Protein AF-A0A3S1C658-F1 (afdb_monomer)

Structure (mmCIF, N/CA/C/O backbone):
data_AF-A0A3S1C658-F1
#
_entry.id   AF-A0A3S1C658-F1
#
loop_
_atom_site.group_PDB
_atom_site.id
_atom_site.type_symbol
_atom_site.label_atom_id
_atom_site.label_alt_id
_atom_site.label_comp_id
_atom_site.label_asym_id
_atom_site.label_entity_id
_atom_site.label_seq_id
_atom_site.pdbx_PDB_ins_code
_atom_site.Cartn_x
_atom_site.Cartn_y
_atom_site.Cartn_z
_atom_site.occupancy
_atom_site.B_iso_or_equiv
_atom_site.auth_seq_id
_atom_site.auth_comp_id
_atom_site.auth_asym_id
_atom_site.auth_atom_id
_atom_site.pdbx_PDB_model_num
ATOM 1 N N . MET A 1 1 ? -43.075 10.124 32.067 1.00 51.06 1 MET A N 1
ATOM 2 C CA . MET A 1 1 ? -41.900 9.421 31.513 1.00 51.06 1 MET A CA 1
ATOM 3 C C . MET A 1 1 ? -42.363 8.037 31.105 1.00 51.06 1 MET A C 1
ATOM 5 O O . MET A 1 1 ? -43.021 7.387 31.908 1.00 51.06 1 MET A O 1
ATOM 9 N N . SER A 1 2 ? -42.153 7.650 29.848 1.00 53.72 2 SER A N 1
ATOM 10 C CA . SER A 1 2 ? -42.499 6.315 29.346 1.00 53.72 2 SER A CA 1
ATOM 11 C C . SER A 1 2 ? -41.699 5.247 30.101 1.00 53.72 2 SER A C 1
ATOM 13 O O . SER A 1 2 ? -40.565 5.497 30.505 1.00 53.72 2 SER A O 1
ATOM 15 N N . THR A 1 3 ? -42.274 4.060 30.296 1.00 62.06 3 THR A N 1
ATOM 16 C CA . THR A 1 3 ? -41.617 2.890 30.917 1.00 62.06 3 THR A CA 1
ATOM 17 C C . THR A 1 3 ? -40.259 2.571 30.280 1.00 62.06 3 THR A C 1
ATOM 19 O O . THR A 1 3 ? -39.299 2.261 30.976 1.00 62.06 3 THR A O 1
ATOM 22 N N . GLU A 1 4 ? -40.145 2.794 28.972 1.00 59.59 4 GLU A N 1
ATOM 23 C CA . GLU A 1 4 ? -38.924 2.612 28.183 1.00 59.59 4 GLU A CA 1
ATOM 24 C C . GLU A 1 4 ? -37.754 3.509 28.633 1.00 59.59 4 GLU A C 1
ATOM 26 O O . GLU A 1 4 ? -36.593 3.127 28.516 1.00 59.59 4 GLU A O 1
ATOM 31 N N . SER A 1 5 ? -38.034 4.685 29.206 1.00 68.06 5 SER A N 1
ATOM 32 C CA . SER A 1 5 ? -37.002 5.587 29.735 1.00 68.06 5 SER A CA 1
ATOM 33 C C . SER A 1 5 ? -36.394 5.087 31.048 1.00 68.06 5 SER A C 1
ATOM 35 O O . SER A 1 5 ? -35.237 5.395 31.325 1.00 68.06 5 SER A O 1
ATOM 37 N N . ALA A 1 6 ? -37.154 4.349 31.864 1.00 76.94 6 ALA A N 1
ATOM 38 C CA . ALA A 1 6 ? -36.684 3.840 33.152 1.00 76.94 6 ALA A CA 1
ATOM 39 C C . ALA A 1 6 ? -35.818 2.583 32.977 1.00 76.94 6 ALA A C 1
ATOM 41 O O . ALA A 1 6 ? -34.765 2.465 33.606 1.00 76.94 6 ALA A O 1
ATOM 42 N N . ASP A 1 7 ? -36.214 1.692 32.064 1.00 80.75 7 ASP A N 1
ATOM 43 C CA . ASP A 1 7 ? -35.452 0.480 31.750 1.00 80.75 7 ASP A CA 1
ATOM 44 C C . ASP A 1 7 ? -34.081 0.821 31.153 1.00 80.75 7 ASP A C 1
ATOM 46 O O . ASP A 1 7 ? -33.067 0.248 31.555 1.00 80.75 7 ASP A O 1
ATOM 50 N N . ASN A 1 8 ? -34.010 1.817 30.263 1.00 80.06 8 ASN A N 1
ATOM 51 C CA . ASN A 1 8 ? -32.737 2.241 29.669 1.00 80.06 8 ASN A CA 1
ATOM 52 C C . ASN A 1 8 ? -31.770 2.833 30.707 1.00 80.06 8 ASN A C 1
ATOM 54 O O . ASN A 1 8 ? -30.557 2.653 30.599 1.00 80.06 8 ASN A O 1
ATOM 58 N N . LEU A 1 9 ? -32.297 3.504 31.733 1.00 82.25 9 LEU A N 1
ATOM 59 C CA . LEU A 1 9 ? -31.483 4.058 32.809 1.00 82.25 9 LEU A CA 1
ATOM 60 C C . LEU A 1 9 ? -30.892 2.958 33.699 1.00 82.25 9 LEU A C 1
ATOM 62 O O . LEU A 1 9 ? -29.720 3.017 34.075 1.00 82.25 9 LEU A O 1
ATOM 66 N N . LEU A 1 10 ? -31.687 1.927 33.997 1.00 86.56 10 LEU A N 1
ATOM 67 C CA . LEU A 1 10 ? -31.227 0.763 34.750 1.00 86.56 10 LEU A CA 1
ATOM 68 C C . LEU A 1 10 ? -30.117 0.014 33.997 1.00 86.56 10 LEU A C 1
ATOM 70 O O . LEU A 1 10 ? -29.144 -0.419 34.615 1.00 86.56 10 LEU A O 1
ATOM 74 N N . LEU A 1 11 ? -30.233 -0.103 32.670 1.00 86.69 11 LEU A N 1
ATOM 75 C CA . LEU A 1 11 ? -29.200 -0.704 31.819 1.00 86.69 11 LEU A CA 1
ATOM 76 C C . LEU A 1 11 ? -27.873 0.048 31.912 1.00 86.69 11 LEU A C 1
ATOM 78 O O . LEU A 1 11 ? -26.827 -0.569 32.109 1.00 86.69 11 LEU A O 1
ATOM 82 N N . LEU A 1 12 ? -27.918 1.375 31.816 1.00 87.62 12 LEU A N 1
ATOM 83 C CA . LEU A 1 12 ? -26.730 2.216 31.898 1.00 87.62 12 LEU A CA 1
ATOM 84 C C . LEU A 1 12 ? -26.036 2.086 33.267 1.00 87.62 12 LEU A C 1
ATOM 86 O O . LEU A 1 12 ? -24.819 1.931 33.329 1.00 87.62 12 LEU A O 1
ATOM 90 N N . GLN A 1 13 ? -26.810 2.050 34.358 1.00 88.25 13 GLN A N 1
ATOM 91 C CA . GLN A 1 13 ? -26.294 1.820 35.715 1.00 88.25 13 GLN A CA 1
ATOM 92 C C . GLN A 1 13 ? -25.657 0.436 35.889 1.00 88.25 13 GLN A C 1
ATOM 94 O O . GLN A 1 13 ? -24.667 0.290 36.608 1.00 88.25 13 GLN A O 1
ATOM 99 N N . GLN A 1 14 ? -26.234 -0.599 35.273 1.00 90.19 14 GLN A N 1
ATOM 100 C CA . GLN A 1 14 ? -25.662 -1.946 35.291 1.00 90.19 14 GLN A CA 1
ATOM 101 C C . GLN A 1 14 ? -24.322 -1.984 34.554 1.00 90.19 14 GLN A C 1
ATOM 103 O O . GLN A 1 14 ? -23.359 -2.524 35.092 1.00 90.19 14 GLN A O 1
ATOM 108 N N . LEU A 1 15 ? -24.245 -1.377 33.367 1.00 89.94 15 LEU A N 1
ATOM 109 C CA . LEU A 1 15 ? -23.007 -1.299 32.589 1.00 89.94 15 LEU A CA 1
ATOM 110 C C . LEU A 1 15 ? -21.916 -0.532 33.328 1.00 89.94 15 LEU A C 1
ATOM 112 O O . LEU A 1 15 ? -20.788 -1.005 33.389 1.00 89.94 15 LEU A O 1
ATOM 116 N N . GLU A 1 16 ? -22.250 0.600 33.949 1.00 90.25 16 GLU A N 1
ATOM 117 C CA . GLU A 1 16 ? -21.285 1.365 34.739 1.00 90.25 16 GLU A CA 1
ATOM 118 C C . GLU A 1 16 ? -20.679 0.507 35.863 1.00 90.25 16 GLU A C 1
ATOM 120 O O . GLU A 1 16 ? -19.463 0.480 36.045 1.00 90.25 16 GLU A O 1
ATOM 125 N N . LYS A 1 17 ? -21.512 -0.266 36.575 1.00 90.81 17 LYS A N 1
ATOM 126 C CA . LYS A 1 17 ? -21.044 -1.193 37.618 1.00 90.81 17 LYS A CA 1
ATOM 127 C C . LYS A 1 17 ? -20.147 -2.297 37.062 1.00 90.81 17 LYS A C 1
ATOM 129 O O . LYS A 1 17 ? -19.188 -2.673 37.730 1.00 90.81 17 LYS A O 1
ATOM 134 N N . LEU A 1 18 ? -20.448 -2.822 35.873 1.00 91.12 18 LEU A N 1
ATOM 135 C CA . LEU A 1 18 ? -19.608 -3.825 35.211 1.00 91.12 18 LEU A CA 1
ATOM 136 C C . LEU A 1 18 ? -18.250 -3.230 34.815 1.00 91.12 18 LEU A C 1
ATOM 138 O O . LEU A 1 18 ? -17.223 -3.830 35.125 1.00 91.12 18 LEU A O 1
ATOM 142 N N . CYS A 1 19 ? -18.228 -2.017 34.252 1.00 90.25 19 CYS A N 1
ATOM 143 C CA . CYS A 1 19 ? -16.990 -1.292 33.955 1.00 90.25 19 CYS A CA 1
ATOM 144 C C . CYS A 1 19 ? -16.143 -1.063 35.215 1.00 90.25 19 CYS A C 1
ATOM 146 O O . CYS A 1 19 ? -14.947 -1.350 35.218 1.00 90.25 19 CYS A O 1
ATOM 148 N N . GLN A 1 20 ? -16.766 -0.607 36.307 1.00 90.56 20 GLN A N 1
ATOM 149 C CA . GLN A 1 20 ? -16.088 -0.393 37.590 1.00 90.56 20 GLN A CA 1
ATOM 150 C C . GLN A 1 20 ? -15.538 -1.700 38.170 1.00 90.56 20 GLN A C 1
ATOM 152 O O . GLN A 1 20 ? -14.402 -1.739 38.638 1.00 90.56 20 GLN A O 1
ATOM 157 N N . ARG A 1 21 ? -16.314 -2.790 38.110 1.00 90.81 21 ARG A N 1
ATOM 158 C CA . ARG A 1 21 ? -15.888 -4.118 38.575 1.00 90.81 21 ARG A CA 1
ATOM 159 C C . ARG A 1 21 ? -14.691 -4.645 37.780 1.00 90.81 21 ARG A C 1
ATOM 161 O O . ARG A 1 21 ? -13.799 -5.243 38.374 1.00 90.81 21 ARG A O 1
ATOM 168 N N . ALA A 1 22 ? -14.663 -4.398 36.473 1.00 89.00 22 ALA A N 1
ATOM 169 C CA . ALA A 1 22 ? -13.552 -4.753 35.593 1.00 89.00 22 ALA A CA 1
ATOM 170 C C . ALA A 1 22 ? -12.347 -3.793 35.707 1.00 89.00 22 ALA A C 1
ATOM 172 O O . ALA A 1 22 ? -11.298 -4.058 35.116 1.00 89.00 22 ALA A O 1
ATOM 173 N N . ASN A 1 23 ? -12.459 -2.721 36.504 1.00 92.06 23 ASN A N 1
ATOM 174 C CA . ASN A 1 23 ? -11.447 -1.675 36.671 1.00 92.06 23 ASN A CA 1
ATOM 175 C C . ASN A 1 23 ? -11.112 -0.952 35.352 1.00 92.06 23 ASN A C 1
ATOM 177 O O . ASN A 1 23 ? -9.943 -0.716 35.043 1.00 92.06 23 ASN A O 1
ATOM 181 N N . LEU A 1 24 ? -12.145 -0.646 34.561 1.00 92.44 24 LEU A N 1
ATOM 182 C CA . LEU A 1 24 ? -12.037 0.169 33.352 1.00 92.44 24 LEU A CA 1
ATOM 183 C C . LEU A 1 24 ? -12.086 1.661 33.698 1.00 92.44 24 LEU A C 1
ATOM 185 O O . LEU A 1 24 ? -12.826 2.067 34.595 1.00 92.44 24 LEU A O 1
ATOM 189 N N . ASP A 1 25 ? -11.328 2.472 32.959 1.00 93.06 25 ASP A N 1
ATOM 190 C CA . ASP A 1 25 ? -11.346 3.927 33.109 1.00 93.06 25 ASP A CA 1
ATOM 191 C C . ASP A 1 25 ? -12.624 4.502 32.483 1.00 93.06 25 ASP A C 1
ATOM 193 O O . ASP A 1 25 ? -12.871 4.363 31.281 1.00 93.06 25 ASP A O 1
ATOM 197 N N . ILE A 1 26 ? -13.468 5.104 33.320 1.00 93.31 26 ILE A N 1
ATOM 198 C CA . ILE A 1 26 ? -14.739 5.697 32.911 1.00 93.31 26 ILE A CA 1
ATOM 199 C C . ILE A 1 26 ? -14.887 7.108 33.477 1.00 93.31 26 ILE A C 1
ATOM 201 O O . ILE A 1 26 ? -14.596 7.372 34.643 1.00 93.31 26 ILE A O 1
ATOM 205 N N . GLU A 1 27 ? -15.424 8.014 32.665 1.00 92.31 27 GLU A N 1
ATOM 206 C CA . GLU A 1 27 ? -15.741 9.383 33.063 1.00 92.31 27 GLU A CA 1
ATOM 207 C C . GLU A 1 27 ? -17.223 9.670 32.812 1.00 92.31 27 GLU A C 1
ATOM 209 O O . GLU A 1 27 ? -17.714 9.575 31.688 1.00 92.31 27 GLU A O 1
ATOM 214 N N . ARG A 1 28 ? -17.971 10.032 33.860 1.00 89.75 28 ARG A N 1
ATOM 215 C CA . ARG A 1 28 ? -19.369 10.458 33.698 1.00 89.75 28 ARG A CA 1
ATOM 216 C C . ARG A 1 28 ? -19.413 11.790 32.956 1.00 89.75 28 ARG A C 1
ATOM 218 O O . ARG A 1 28 ? -18.738 12.731 33.361 1.00 89.75 28 ARG A O 1
ATOM 225 N N . ARG A 1 29 ? -20.272 11.904 31.936 1.00 82.25 29 ARG A N 1
ATOM 226 C CA . ARG A 1 29 ? -20.453 13.162 31.183 1.00 82.25 29 ARG A CA 1
ATOM 227 C C . ARG A 1 29 ? -21.022 14.288 32.048 1.00 82.25 29 ARG A C 1
ATOM 229 O O . ARG A 1 29 ? -20.714 15.454 31.830 1.00 82.25 29 ARG A O 1
ATOM 236 N N . ASN A 1 30 ? -21.842 13.934 33.033 1.00 81.75 30 ASN A N 1
ATOM 237 C CA . ASN A 1 30 ? -22.290 14.833 34.084 1.00 81.75 30 ASN A CA 1
ATOM 238 C C . ASN A 1 30 ? -22.138 14.110 35.431 1.00 81.75 30 ASN A C 1
ATOM 240 O O . ASN A 1 30 ? -22.700 13.032 35.624 1.00 81.75 30 ASN A O 1
ATOM 244 N N . GLN A 1 31 ? -21.361 14.687 36.352 1.00 73.31 31 GLN A N 1
ATOM 245 C CA . GLN A 1 31 ? -21.108 14.087 37.668 1.00 73.31 31 GLN A CA 1
ATOM 246 C C . GLN A 1 31 ? -22.388 13.960 38.506 1.00 73.31 31 GLN A C 1
ATOM 248 O O . GLN A 1 31 ? -22.505 13.029 39.305 1.00 73.31 31 GLN A O 1
ATOM 253 N N . GLU A 1 32 ? -23.350 14.858 38.289 1.00 71.19 32 GLU A N 1
ATOM 254 C CA . GLU A 1 32 ? -24.592 14.948 39.057 1.00 71.19 32 GLU A CA 1
ATOM 255 C C . GLU A 1 32 ? -25.755 14.190 38.404 1.00 71.19 32 GLU A C 1
ATOM 257 O O . GLU A 1 32 ? -26.724 13.859 39.086 1.00 71.19 32 GLU A O 1
ATOM 262 N N . ASP A 1 33 ? -25.661 13.870 37.106 1.00 72.19 33 ASP A N 1
ATOM 263 C CA . ASP A 1 33 ? -26.754 13.240 36.365 1.00 72.19 33 ASP A CA 1
ATOM 264 C C . ASP A 1 33 ? -26.295 12.119 35.421 1.00 72.19 33 ASP A C 1
ATOM 266 O O . ASP A 1 33 ? -25.844 12.344 34.293 1.00 72.19 33 ASP A O 1
ATOM 270 N N . ILE A 1 34 ? -26.525 10.883 35.868 1.00 67.00 34 ILE A N 1
ATOM 271 C CA . ILE A 1 34 ? -26.230 9.656 35.123 1.00 67.00 34 ILE A CA 1
ATOM 272 C C . ILE A 1 34 ? -27.041 9.525 33.824 1.00 67.00 34 ILE A C 1
ATOM 274 O O . ILE A 1 34 ? -26.642 8.775 32.936 1.00 67.00 34 ILE A O 1
ATOM 278 N N . ASN A 1 35 ? -28.140 10.275 33.660 1.00 72.19 35 ASN A N 1
ATOM 279 C CA . ASN A 1 35 ? -28.967 10.240 32.448 1.00 72.19 35 ASN A CA 1
ATOM 280 C C . ASN A 1 35 ? -28.195 10.669 31.185 1.00 72.19 35 ASN A C 1
ATOM 282 O O . ASN A 1 35 ? -28.615 10.356 30.070 1.00 72.19 35 ASN A O 1
ATOM 286 N N . HIS A 1 36 ? -27.064 11.363 31.349 1.00 77.88 36 HIS A N 1
ATOM 287 C CA . HIS A 1 36 ? -26.249 11.878 30.248 1.00 77.88 36 HIS A CA 1
ATOM 288 C C . HIS A 1 36 ? -25.253 10.858 29.674 1.00 77.88 36 HIS A C 1
ATOM 290 O O . HIS A 1 36 ? -24.598 11.160 28.673 1.00 77.88 36 HIS A O 1
ATOM 296 N N . GLY A 1 37 ? -25.149 9.657 30.257 1.00 87.81 37 GLY A N 1
ATOM 297 C CA . GLY A 1 37 ? -24.174 8.655 29.829 1.00 87.81 37 GLY A CA 1
ATOM 298 C C . GLY A 1 37 ? -22.806 8.796 30.497 1.00 87.81 37 GLY A C 1
ATOM 299 O O . GLY A 1 37 ? -22.567 9.667 31.340 1.00 87.81 37 GLY A O 1
ATOM 300 N N . PHE A 1 38 ? -21.887 7.928 30.093 1.00 91.50 38 PHE A N 1
ATOM 301 C CA . PHE A 1 38 ? -20.485 7.972 30.498 1.00 91.50 38 PHE A CA 1
ATOM 302 C C . PHE A 1 38 ? -19.576 7.693 29.301 1.00 91.50 38 PHE A C 1
ATOM 304 O O . PHE A 1 38 ? -19.999 7.120 28.300 1.00 91.50 38 PHE A O 1
ATOM 311 N N . CYS A 1 39 ? -18.329 8.126 29.409 1.00 91.62 39 CYS A N 1
ATOM 312 C CA . CYS A 1 39 ? -17.276 7.887 28.442 1.00 91.62 39 CYS A CA 1
ATOM 313 C C . CYS A 1 39 ? -16.369 6.770 28.963 1.00 91.62 39 CYS A C 1
ATOM 315 O O . CYS A 1 39 ? -15.869 6.860 30.083 1.00 91.62 39 CYS A O 1
ATOM 317 N N . LEU A 1 40 ? -16.175 5.722 28.167 1.00 93.25 40 LEU A N 1
ATOM 318 C CA . LEU A 1 40 ? -15.163 4.696 28.393 1.00 93.25 40 LEU A CA 1
ATOM 319 C C . LEU A 1 40 ? -13.850 5.148 27.747 1.00 93.25 40 LEU A C 1
ATOM 321 O O . LEU A 1 40 ? -13.816 5.404 26.542 1.00 93.25 40 LEU A O 1
ATOM 325 N N . LYS A 1 41 ? -12.776 5.211 28.535 1.00 93.56 41 LYS A N 1
ATOM 326 C CA . LYS A 1 41 ? -11.442 5.597 28.070 1.00 93.56 41 LYS A CA 1
ATOM 327 C C . LYS A 1 41 ? -10.585 4.362 27.848 1.00 93.56 41 LYS A C 1
ATOM 329 O O . LYS A 1 41 ? -10.275 3.622 28.779 1.00 93.56 41 LYS A O 1
ATOM 334 N N . LEU A 1 42 ? -10.184 4.144 26.602 1.00 92.69 42 LEU A N 1
ATOM 335 C CA . LEU A 1 42 ? -9.202 3.125 26.246 1.00 92.69 42 LEU A CA 1
ATOM 336 C C . LEU A 1 42 ? -7.829 3.773 26.097 1.00 92.69 42 LEU A C 1
ATOM 338 O O . LEU A 1 42 ? -7.698 4.801 25.434 1.00 92.69 42 LEU A O 1
ATOM 342 N N . ASN A 1 43 ? -6.804 3.150 26.673 1.00 92.56 43 ASN A N 1
ATOM 343 C CA . ASN A 1 43 ? -5.420 3.582 26.495 1.00 92.56 43 ASN A CA 1
ATOM 344 C C . ASN A 1 43 ? -5.021 3.480 25.011 1.00 92.56 43 ASN A C 1
ATOM 346 O O . ASN A 1 43 ? -5.262 2.444 24.389 1.00 92.56 43 ASN A O 1
ATOM 350 N N . ALA A 1 44 ? -4.419 4.532 24.458 1.00 90.31 44 ALA A N 1
ATOM 351 C CA . ALA A 1 44 ? -3.861 4.571 23.112 1.00 90.31 44 ALA A CA 1
ATOM 352 C C . ALA A 1 44 ? -2.486 5.261 23.112 1.00 90.31 44 ALA A C 1
ATOM 354 O O . ALA A 1 44 ? -2.288 6.309 22.501 1.00 90.31 44 ALA A O 1
ATOM 355 N N . GLY A 1 45 ? -1.531 4.677 23.841 1.00 89.12 45 GLY A N 1
ATOM 356 C CA . GLY A 1 45 ? -0.175 5.213 23.948 1.00 89.12 45 GLY A CA 1
ATOM 357 C C . GLY A 1 45 ? -0.138 6.430 24.871 1.00 89.12 45 GLY A C 1
ATOM 358 O O . GLY A 1 45 ? -0.397 6.305 26.066 1.00 89.12 45 GLY A O 1
ATOM 359 N N . ASN A 1 46 ? 0.189 7.599 24.318 1.00 87.00 46 ASN A N 1
ATOM 360 C CA . ASN A 1 46 ? 0.116 8.873 25.048 1.00 87.00 46 ASN A CA 1
ATOM 361 C C . ASN A 1 46 ? -1.287 9.499 25.013 1.00 87.00 46 ASN A C 1
ATOM 363 O O . ASN A 1 46 ? -1.548 10.447 25.754 1.00 87.00 46 ASN A O 1
ATOM 367 N N . ASP A 1 47 ? -2.174 8.966 24.171 1.00 89.31 47 ASP A N 1
ATOM 368 C CA . ASP A 1 47 ? -3.543 9.430 24.001 1.00 89.31 47 ASP A CA 1
ATOM 369 C C . ASP A 1 47 ? -4.550 8.452 24.629 1.00 89.31 47 ASP A C 1
ATOM 371 O O . ASP A 1 47 ? -4.216 7.377 25.135 1.00 89.31 47 ASP A O 1
ATOM 375 N N . SER A 1 48 ? -5.827 8.829 24.583 1.00 90.38 48 SER A N 1
ATOM 376 C CA . SER A 1 48 ? -6.940 7.950 24.943 1.00 90.38 48 SER A CA 1
ATOM 377 C C . SER A 1 48 ? -7.996 7.951 23.845 1.00 90.38 48 SER A C 1
ATOM 379 O O . SER A 1 48 ? -8.308 8.988 23.255 1.00 90.38 48 SER A O 1
ATOM 381 N N . ILE A 1 49 ? -8.557 6.776 23.564 1.00 89.38 49 ILE A N 1
ATOM 382 C CA . ILE A 1 49 ? -9.746 6.653 22.726 1.00 89.38 49 ILE A CA 1
ATOM 383 C C . ILE A 1 49 ? -10.961 6.719 23.639 1.00 89.38 49 ILE A C 1
ATOM 385 O O . ILE A 1 49 ? -11.177 5.841 24.473 1.00 89.38 49 ILE A O 1
ATOM 389 N N . ASN A 1 50 ? -11.756 7.761 23.434 1.00 91.25 50 ASN A N 1
ATOM 390 C CA . ASN A 1 50 ? -12.994 8.006 24.153 1.00 91.25 50 ASN A CA 1
ATOM 391 C C . ASN A 1 50 ? -14.159 7.344 23.414 1.00 91.25 50 ASN A C 1
ATOM 393 O O . ASN A 1 50 ? -14.367 7.598 22.226 1.00 91.25 50 ASN A O 1
ATOM 397 N N . ILE A 1 51 ? -14.907 6.494 24.115 1.00 90.44 51 ILE A N 1
ATOM 398 C CA . ILE A 1 51 ? -16.111 5.840 23.604 1.00 90.44 51 ILE A CA 1
ATOM 399 C C . ILE A 1 51 ? -17.289 6.302 24.447 1.00 90.44 51 ILE A C 1
ATOM 401 O O . ILE A 1 51 ? -17.426 5.935 25.615 1.00 90.44 51 ILE A O 1
ATOM 405 N N . ASP A 1 52 ? -18.143 7.111 23.841 1.00 89.69 52 ASP A N 1
ATOM 406 C CA . ASP A 1 52 ? -19.317 7.650 24.503 1.00 89.69 52 ASP A CA 1
ATOM 407 C C . ASP A 1 52 ? -20.458 6.635 24.525 1.00 89.69 52 ASP A C 1
ATOM 409 O O . ASP A 1 52 ? -20.893 6.131 23.491 1.00 89.69 52 ASP A O 1
ATOM 413 N N . ILE A 1 53 ? -20.969 6.356 25.721 1.00 90.00 53 ILE A N 1
ATOM 414 C CA . ILE A 1 53 ? -22.067 5.420 25.941 1.00 90.00 53 ILE A CA 1
ATOM 415 C C . ILE A 1 53 ? -23.233 6.199 26.540 1.00 90.00 53 ILE A C 1
ATOM 417 O O . ILE A 1 53 ? -23.184 6.638 27.693 1.00 90.00 53 ILE A O 1
ATOM 421 N N . THR A 1 54 ? -24.306 6.359 25.766 1.00 88.62 54 THR A N 1
ATOM 422 C CA . THR A 1 54 ? -25.582 6.876 26.265 1.00 88.62 54 THR A CA 1
ATOM 423 C C . THR A 1 54 ? -26.569 5.729 26.494 1.00 88.62 54 THR A C 1
ATOM 425 O O . THR A 1 54 ? -26.269 4.544 26.328 1.00 88.62 54 THR A O 1
ATOM 428 N N . HIS A 1 55 ? -27.784 6.076 26.910 1.00 84.38 55 HIS A N 1
ATOM 429 C CA . HIS A 1 55 ? -28.859 5.122 27.158 1.00 84.38 55 HIS A CA 1
ATOM 430 C C . HIS A 1 55 ? -29.259 4.309 25.908 1.00 84.38 55 HIS A C 1
ATOM 432 O O . HIS A 1 55 ? -29.770 3.197 26.048 1.00 84.38 55 HIS A O 1
ATOM 438 N N . ASN A 1 56 ? -29.031 4.838 24.700 1.00 83.44 56 ASN A N 1
ATOM 439 C CA . ASN A 1 56 ? -29.325 4.130 23.452 1.00 83.44 56 ASN A CA 1
ATOM 440 C C . ASN A 1 56 ? -28.257 3.081 23.136 1.00 83.44 56 ASN A C 1
ATOM 442 O O . ASN A 1 56 ? -28.586 1.935 22.830 1.00 83.44 56 ASN A O 1
ATOM 446 N N . GLU A 1 57 ? -26.986 3.447 23.276 1.00 86.44 57 GLU A N 1
ATOM 447 C CA . GLU A 1 57 ? -25.854 2.567 22.998 1.00 86.44 57 GLU A CA 1
ATOM 448 C C . GLU A 1 57 ? -25.708 1.453 24.038 1.00 86.44 57 GLU A C 1
ATOM 450 O O . GLU A 1 57 ? -25.285 0.348 23.705 1.00 86.44 57 GLU A O 1
ATOM 455 N N . ALA A 1 58 ? -26.133 1.699 25.281 1.00 85.31 58 ALA A N 1
ATOM 456 C CA . ALA A 1 58 ? -26.136 0.710 26.359 1.00 85.31 58 ALA A CA 1
ATOM 457 C C . ALA A 1 58 ? -26.827 -0.616 25.977 1.00 85.31 58 ALA A C 1
ATOM 459 O O . ALA A 1 58 ? -26.455 -1.683 26.462 1.00 85.31 58 ALA A O 1
ATOM 460 N N . LYS A 1 59 ? -27.826 -0.579 25.087 1.00 87.06 59 LYS A N 1
ATOM 461 C CA . LYS A 1 59 ? -28.536 -1.781 24.617 1.00 87.06 59 LYS A CA 1
ATOM 462 C C . LYS A 1 59 ? -27.684 -2.678 23.718 1.00 87.06 59 LYS A C 1
ATOM 464 O O . LYS A 1 59 ? -27.999 -3.856 23.579 1.00 87.06 59 LYS A O 1
ATOM 469 N N . LEU A 1 60 ? -26.650 -2.117 23.094 1.00 84.56 60 LEU A N 1
ATOM 470 C CA . LEU A 1 60 ? -25.781 -2.806 22.140 1.00 84.56 60 LEU A CA 1
ATOM 471 C C . LEU A 1 60 ? -24.641 -3.551 22.831 1.00 84.56 60 LEU A C 1
ATOM 473 O O . LEU A 1 60 ? -24.032 -4.424 22.225 1.00 84.56 60 LEU A O 1
ATOM 477 N N . ILE A 1 61 ? -24.335 -3.212 24.082 1.00 86.62 61 ILE A N 1
ATOM 478 C CA . ILE A 1 61 ? -23.179 -3.759 24.786 1.00 86.62 61 ILE A CA 1
ATOM 479 C C . ILE A 1 61 ? -23.537 -5.127 25.390 1.00 86.62 61 ILE A C 1
ATOM 481 O O . ILE A 1 61 ? -24.503 -5.219 26.159 1.00 86.62 61 ILE A O 1
ATOM 485 N N . PRO A 1 62 ? -22.775 -6.197 25.079 1.00 87.44 62 PRO A N 1
ATOM 486 C CA . PRO A 1 62 ? -22.917 -7.482 25.751 1.00 87.44 62 PRO A CA 1
ATOM 487 C C . PRO A 1 62 ? -22.749 -7.328 27.265 1.00 87.44 62 PRO A C 1
ATOM 489 O O . PRO A 1 62 ? -21.897 -6.584 27.742 1.00 87.44 62 PRO A O 1
ATOM 492 N N . LYS A 1 63 ? -23.583 -8.028 28.035 1.00 84.25 63 LYS A N 1
ATOM 493 C CA . LYS A 1 63 ? -23.609 -7.920 29.506 1.00 84.25 63 LYS A CA 1
ATOM 494 C C . LYS A 1 63 ? -22.845 -9.037 30.209 1.00 84.25 63 LYS A C 1
ATOM 496 O O . LYS A 1 63 ? -23.029 -9.244 31.405 1.00 84.25 63 LYS A O 1
ATOM 501 N N . ASP A 1 64 ? -22.069 -9.810 29.465 1.00 87.06 64 ASP A N 1
ATOM 502 C CA . ASP A 1 64 ? -21.243 -10.868 30.025 1.00 87.06 64 ASP A CA 1
ATOM 503 C C . ASP A 1 64 ? -19.912 -10.312 30.547 1.00 87.06 64 ASP A C 1
ATOM 505 O O . ASP A 1 64 ? -19.333 -9.392 29.976 1.00 87.06 64 ASP A O 1
ATOM 509 N N . ASP A 1 65 ? -19.420 -10.890 31.647 1.00 80.69 65 ASP A N 1
ATOM 510 C CA . ASP A 1 65 ? -18.148 -10.488 32.265 1.00 80.69 65 ASP A CA 1
ATOM 511 C C . ASP A 1 65 ? -16.953 -10.698 31.297 1.00 80.69 65 ASP A C 1
ATOM 513 O O . ASP A 1 65 ? -15.956 -9.984 31.380 1.00 80.69 65 ASP A O 1
ATOM 517 N N . ILE A 1 66 ? -17.059 -11.634 30.339 1.00 81.69 66 ILE A N 1
ATOM 518 C CA . ILE A 1 66 ? -15.994 -11.966 29.372 1.00 81.69 66 ILE A CA 1
ATOM 519 C C . ILE A 1 66 ? -15.689 -10.775 28.456 1.00 81.69 66 ILE A C 1
ATOM 521 O O . ILE A 1 66 ? -14.520 -10.481 28.189 1.00 81.69 66 ILE A O 1
ATOM 525 N N . PHE A 1 67 ? -16.717 -10.064 27.992 1.00 87.56 67 PHE A N 1
ATOM 526 C CA . PHE A 1 67 ? -16.563 -8.855 27.192 1.00 87.56 67 PHE A CA 1
ATOM 527 C C . PHE A 1 67 ? -15.741 -7.781 27.924 1.00 87.56 67 PHE A C 1
ATOM 529 O O . PHE A 1 67 ? -14.782 -7.251 27.361 1.00 87.56 67 PHE A O 1
ATOM 536 N N . PHE A 1 68 ? -16.053 -7.505 29.195 1.00 87.19 68 PHE A N 1
ATOM 537 C CA . PHE A 1 68 ? -15.353 -6.479 29.981 1.00 87.19 68 PHE A CA 1
ATOM 538 C C . PHE A 1 68 ? -13.923 -6.884 30.348 1.00 87.19 68 PHE A C 1
ATOM 540 O O . PHE A 1 68 ? -13.018 -6.051 30.283 1.00 87.19 68 PHE A O 1
ATOM 547 N N . GLU A 1 69 ? -13.691 -8.163 30.655 1.00 87.00 69 GLU A N 1
ATOM 548 C CA . GLU A 1 69 ? -12.333 -8.689 30.845 1.00 87.00 69 GLU A CA 1
ATOM 549 C C . GLU A 1 69 ? -11.504 -8.588 29.558 1.00 87.00 69 GLU A C 1
ATOM 551 O O . GLU A 1 69 ? -10.320 -8.273 29.612 1.00 87.00 69 GLU A O 1
ATOM 556 N N . THR A 1 70 ? -12.119 -8.777 28.386 1.00 89.25 70 THR A N 1
ATOM 557 C CA . THR A 1 70 ? -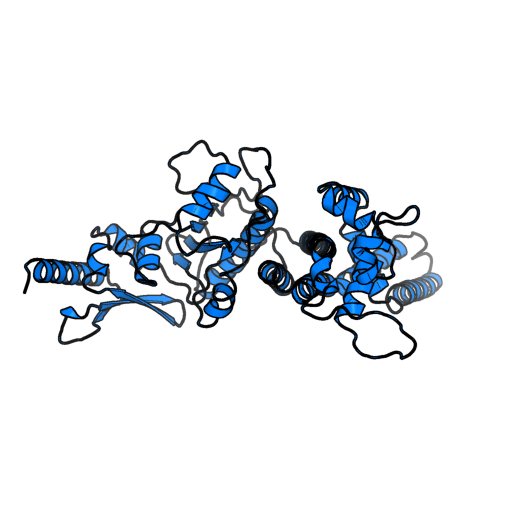11.433 -8.588 27.097 1.00 89.25 70 THR A CA 1
ATOM 558 C C . THR A 1 70 ? -11.081 -7.117 26.871 1.00 89.25 70 THR A C 1
ATOM 560 O O . THR A 1 70 ? -9.958 -6.813 26.475 1.00 89.25 70 THR A O 1
ATOM 563 N N . ILE A 1 71 ? -12.002 -6.187 27.162 1.00 89.69 71 ILE A N 1
ATOM 564 C CA . ILE A 1 71 ? -11.752 -4.740 27.026 1.00 89.69 71 ILE A CA 1
ATOM 565 C C . ILE A 1 71 ? -10.566 -4.292 27.884 1.00 89.69 71 ILE A C 1
ATOM 567 O O . ILE A 1 71 ? -9.752 -3.480 27.454 1.00 89.69 71 ILE A O 1
ATOM 571 N N . LYS A 1 72 ? -10.433 -4.845 29.088 1.00 91.25 72 LYS A N 1
ATOM 572 C CA . LYS A 1 72 ? -9.334 -4.516 29.998 1.00 91.25 72 LYS A CA 1
ATOM 573 C C . LYS A 1 72 ? -7.952 -4.843 29.421 1.00 91.25 72 LYS A C 1
ATOM 575 O O . LYS A 1 72 ? -6.971 -4.193 29.771 1.00 91.25 72 LYS A O 1
ATOM 580 N N . LYS A 1 73 ? -7.870 -5.860 28.560 1.00 92.31 73 LYS A N 1
ATOM 581 C CA . LYS A 1 73 ? -6.615 -6.359 27.979 1.00 92.31 73 LYS A CA 1
ATOM 582 C C . LYS A 1 73 ? -6.217 -5.676 26.680 1.00 92.31 73 LYS A C 1
ATOM 584 O O . LYS A 1 73 ? -5.127 -5.951 26.170 1.00 92.31 73 LYS A O 1
ATOM 589 N N . ILE A 1 74 ? -7.096 -4.854 26.111 1.00 94.06 74 ILE A N 1
ATOM 590 C CA . ILE A 1 74 ? -6.854 -4.198 24.830 1.00 94.06 74 ILE A CA 1
ATOM 591 C C . ILE A 1 74 ? -6.474 -2.735 25.014 1.00 94.06 74 ILE A C 1
ATOM 593 O O . ILE A 1 74 ? -6.834 -2.065 25.978 1.00 94.06 74 ILE A O 1
ATOM 597 N N . SER A 1 75 ? -5.739 -2.230 24.042 1.00 94.62 75 SER A N 1
ATOM 598 C CA . SER A 1 75 ? -5.396 -0.825 23.881 1.00 94.62 75 SER A CA 1
ATOM 599 C C . SER A 1 75 ? -5.723 -0.410 22.451 1.00 94.62 75 SER A C 1
ATOM 601 O O . SER A 1 75 ? -5.701 -1.229 21.531 1.00 94.62 75 SER A O 1
ATOM 603 N N . GLY A 1 76 ? -6.104 0.846 22.270 1.00 92.56 76 GLY A N 1
ATOM 604 C CA . GLY A 1 76 ? -6.434 1.416 20.972 1.00 92.56 76 GLY A CA 1
ATOM 605 C C . GLY A 1 76 ? -5.216 1.938 20.217 1.00 92.56 76 GLY A C 1
ATOM 606 O O . GLY A 1 76 ? -4.166 2.191 20.803 1.00 92.56 76 GLY A O 1
ATOM 607 N N . MET A 1 77 ? -5.385 2.137 18.912 1.00 92.06 77 MET A N 1
ATOM 608 C CA . MET A 1 77 ? -4.479 2.924 18.071 1.00 92.06 77 MET A CA 1
ATOM 609 C C . MET A 1 77 ? -5.206 4.193 17.632 1.00 92.06 77 MET A C 1
ATOM 611 O O . MET A 1 77 ? -6.323 4.105 17.126 1.00 92.06 77 MET A O 1
ATOM 615 N N . SER A 1 78 ? -4.652 5.375 17.894 1.00 84.56 78 SER A N 1
ATOM 616 C CA . SER A 1 78 ? -5.357 6.637 17.621 1.00 84.56 78 SER A CA 1
ATOM 617 C C . SER A 1 78 ? -5.366 6.980 16.130 1.00 84.56 78 SER A C 1
ATOM 619 O O . SER A 1 78 ? -6.263 7.687 15.681 1.00 84.56 78 SER A O 1
ATOM 621 N N . GLU A 1 79 ? -4.427 6.427 15.364 1.00 83.19 79 GLU A N 1
ATOM 622 C CA . GLU A 1 79 ? -4.244 6.616 13.925 1.00 83.19 79 GLU A CA 1
ATOM 623 C C . GLU A 1 79 ? -5.165 5.721 13.088 1.00 83.19 79 GLU A C 1
ATOM 625 O O . GLU A 1 79 ? -5.541 6.072 11.975 1.00 83.19 79 GLU A O 1
ATOM 630 N N . PHE A 1 80 ? -5.577 4.565 13.610 1.00 88.06 80 PHE A N 1
ATOM 631 C CA . PHE A 1 80 ? -6.354 3.577 12.858 1.00 88.06 80 PHE A CA 1
ATOM 632 C C . PHE A 1 80 ? -7.560 3.086 13.651 1.00 88.06 80 PHE A C 1
ATOM 634 O O . PHE A 1 80 ? -7.568 3.075 14.876 1.00 88.06 80 PHE A O 1
ATOM 641 N N . HIS A 1 81 ? -8.610 2.617 12.974 1.00 89.88 81 HIS A N 1
ATOM 642 C CA . HIS A 1 81 ? -9.646 1.811 13.627 1.00 89.88 81 HIS A CA 1
ATOM 643 C C . HIS A 1 81 ? -9.042 0.444 13.963 1.00 89.88 81 HIS A C 1
ATOM 645 O O . HIS A 1 81 ? -9.277 -0.536 13.260 1.00 89.88 81 HIS A O 1
ATOM 651 N N . ALA A 1 82 ? -8.210 0.404 14.999 1.00 93.88 82 ALA A N 1
ATOM 652 C CA . ALA A 1 82 ? -7.453 -0.763 15.398 1.00 93.88 82 ALA A CA 1
ATOM 653 C C . ALA A 1 82 ? -7.296 -0.842 16.917 1.00 93.88 82 ALA A C 1
ATOM 655 O O . ALA A 1 82 ? -7.246 0.170 17.622 1.00 93.88 82 ALA A O 1
ATOM 656 N N . TYR A 1 83 ? -7.195 -2.077 17.397 1.00 95.25 83 TYR A N 1
ATOM 657 C CA . TYR A 1 83 ? -6.909 -2.407 18.785 1.00 95.25 83 TYR A CA 1
ATOM 658 C C . TYR A 1 83 ? -5.826 -3.481 18.839 1.00 95.25 83 TYR A C 1
ATOM 660 O O . TYR A 1 83 ? -5.707 -4.308 17.933 1.00 95.25 83 TYR A O 1
ATOM 668 N N . TYR A 1 84 ? -5.062 -3.508 19.921 1.00 96.69 84 TYR A N 1
ATOM 669 C CA . TYR A 1 84 ? -4.072 -4.547 20.180 1.00 96.69 84 TYR A CA 1
ATOM 670 C C . TYR A 1 84 ? -4.138 -5.023 21.625 1.00 96.69 84 TYR A C 1
ATOM 672 O O . TYR A 1 84 ? -4.589 -4.294 22.504 1.00 96.69 84 TYR A O 1
ATOM 680 N N . SER A 1 85 ? -3.664 -6.241 21.874 1.00 96.31 85 SER A N 1
ATOM 681 C CA . SER A 1 85 ? -3.467 -6.776 23.218 1.00 96.31 85 SER A CA 1
ATOM 682 C C . SER A 1 85 ? -2.042 -7.286 23.377 1.00 96.31 85 SER A C 1
ATOM 684 O O . SER A 1 85 ? -1.590 -8.149 22.622 1.00 96.31 85 SER A O 1
ATOM 686 N N . ILE A 1 86 ? -1.347 -6.761 24.388 1.00 94.25 86 ILE A N 1
ATOM 687 C CA . ILE A 1 86 ? -0.014 -7.228 24.792 1.00 94.25 86 ILE A CA 1
ATOM 688 C C . ILE A 1 86 ? -0.107 -8.634 25.396 1.00 94.25 86 ILE A C 1
ATOM 690 O O . ILE A 1 86 ? 0.706 -9.502 25.080 1.00 94.25 86 ILE A O 1
ATOM 694 N N . GLU A 1 87 ? -1.112 -8.864 26.246 1.00 94.12 87 GLU A N 1
ATOM 695 C CA . GLU A 1 87 ? -1.315 -10.136 26.946 1.00 94.12 87 GLU A CA 1
ATOM 696 C C . GLU A 1 87 ? -1.688 -11.253 25.968 1.00 94.12 87 GLU A C 1
ATOM 698 O O . GLU A 1 87 ? -1.036 -12.298 25.937 1.00 94.12 87 GLU A O 1
ATOM 703 N N . ASP A 1 88 ? -2.682 -10.996 25.116 1.00 94.19 88 ASP A N 1
ATOM 704 C CA . ASP A 1 88 ? -3.208 -11.989 24.178 1.00 94.19 88 ASP A CA 1
ATOM 705 C C . ASP A 1 88 ? -2.431 -12.017 22.844 1.00 94.19 88 ASP A C 1
ATOM 707 O O . ASP A 1 88 ? -2.743 -12.812 21.956 1.00 94.19 88 ASP A O 1
ATOM 711 N N . ARG A 1 89 ? -1.394 -11.176 22.702 1.00 94.62 89 ARG A N 1
ATOM 712 C CA . ARG A 1 89 ? -0.447 -11.156 21.571 1.00 94.62 89 ARG A CA 1
ATOM 713 C C . ARG A 1 89 ? -1.117 -11.027 20.204 1.00 94.62 89 ARG A C 1
ATOM 715 O O . ARG A 1 89 ? -0.823 -11.800 19.284 1.00 94.62 89 ARG A O 1
ATOM 722 N N . TYR A 1 90 ? -2.018 -10.057 20.062 1.00 95.19 90 TYR A N 1
ATOM 723 C CA . TYR A 1 90 ? -2.680 -9.797 18.785 1.00 95.19 90 TYR A CA 1
ATOM 724 C C . TYR A 1 90 ? -2.888 -8.312 18.483 1.00 95.19 90 TYR A C 1
ATOM 726 O O . TYR A 1 90 ? -2.927 -7.474 19.382 1.00 95.19 90 TYR A O 1
ATOM 734 N N . ILE A 1 91 ? -3.081 -8.019 17.198 1.00 96.12 91 ILE A N 1
ATOM 735 C CA . ILE A 1 91 ? -3.550 -6.742 16.656 1.00 96.12 91 ILE A CA 1
ATOM 736 C C . ILE A 1 91 ? -4.753 -7.035 15.761 1.00 96.12 91 ILE A C 1
ATOM 738 O O . ILE A 1 91 ? -4.719 -7.974 14.969 1.00 96.12 91 ILE A O 1
ATOM 742 N N . GLU A 1 92 ? -5.813 -6.246 15.867 1.00 95.44 92 GLU A N 1
ATOM 743 C CA . GLU A 1 92 ? -6.973 -6.307 14.980 1.00 95.44 92 GLU A CA 1
ATOM 744 C C . GLU A 1 92 ? -7.280 -4.907 14.451 1.00 95.44 92 GLU A C 1
ATOM 746 O O . GLU A 1 92 ? -7.418 -3.968 15.233 1.00 95.44 92 GLU A O 1
ATOM 751 N N . ALA A 1 93 ? -7.372 -4.762 13.130 1.00 94.06 93 ALA A N 1
ATOM 752 C CA . ALA A 1 93 ? -7.547 -3.479 12.460 1.00 94.06 93 ALA A CA 1
ATOM 753 C C . ALA A 1 93 ? -8.605 -3.557 11.358 1.00 94.06 93 ALA A C 1
ATOM 755 O O . ALA A 1 93 ? -8.663 -4.522 10.597 1.00 94.06 93 ALA A O 1
ATOM 756 N N . MET A 1 94 ? -9.429 -2.520 11.252 1.00 90.81 94 MET A N 1
ATOM 757 C CA . MET A 1 94 ? -10.470 -2.401 10.237 1.00 90.81 94 MET A CA 1
ATOM 758 C C . MET A 1 94 ? -9.884 -2.102 8.862 1.00 90.81 94 MET A C 1
ATOM 760 O O . MET A 1 94 ? -9.021 -1.234 8.712 1.00 90.81 94 MET A O 1
ATOM 764 N N . ILE A 1 95 ? -10.431 -2.768 7.849 1.00 86.62 95 ILE A N 1
ATOM 765 C CA . ILE A 1 95 ? -10.150 -2.490 6.442 1.00 86.62 95 ILE A CA 1
ATOM 766 C C . ILE A 1 95 ? -11.405 -2.024 5.711 1.00 86.62 95 ILE A C 1
ATOM 768 O O . ILE A 1 95 ? -12.514 -2.491 5.976 1.00 86.62 95 ILE A O 1
ATOM 772 N N . ASN A 1 96 ? -11.203 -1.127 4.752 1.00 80.31 96 ASN A N 1
ATOM 773 C CA . ASN A 1 96 ? -12.238 -0.560 3.896 1.00 80.31 96 ASN A CA 1
ATOM 774 C C . ASN A 1 96 ? -11.912 -0.789 2.416 1.00 80.31 96 ASN A C 1
ATOM 776 O O . ASN A 1 96 ? -10.812 -1.213 2.063 1.00 80.31 96 ASN A O 1
ATOM 780 N N . CYS A 1 97 ? -12.891 -0.510 1.554 1.00 73.44 97 CYS A N 1
ATOM 781 C CA . CYS A 1 97 ? -12.785 -0.596 0.102 1.00 73.44 97 CYS A CA 1
ATOM 782 C C . CYS A 1 97 ? -13.535 0.574 -0.549 1.00 73.44 97 CYS A C 1
ATOM 784 O O . CYS A 1 97 ? -14.580 0.977 -0.041 1.00 73.44 97 CYS A O 1
ATOM 786 N N . GLU A 1 98 ? -13.011 1.094 -1.663 1.00 62.47 98 GLU A N 1
ATOM 787 C CA . GLU A 1 98 ? -13.511 2.297 -2.356 1.00 62.47 98 GLU A CA 1
ATOM 788 C C . GLU A 1 98 ? -14.962 2.226 -2.862 1.00 62.47 98 GLU A C 1
ATOM 790 O O . GLU A 1 98 ? -15.601 3.262 -2.984 1.00 62.47 98 GLU A O 1
ATOM 795 N N . ASP A 1 99 ? -15.540 1.040 -3.058 1.00 53.97 99 ASP A N 1
ATOM 796 C CA . ASP A 1 99 ? -16.827 0.918 -3.763 1.00 53.97 99 ASP A CA 1
ATOM 797 C C . ASP A 1 99 ? -18.061 0.759 -2.867 1.00 53.97 99 ASP A C 1
ATOM 799 O O . ASP A 1 99 ? -19.164 0.524 -3.379 1.00 53.97 99 ASP A O 1
ATOM 803 N N . ARG A 1 100 ? -17.925 0.792 -1.532 1.00 53.62 100 ARG A N 1
ATOM 804 C CA . ARG A 1 100 ? -19.069 0.530 -0.641 1.00 53.62 100 ARG A CA 1
ATOM 805 C C . ARG A 1 100 ? -19.074 1.402 0.613 1.00 53.62 100 ARG A C 1
ATOM 807 O O . ARG A 1 100 ? -18.100 1.369 1.363 1.00 53.62 100 ARG A O 1
ATOM 814 N N . PRO A 1 101 ? -20.184 2.122 0.889 1.00 46.50 101 PRO A N 1
ATOM 815 C CA . PRO A 1 101 ? -20.320 2.893 2.118 1.00 46.50 101 PRO A CA 1
ATOM 816 C C . PRO A 1 101 ? -20.183 1.980 3.342 1.00 46.50 101 PRO A C 1
ATOM 818 O O . PRO A 1 101 ? -20.489 0.785 3.278 1.00 46.50 101 PRO A O 1
ATOM 821 N N . GLN A 1 102 ? -19.713 2.561 4.448 1.00 48.84 102 GLN A N 1
ATOM 822 C CA . GLN A 1 102 ? -19.421 1.895 5.719 1.00 48.84 102 GLN A CA 1
ATOM 823 C C . GLN A 1 102 ? -20.548 0.928 6.144 1.00 48.84 102 GLN A C 1
ATOM 825 O O . GLN A 1 102 ? -21.626 1.319 6.599 1.00 48.84 102 GLN A O 1
ATOM 830 N N . GLY A 1 103 ? -20.292 -0.367 5.927 1.00 50.41 103 GLY A N 1
ATOM 831 C CA . GLY A 1 103 ? -21.304 -1.433 5.935 1.00 50.41 103 GLY A CA 1
ATOM 832 C C . GLY A 1 103 ? -20.753 -2.829 5.592 1.00 50.41 103 GLY A C 1
ATOM 833 O O . GLY A 1 103 ? -21.388 -3.616 4.898 1.00 50.41 103 GLY A O 1
ATOM 834 N N . HIS A 1 104 ? -19.506 -3.090 5.977 1.00 55.91 104 HIS A N 1
ATOM 835 C CA . HIS A 1 104 ? -19.041 -4.156 6.877 1.00 55.91 104 HIS A CA 1
ATOM 836 C C . HIS A 1 104 ? -19.238 -5.659 6.582 1.00 55.91 104 HIS A C 1
ATOM 838 O O . HIS A 1 104 ? -18.270 -6.405 6.723 1.00 55.91 104 HIS A O 1
ATOM 844 N N . ASP A 1 105 ? -20.320 -6.105 5.956 1.00 55.12 105 ASP A N 1
ATOM 845 C CA . ASP A 1 105 ? -20.461 -7.531 5.606 1.00 55.12 105 ASP A CA 1
ATOM 846 C C . ASP A 1 105 ? -19.896 -7.863 4.206 1.00 55.12 105 ASP A C 1
ATOM 848 O O . ASP A 1 105 ? -19.653 -9.005 3.817 1.00 55.12 105 ASP A O 1
ATOM 852 N N . SER A 1 106 ? -19.707 -6.828 3.392 1.00 58.16 106 SER A N 1
ATOM 853 C CA . SER A 1 106 ? -19.808 -6.957 1.944 1.00 58.16 106 SER A CA 1
ATOM 854 C C . SER A 1 106 ? -18.454 -7.114 1.228 1.00 58.16 106 SER A C 1
ATOM 856 O O . SER A 1 106 ? -18.402 -7.765 0.181 1.00 58.16 106 SER A O 1
ATOM 858 N N . ILE A 1 107 ? -17.358 -6.562 1.765 1.00 61.59 107 ILE A N 1
ATOM 859 C CA . ILE A 1 107 ? -16.002 -6.766 1.216 1.00 61.59 107 ILE A CA 1
ATOM 860 C C . ILE A 1 107 ? -15.645 -8.241 1.376 1.00 61.59 107 ILE A C 1
ATOM 862 O O . ILE A 1 107 ? -15.375 -8.936 0.395 1.00 61.59 107 ILE A O 1
ATOM 866 N N . TYR A 1 108 ? -15.763 -8.739 2.607 1.00 61.88 108 TYR A N 1
ATOM 867 C CA . TYR A 1 108 ? -15.594 -10.149 2.898 1.00 61.88 108 TYR A CA 1
ATOM 868 C C . TYR A 1 108 ? -16.579 -11.019 2.099 1.00 61.88 108 TYR A C 1
ATOM 870 O O . TYR A 1 108 ? -16.129 -11.790 1.256 1.00 61.88 108 TYR A O 1
ATOM 878 N N . LYS A 1 109 ? -17.904 -10.878 2.268 1.00 62.91 109 LYS A N 1
ATOM 879 C CA . LYS A 1 109 ? -18.871 -11.805 1.642 1.00 62.91 109 LYS A CA 1
ATOM 880 C C . LYS A 1 109 ? -18.913 -11.754 0.115 1.00 62.91 109 LYS A C 1
ATOM 882 O O . LYS A 1 109 ? -19.190 -12.785 -0.487 1.00 62.91 109 LYS A O 1
ATOM 887 N N . ASN A 1 110 ? -18.641 -10.608 -0.516 1.00 58.44 110 ASN A N 1
ATOM 888 C CA . ASN A 1 110 ? -18.860 -10.452 -1.962 1.00 58.44 110 ASN A CA 1
ATOM 889 C C . ASN A 1 110 ? -17.575 -10.334 -2.789 1.00 58.44 110 ASN A C 1
ATOM 891 O O . ASN A 1 110 ? -17.640 -10.530 -4.001 1.00 58.44 110 ASN A O 1
ATOM 895 N N . LEU A 1 111 ? -16.434 -9.983 -2.185 1.00 60.75 111 LEU A N 1
ATOM 896 C CA . LEU A 1 111 ? -15.181 -9.768 -2.924 1.00 60.75 111 LEU A CA 1
ATOM 897 C C . LEU A 1 111 ? -14.095 -10.763 -2.523 1.00 60.75 111 LEU A C 1
ATOM 899 O O . LEU A 1 111 ? -13.389 -11.254 -3.398 1.00 60.75 111 LEU A O 1
ATOM 903 N N . ILE A 1 112 ? -13.985 -11.088 -1.233 1.00 60.91 112 ILE A N 1
ATOM 904 C CA . ILE A 1 112 ? -12.936 -11.975 -0.716 1.00 60.91 112 ILE A CA 1
ATOM 905 C C . ILE A 1 112 ? -13.438 -13.427 -0.639 1.00 60.91 112 ILE A C 1
ATOM 907 O O . ILE A 1 112 ? -12.911 -14.293 -1.333 1.00 60.91 112 ILE A O 1
ATOM 911 N N . LYS A 1 113 ? -14.511 -13.703 0.117 1.00 63.81 113 LYS A N 1
ATOM 912 C CA . LYS A 1 113 ? -15.079 -15.049 0.337 1.00 63.81 113 LYS A CA 1
ATOM 913 C C . LYS A 1 113 ? -15.370 -15.812 -0.970 1.00 63.81 113 LYS A C 1
ATOM 915 O O . LYS A 1 113 ? -14.904 -16.944 -1.085 1.00 63.81 113 LYS A O 1
ATOM 920 N N . PRO A 1 114 ? -16.033 -15.228 -1.993 1.00 57.88 114 PRO A N 1
ATOM 921 C CA . PRO A 1 114 ? -16.340 -15.950 -3.232 1.00 57.88 114 PRO A CA 1
ATOM 922 C C . PRO A 1 114 ? -15.102 -16.265 -4.079 1.00 57.88 114 PRO A C 1
ATOM 924 O O . PRO A 1 114 ? -15.162 -17.119 -4.956 1.00 57.88 114 PRO A O 1
ATOM 927 N N . ARG A 1 115 ? -13.993 -15.547 -3.858 1.00 58.31 115 ARG A N 1
ATOM 928 C CA . ARG A 1 115 ? -12.745 -15.713 -4.613 1.00 58.31 115 ARG A CA 1
ATOM 929 C C . ARG A 1 115 ? -11.763 -16.671 -3.941 1.00 58.31 115 ARG A C 1
ATOM 931 O O . ARG A 1 115 ? -10.834 -17.112 -4.605 1.00 58.31 115 ARG A O 1
ATOM 938 N N . ILE A 1 116 ? -11.976 -16.988 -2.662 1.00 54.84 116 ILE A N 1
ATOM 939 C CA . ILE A 1 116 ? -11.050 -17.788 -1.844 1.00 54.84 116 ILE A CA 1
ATOM 940 C C . ILE A 1 116 ? -11.610 -19.177 -1.506 1.00 54.84 116 ILE A C 1
ATOM 942 O O . ILE A 1 116 ? -10.844 -20.064 -1.176 1.00 54.84 116 ILE A O 1
ATOM 946 N N . ASN A 1 117 ? -12.911 -19.413 -1.704 1.00 53.88 117 ASN A N 1
ATOM 947 C CA . ASN A 1 117 ? -13.526 -20.746 -1.740 1.00 53.88 117 ASN A CA 1
ATOM 948 C C . ASN A 1 117 ? -13.102 -21.690 -0.590 1.00 53.88 117 ASN A C 1
ATOM 950 O O . ASN A 1 117 ? -12.731 -22.838 -0.826 1.00 53.88 117 ASN A O 1
ATOM 954 N N . ASN A 1 118 ? -13.183 -21.205 0.653 1.00 52.03 118 ASN A N 1
ATOM 955 C CA . ASN A 1 118 ? -13.060 -22.059 1.833 1.00 52.03 118 ASN A CA 1
ATOM 956 C C . ASN A 1 118 ? -14.396 -22.748 2.134 1.00 52.03 118 ASN A C 1
ATOM 958 O O . ASN A 1 118 ? -15.429 -22.086 2.237 1.00 52.03 118 ASN A O 1
ATOM 962 N N . GLU A 1 119 ? -14.350 -24.067 2.332 1.00 47.66 119 GLU A N 1
ATOM 963 C CA . GLU A 1 119 ? -15.492 -24.920 2.705 1.00 47.66 119 GLU A CA 1
ATOM 964 C C . GLU A 1 119 ? -15.996 -24.680 4.144 1.00 47.66 119 GLU A C 1
ATOM 966 O O . GLU A 1 119 ? -17.055 -25.174 4.528 1.00 47.66 119 GLU A O 1
ATOM 971 N N . GLU A 1 120 ? -15.291 -23.884 4.952 1.00 50.50 120 GLU A N 1
ATOM 972 C CA . GLU A 1 120 ? -15.744 -23.512 6.292 1.00 50.50 120 GLU A CA 1
ATOM 973 C C . GLU A 1 120 ? -16.743 -22.349 6.234 1.00 50.50 120 GLU A C 1
ATOM 975 O O . GLU A 1 120 ? -16.402 -21.179 6.404 1.00 50.50 120 GLU A O 1
ATOM 980 N N . GLU A 1 121 ? -18.022 -22.670 6.031 1.00 45.94 121 GLU A N 1
ATOM 981 C CA . GLU A 1 121 ? -19.119 -21.689 6.024 1.00 45.94 121 GLU A CA 1
ATOM 982 C C . GLU A 1 121 ? -19.218 -20.842 7.309 1.00 45.94 121 GLU A C 1
ATOM 984 O O . GLU A 1 121 ? -19.777 -19.742 7.260 1.00 45.94 121 GLU A O 1
ATOM 989 N N . ASN A 1 122 ? -18.621 -21.309 8.415 1.00 48.44 122 ASN A N 1
ATOM 990 C CA . ASN A 1 122 ? -18.756 -20.743 9.760 1.00 48.44 122 ASN A CA 1
ATOM 991 C C . ASN A 1 122 ? -17.480 -20.118 10.351 1.00 48.44 122 ASN A C 1
ATOM 993 O O . ASN A 1 122 ? -17.535 -19.617 11.477 1.00 48.44 122 ASN A O 1
ATOM 997 N N . SER A 1 123 ? -16.335 -20.123 9.659 1.00 55.59 123 SER A N 1
ATOM 998 C CA . SER A 1 123 ? -15.135 -19.481 10.207 1.00 55.59 123 SER A CA 1
ATOM 999 C C . SER A 1 123 ? -15.167 -17.967 9.950 1.00 55.59 123 SER A C 1
ATOM 1001 O O . SER A 1 123 ? -15.350 -17.489 8.829 1.00 55.59 123 SER A O 1
ATOM 1003 N N . ARG A 1 124 ? -14.986 -17.169 11.016 1.00 61.72 124 ARG A N 1
ATOM 1004 C CA . ARG A 1 124 ? -14.798 -15.703 10.928 1.00 61.72 124 ARG A CA 1
ATOM 1005 C C . ARG A 1 124 ? -13.467 -15.320 10.259 1.00 61.72 124 ARG A C 1
ATOM 1007 O O . ARG A 1 124 ? -13.208 -14.141 10.063 1.00 61.72 124 ARG A O 1
ATOM 1014 N N . THR A 1 125 ? -12.643 -16.304 9.902 1.00 58.66 125 THR A N 1
ATOM 1015 C CA . THR A 1 125 ? -11.236 -16.195 9.507 1.00 58.66 125 THR A CA 1
ATOM 1016 C C . THR A 1 125 ? -11.038 -16.999 8.224 1.00 58.66 125 THR A C 1
ATOM 1018 O O . THR A 1 125 ? -11.193 -18.213 8.259 1.00 58.66 125 THR A O 1
ATOM 1021 N N . VAL A 1 126 ? -10.703 -16.360 7.095 1.00 58.69 126 VAL A N 1
ATOM 1022 C CA . VAL A 1 126 ? -10.683 -17.061 5.790 1.00 58.69 126 VAL A CA 1
ATOM 1023 C C . VAL A 1 126 ? -9.315 -17.160 5.139 1.00 58.69 126 VAL A C 1
ATOM 1025 O O . VAL A 1 126 ? -9.019 -18.168 4.509 1.00 58.69 126 VAL A O 1
ATOM 1028 N N . ILE A 1 127 ? -8.443 -16.174 5.301 1.00 61.84 127 ILE A N 1
ATOM 1029 C CA . ILE A 1 127 ? -7.104 -16.261 4.708 1.00 61.84 127 ILE A CA 1
ATOM 1030 C C . ILE A 1 127 ? -6.109 -16.528 5.821 1.00 61.84 127 ILE A C 1
ATOM 1032 O O . ILE A 1 127 ? -5.699 -15.584 6.475 1.00 61.84 127 ILE A O 1
ATOM 1036 N N . ASN A 1 128 ? -5.723 -17.783 6.041 1.00 62.12 128 ASN A N 1
ATOM 1037 C CA . ASN A 1 128 ? -4.510 -18.058 6.807 1.00 62.12 128 ASN A CA 1
ATOM 1038 C C . ASN A 1 128 ? -3.334 -17.900 5.853 1.00 62.12 128 ASN A C 1
ATOM 1040 O O . ASN A 1 128 ? -3.186 -18.674 4.908 1.00 62.12 128 ASN A O 1
ATOM 1044 N N . ILE A 1 129 ? -2.527 -16.872 6.076 1.00 63.00 129 ILE A N 1
ATOM 1045 C CA . ILE A 1 129 ? -1.351 -16.639 5.247 1.00 63.00 129 ILE A CA 1
ATOM 1046 C C . ILE A 1 129 ? -0.214 -17.434 5.860 1.00 63.00 129 ILE A C 1
ATOM 1048 O O . ILE A 1 129 ? 0.375 -17.017 6.857 1.00 63.00 129 ILE A O 1
ATOM 1052 N N . ASN A 1 130 ? 0.068 -18.595 5.273 1.00 55.50 130 ASN A N 1
ATOM 1053 C CA . ASN A 1 130 ? 1.262 -19.350 5.614 1.00 55.50 130 ASN A CA 1
ATOM 1054 C C . ASN A 1 130 ? 2.468 -18.558 5.123 1.00 55.50 130 ASN A C 1
ATOM 1056 O O . ASN A 1 130 ? 2.719 -18.446 3.925 1.00 55.50 130 ASN A O 1
ATOM 1060 N N . ASN A 1 131 ? 3.195 -17.969 6.063 1.00 58.84 131 ASN A N 1
ATOM 1061 C CA . ASN A 1 131 ? 4.467 -17.345 5.774 1.00 58.84 131 ASN A CA 1
ATOM 1062 C C . ASN A 1 131 ? 5.559 -18.342 6.157 1.00 58.84 131 ASN A C 1
ATOM 1064 O O . ASN A 1 131 ? 5.796 -18.565 7.343 1.00 58.84 131 ASN A O 1
ATOM 1068 N N . ASP A 1 132 ? 6.219 -18.942 5.164 1.00 56.88 132 ASP A N 1
ATOM 1069 C CA . ASP A 1 132 ? 7.280 -19.942 5.374 1.00 56.88 132 ASP A CA 1
ATOM 1070 C C . ASP A 1 132 ? 8.417 -19.422 6.275 1.00 56.88 132 ASP A C 1
ATOM 1072 O O . ASP A 1 132 ? 9.108 -20.202 6.929 1.00 56.88 132 ASP A O 1
ATOM 1076 N N . ASN A 1 133 ? 8.579 -18.097 6.362 1.00 54.97 133 ASN A N 1
ATOM 1077 C CA . ASN A 1 133 ? 9.577 -17.448 7.211 1.00 54.97 133 ASN A CA 1
ATOM 1078 C C . ASN A 1 133 ? 9.082 -17.171 8.650 1.00 54.97 133 ASN A C 1
ATOM 1080 O O . ASN A 1 133 ? 9.901 -16.872 9.515 1.00 54.97 133 ASN A O 1
ATOM 1084 N N . TYR A 1 134 ? 7.773 -17.284 8.926 1.00 61.19 134 TYR A N 1
ATOM 1085 C CA . TYR A 1 134 ? 7.137 -17.000 10.226 1.00 61.19 134 TYR A CA 1
ATOM 1086 C C . TYR A 1 134 ? 6.092 -18.044 10.595 1.00 61.19 134 TYR A C 1
ATOM 1088 O O . TYR A 1 134 ? 4.909 -17.737 10.738 1.00 61.19 134 TYR A O 1
ATOM 1096 N N . SER A 1 135 ? 6.534 -19.272 10.845 1.00 59.34 135 SER A N 1
ATOM 1097 C CA . SER A 1 135 ? 5.660 -20.357 11.313 1.00 59.34 135 SER A CA 1
ATOM 1098 C C . SER A 1 135 ? 4.878 -20.039 12.601 1.00 59.34 135 SER A C 1
ATOM 1100 O O . SER A 1 135 ? 3.951 -20.771 12.937 1.00 59.34 135 SER A O 1
ATOM 1102 N N . MET A 1 136 ? 5.231 -18.958 13.311 1.00 70.94 136 MET A N 1
ATOM 1103 C CA . MET A 1 136 ? 4.583 -18.509 14.543 1.00 70.94 136 MET A CA 1
ATOM 1104 C C . MET A 1 136 ? 3.731 -17.243 14.416 1.00 70.94 136 MET A C 1
ATOM 1106 O O . MET A 1 136 ? 3.232 -16.812 15.437 1.00 70.94 136 MET A O 1
ATOM 1110 N N . ILE A 1 137 ? 3.569 -16.605 13.252 1.00 77.88 137 ILE A N 1
ATOM 1111 C CA . ILE A 1 137 ? 2.652 -15.452 13.134 1.00 77.88 137 ILE A CA 1
ATOM 1112 C C . ILE A 1 137 ? 1.458 -15.881 12.312 1.00 77.88 137 ILE A C 1
ATOM 1114 O O . ILE A 1 137 ? 1.600 -16.278 11.156 1.00 77.88 137 ILE A O 1
ATOM 1118 N N . LYS A 1 138 ? 0.268 -15.754 12.892 1.00 83.38 138 LYS A N 1
ATOM 1119 C CA . LYS A 1 138 ? -0.970 -16.072 12.192 1.00 83.38 138 LYS A CA 1
ATOM 1120 C C . LYS A 1 138 ? -1.625 -14.784 11.724 1.00 83.38 138 LYS A C 1
ATOM 1122 O O . LYS A 1 138 ? -2.095 -13.977 12.521 1.00 83.38 138 LYS A O 1
ATOM 1127 N N . LEU A 1 139 ? -1.652 -14.603 10.412 1.00 83.88 139 LEU A N 1
ATOM 1128 C CA . LEU A 1 139 ? -2.339 -13.493 9.768 1.00 83.88 139 LEU A CA 1
ATOM 1129 C C . LEU A 1 139 ? -3.663 -13.975 9.224 1.00 83.88 139 LEU A C 1
ATOM 1131 O O . LEU A 1 139 ? -3.726 -15.028 8.588 1.00 83.88 139 LEU A O 1
ATOM 1135 N N . SER A 1 140 ? -4.698 -13.181 9.464 1.00 83.56 140 SER A N 1
ATOM 1136 C CA . SER A 1 140 ? -6.027 -13.485 8.979 1.00 83.56 140 SER A CA 1
ATOM 1137 C C . SER A 1 140 ? -6.823 -12.275 8.551 1.00 83.56 140 SER A C 1
ATOM 1139 O O . SER A 1 140 ? -6.623 -11.164 9.033 1.00 83.56 140 SER A O 1
ATOM 1141 N N . ILE A 1 141 ? -7.742 -12.527 7.625 1.00 83.31 141 ILE A N 1
ATOM 1142 C CA . ILE A 1 141 ? -8.727 -11.561 7.154 1.00 83.31 141 ILE A CA 1
ATOM 1143 C C . ILE A 1 141 ? -10.094 -12.202 7.260 1.00 83.31 141 ILE A C 1
ATOM 1145 O O . ILE A 1 141 ? -10.277 -13.363 6.870 1.00 83.31 141 ILE A O 1
ATOM 1149 N N . GLY A 1 142 ? -11.049 -11.436 7.763 1.00 83.62 142 GLY A N 1
ATOM 1150 C CA . GLY A 1 142 ? -12.428 -11.873 7.837 1.00 83.62 142 GLY A CA 1
ATOM 1151 C C . GLY A 1 142 ? -13.296 -10.897 8.607 1.00 83.62 142 GLY A C 1
ATOM 1152 O O . GLY A 1 142 ? -13.113 -9.685 8.495 1.00 83.62 142 GLY A O 1
ATOM 1153 N N . LEU A 1 143 ? -14.271 -11.440 9.329 1.00 84.69 143 LEU A N 1
ATOM 1154 C CA . LEU A 1 143 ? -15.200 -10.652 10.129 1.00 84.69 143 LEU A CA 1
ATOM 1155 C C . LEU A 1 143 ? -14.575 -10.309 11.478 1.00 84.69 143 LEU A C 1
ATOM 1157 O O . LEU A 1 143 ? -13.897 -11.138 12.090 1.00 84.69 143 LEU A O 1
ATOM 1161 N N . SER A 1 144 ? -14.862 -9.102 11.946 1.00 89.25 144 SER A N 1
ATOM 1162 C CA . SER A 1 144 ? -14.369 -8.588 13.209 1.00 89.25 144 SER A CA 1
ATOM 1163 C C . SER A 1 144 ? -14.814 -9.437 14.387 1.00 89.25 144 SER A C 1
ATOM 1165 O O . SER A 1 144 ? -15.892 -10.046 14.398 1.00 89.25 144 SER A O 1
ATOM 1167 N N . THR A 1 145 ? -13.987 -9.452 15.426 1.00 90.56 145 THR A N 1
ATOM 1168 C CA . THR A 1 145 ? -14.388 -10.042 16.700 1.00 90.56 145 THR A CA 1
ATOM 1169 C C . THR A 1 145 ? -15.590 -9.296 17.290 1.00 90.56 145 THR A C 1
ATOM 1171 O O . THR A 1 145 ? -15.748 -8.097 17.049 1.00 90.56 145 THR A O 1
ATOM 1174 N N . PRO A 1 146 ? -16.443 -9.959 18.098 1.00 90.25 146 PRO A N 1
ATOM 1175 C CA . PRO A 1 146 ? -17.572 -9.291 18.749 1.00 90.25 146 PRO A CA 1
ATOM 1176 C C . PRO A 1 146 ? -17.154 -8.041 19.532 1.00 90.25 146 PRO A C 1
ATOM 1178 O O . PRO A 1 146 ? -17.822 -7.013 19.447 1.00 90.25 146 PRO A O 1
ATOM 1181 N N . THR A 1 147 ? -16.014 -8.103 20.228 1.00 91.75 147 THR A N 1
ATOM 1182 C CA . THR A 1 147 ? -15.451 -6.963 20.959 1.00 91.75 147 THR A CA 1
ATOM 1183 C C . THR A 1 147 ? -15.108 -5.809 20.026 1.00 91.75 147 THR A C 1
ATOM 1185 O O . THR A 1 147 ? -15.549 -4.687 20.261 1.00 91.75 147 THR A O 1
ATOM 1188 N N . PHE A 1 148 ? -14.394 -6.085 18.930 1.00 92.31 148 PHE A N 1
ATOM 1189 C CA . PHE A 1 148 ? -14.077 -5.076 17.923 1.00 92.31 148 PHE A CA 1
ATOM 1190 C C . PHE A 1 148 ? -15.349 -4.449 17.336 1.00 92.31 148 PHE A C 1
ATOM 1192 O O . PHE A 1 148 ? -15.456 -3.226 17.279 1.00 92.31 148 PHE A O 1
ATOM 1199 N N . SER A 1 149 ? -16.333 -5.271 16.952 1.00 90.00 149 SER A N 1
ATOM 1200 C CA . SER A 1 149 ? -17.606 -4.822 16.374 1.00 90.00 149 SER A CA 1
ATOM 1201 C C . SER A 1 149 ? -18.346 -3.841 17.276 1.00 90.00 149 SER A C 1
ATOM 1203 O O . SER A 1 149 ? -18.829 -2.810 16.806 1.00 90.00 149 SER A O 1
ATOM 1205 N N . VAL A 1 150 ? -18.427 -4.143 18.575 1.00 90.50 150 VAL A N 1
ATOM 1206 C CA . VAL A 1 150 ? -19.081 -3.267 19.552 1.00 90.50 150 VAL A CA 1
ATOM 1207 C C . VAL A 1 150 ? -18.317 -1.953 19.665 1.00 90.50 150 VAL A C 1
ATOM 1209 O O . VAL A 1 150 ? -18.907 -0.899 19.456 1.00 90.50 150 VAL A O 1
ATOM 1212 N N . LEU A 1 151 ? -17.007 -1.993 19.922 1.00 90.50 151 LEU A N 1
ATOM 1213 C CA . LEU A 1 151 ? -16.215 -0.776 20.131 1.00 90.50 151 LEU A CA 1
ATOM 1214 C C . LEU A 1 151 ? -16.190 0.128 18.891 1.00 90.50 151 LEU A C 1
ATOM 1216 O O . LEU A 1 151 ? -16.340 1.342 19.017 1.00 90.50 151 LEU A O 1
ATOM 1220 N N . ALA A 1 152 ? -16.067 -0.455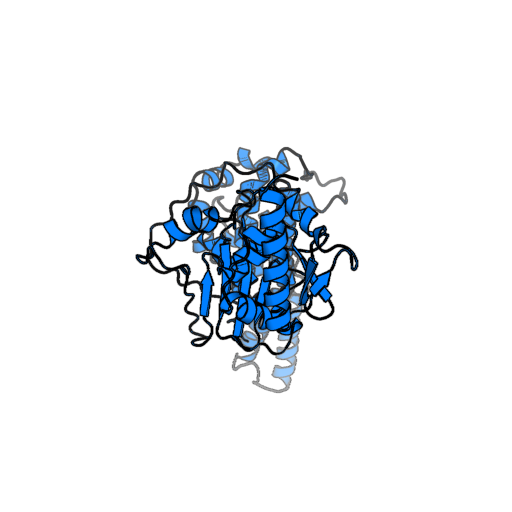 17.696 1.00 88.38 152 ALA A N 1
ATOM 1221 C CA . ALA A 1 152 ? -16.107 0.286 16.441 1.00 88.38 152 ALA A CA 1
ATOM 1222 C C . ALA A 1 152 ? -17.492 0.906 16.176 1.00 88.38 152 ALA A C 1
ATOM 1224 O O . ALA A 1 152 ? -17.559 2.063 15.766 1.00 88.38 152 ALA A O 1
ATOM 1225 N N . THR A 1 153 ? -18.584 0.179 16.462 1.00 86.50 153 THR A N 1
ATOM 1226 C CA . THR A 1 153 ? -19.960 0.703 16.325 1.00 86.50 153 THR A CA 1
ATOM 1227 C C . THR A 1 153 ? -20.213 1.859 17.293 1.00 86.50 153 THR A C 1
ATOM 1229 O O . THR A 1 153 ? -20.821 2.855 16.920 1.00 86.50 153 THR A O 1
ATOM 1232 N N . LEU A 1 154 ? -19.742 1.740 18.537 1.00 86.38 154 LEU A N 1
ATOM 1233 C CA . LEU A 1 154 ? -19.926 2.772 19.560 1.00 86.38 154 LEU A CA 1
ATOM 1234 C C . LEU A 1 154 ? -19.124 4.043 19.268 1.00 86.38 154 LEU A C 1
ATOM 1236 O O . LEU A 1 154 ? -19.562 5.138 19.607 1.00 86.38 154 LEU A O 1
ATOM 1240 N N . LYS A 1 155 ? -17.949 3.903 18.647 1.00 83.06 155 LYS A N 1
ATOM 1241 C CA . LYS A 1 155 ? -17.089 5.039 18.301 1.00 83.06 155 LYS A CA 1
ATOM 1242 C C . LYS A 1 155 ? -17.646 5.872 17.142 1.00 83.06 155 LYS A C 1
ATOM 1244 O O . LYS A 1 155 ? -17.419 7.078 17.112 1.00 83.06 155 LYS A O 1
ATOM 1249 N N . ASP A 1 156 ? -18.372 5.250 16.215 1.00 75.50 156 ASP A N 1
ATOM 1250 C CA . ASP A 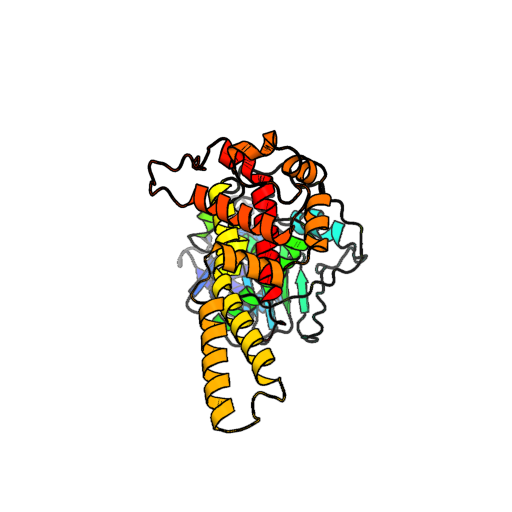1 156 ? -19.006 5.924 15.077 1.00 75.50 156 ASP A CA 1
ATOM 1251 C C . ASP A 1 156 ? -20.529 5.666 15.064 1.00 75.50 156 ASP A C 1
ATOM 1253 O O . ASP A 1 156 ? -21.029 4.837 14.295 1.00 75.50 156 ASP A O 1
ATOM 1257 N N . PRO A 1 157 ? -21.297 6.352 15.936 1.00 60.22 157 PRO A N 1
ATOM 1258 C CA . PRO A 1 157 ? -22.718 6.080 16.158 1.00 60.22 157 PRO A CA 1
ATOM 1259 C C . PRO A 1 157 ? -23.621 6.563 15.011 1.00 60.22 157 PRO A C 1
ATOM 1261 O O . PRO A 1 157 ? -24.837 6.674 15.185 1.00 60.22 157 PRO A O 1
ATOM 1264 N N . ILE A 1 158 ? -23.065 6.875 13.834 1.00 55.91 158 ILE A N 1
ATOM 1265 C CA . ILE A 1 158 ? -23.805 7.440 12.709 1.00 55.91 158 ILE A CA 1
ATOM 1266 C C . ILE A 1 158 ? -24.777 6.375 12.155 1.00 55.91 158 ILE A C 1
ATOM 1268 O O . ILE A 1 158 ? -24.505 5.623 11.219 1.00 55.91 158 ILE A O 1
ATOM 1272 N N . SER A 1 159 ? -25.990 6.397 12.716 1.00 52.62 159 SER A N 1
ATOM 1273 C CA . SER A 1 159 ? -27.287 6.127 12.075 1.00 52.62 159 SER A CA 1
ATOM 1274 C C . SER A 1 159 ? -27.984 4.774 12.286 1.00 52.62 159 SER A C 1
ATOM 1276 O O . SER A 1 159 ? -29.092 4.634 11.766 1.00 52.62 159 SER A O 1
ATOM 1278 N N . GLN A 1 160 ? -27.450 3.784 13.021 1.00 57.75 160 GLN A N 1
ATOM 1279 C CA . GLN A 1 160 ? -28.180 2.512 13.224 1.00 57.75 160 GLN A CA 1
ATOM 1280 C C . GLN A 1 160 ? -28.047 1.905 14.635 1.00 57.75 160 GLN A C 1
ATOM 1282 O O . GLN A 1 160 ? -26.936 1.789 15.140 1.00 57.75 160 GLN A O 1
ATOM 1287 N N . PRO A 1 161 ? -29.152 1.426 15.247 1.00 65.12 161 PRO A N 1
ATOM 1288 C CA . PRO A 1 161 ? -29.166 0.805 16.575 1.00 65.12 161 PRO A CA 1
ATOM 1289 C C . PRO A 1 161 ? -28.756 -0.680 16.537 1.00 65.12 161 PRO A C 1
ATOM 1291 O O . PRO A 1 161 ? -29.319 -1.498 17.260 1.00 65.12 161 PRO A O 1
ATOM 1294 N N . GLN A 1 162 ? -27.847 -1.074 15.643 1.00 81.88 162 GLN A N 1
ATOM 1295 C CA . GLN A 1 162 ? -27.417 -2.466 15.491 1.00 81.88 162 GLN A CA 1
ATOM 1296 C C . GLN A 1 162 ? -25.895 -2.539 15.412 1.00 81.88 162 GLN A C 1
ATOM 1298 O O . GLN A 1 162 ? -25.270 -1.742 14.715 1.00 81.88 162 GLN A O 1
ATOM 1303 N N . ILE A 1 163 ? -25.315 -3.515 16.118 1.00 83.25 163 ILE A N 1
ATOM 1304 C CA . ILE A 1 163 ? -23.887 -3.833 16.020 1.00 83.25 163 ILE A CA 1
ATOM 1305 C C . ILE A 1 163 ? -23.595 -4.273 14.586 1.00 83.25 163 ILE A C 1
ATOM 1307 O O . ILE A 1 163 ? -24.224 -5.206 14.083 1.00 83.25 163 ILE A O 1
ATOM 1311 N N . LYS A 1 164 ? -22.631 -3.618 13.938 1.00 82.44 164 LYS A N 1
ATOM 1312 C CA . LYS A 1 164 ? -22.170 -3.993 12.596 1.00 82.44 164 LYS A CA 1
ATOM 1313 C C . LYS A 1 164 ? -20.997 -4.972 12.709 1.00 82.44 164 LYS A C 1
ATOM 1315 O O . LYS A 1 164 ? -20.169 -4.839 13.603 1.00 82.44 164 LYS A O 1
ATOM 1320 N N . GLU A 1 165 ? -20.912 -5.955 11.813 1.00 83.69 165 GLU A N 1
ATOM 1321 C CA . GLU A 1 165 ? -19.752 -6.859 11.714 1.00 83.69 165 GLU A CA 1
ATOM 1322 C C . GLU A 1 165 ? -18.780 -6.356 10.658 1.00 83.69 165 GLU A C 1
ATOM 1324 O O . GLU A 1 165 ? -19.097 -6.419 9.477 1.00 83.69 165 GLU A O 1
ATOM 1329 N N . TYR A 1 166 ? -17.612 -5.878 11.074 1.00 85.19 166 TYR A N 1
ATOM 1330 C CA . TYR A 1 166 ? -16.621 -5.201 10.247 1.00 85.19 166 TYR A CA 1
ATOM 1331 C C . TYR A 1 166 ? -15.710 -6.186 9.509 1.00 85.19 166 TYR A C 1
ATOM 1333 O O . TYR A 1 166 ? -15.495 -7.301 9.963 1.00 85.19 166 TYR A O 1
ATOM 1341 N N . SER A 1 167 ? -15.134 -5.777 8.374 1.00 86.88 167 SER A N 1
ATOM 1342 C CA . SER A 1 167 ? -14.034 -6.528 7.761 1.00 86.88 167 SER A CA 1
ATOM 1343 C C . SER A 1 167 ? -12.726 -6.088 8.421 1.00 86.88 167 SER A C 1
ATOM 1345 O O . SER A 1 167 ? -12.428 -4.891 8.438 1.00 86.88 167 SER A O 1
ATOM 1347 N N . THR A 1 168 ? -11.962 -7.028 8.978 1.00 89.81 168 THR A N 1
ATOM 1348 C CA . THR A 1 168 ? -10.712 -6.739 9.698 1.00 89.81 168 THR A CA 1
ATOM 1349 C C . THR A 1 168 ? -9.548 -7.588 9.201 1.00 89.81 168 THR A C 1
ATOM 1351 O O . THR A 1 168 ? -9.724 -8.686 8.666 1.00 89.81 168 THR A O 1
ATOM 1354 N N . ILE A 1 169 ? -8.341 -7.053 9.384 1.00 90.88 169 ILE A N 1
ATOM 1355 C CA . ILE A 1 169 ? -7.092 -7.811 9.412 1.00 90.88 169 ILE A CA 1
ATOM 1356 C C . ILE A 1 169 ? -6.780 -8.101 10.877 1.00 90.88 169 ILE A C 1
ATOM 1358 O O . ILE A 1 169 ? -6.815 -7.196 11.712 1.00 90.88 169 ILE A O 1
ATOM 1362 N N . ARG A 1 170 ? -6.438 -9.351 11.181 1.00 91.94 170 ARG A N 1
ATOM 1363 C CA . ARG A 1 170 ? -6.015 -9.785 12.509 1.00 91.94 170 ARG A CA 1
ATOM 1364 C C . ARG A 1 170 ? -4.645 -10.452 12.435 1.00 91.94 170 ARG A C 1
ATOM 1366 O O . ARG A 1 170 ? -4.452 -11.407 11.682 1.00 91.94 170 ARG A O 1
ATOM 1373 N N . ILE A 1 171 ? -3.710 -9.920 13.214 1.00 92.25 171 ILE A N 1
ATOM 1374 C CA . ILE A 1 171 ? -2.324 -10.367 13.361 1.00 92.25 171 ILE A CA 1
ATOM 1375 C C . ILE A 1 171 ? -2.223 -11.017 14.735 1.00 92.25 171 ILE A C 1
ATOM 1377 O O . ILE A 1 171 ? -2.354 -10.328 15.739 1.00 92.25 171 ILE A O 1
ATOM 1381 N N . GLU A 1 172 ? -2.031 -12.328 14.801 1.00 91.50 172 GLU A N 1
ATOM 1382 C CA . GLU A 1 172 ? -1.957 -13.087 16.052 1.00 91.50 172 GLU A CA 1
ATOM 1383 C C . GLU A 1 172 ? -0.555 -13.657 16.268 1.00 91.50 172 GLU A C 1
ATOM 1385 O O . GLU A 1 172 ? 0.219 -13.818 15.322 1.00 91.50 172 GLU A O 1
ATOM 1390 N N . GLN A 1 173 ? -0.271 -14.022 17.522 1.00 89.44 173 GLN A N 1
ATOM 1391 C CA . GLN A 1 173 ? 0.994 -14.625 17.957 1.00 89.44 173 GLN A CA 1
ATOM 1392 C C . GLN A 1 173 ? 2.200 -13.690 17.761 1.00 89.44 173 GLN A C 1
ATOM 1394 O O . GLN A 1 173 ? 3.327 -14.110 17.509 1.00 89.44 173 GLN A O 1
ATOM 1399 N N . VAL A 1 174 ? 1.958 -12.394 17.938 1.00 89.62 174 VAL A N 1
ATOM 1400 C CA . VAL A 1 174 ? 2.949 -11.335 17.773 1.00 89.62 174 VAL A CA 1
ATOM 1401 C C . VAL A 1 174 ? 3.441 -10.816 19.127 1.00 89.62 174 VAL A C 1
ATOM 1403 O O . VAL A 1 174 ? 2.657 -10.573 20.043 1.00 89.62 174 VAL A O 1
ATOM 1406 N N . ALA A 1 175 ? 4.757 -10.645 19.265 1.00 90.31 175 ALA A N 1
ATOM 1407 C CA . ALA A 1 175 ? 5.358 -10.056 20.457 1.00 90.31 175 ALA A CA 1
ATOM 1408 C C . ALA A 1 175 ? 5.196 -8.529 20.433 1.00 90.31 175 ALA A C 1
ATOM 1410 O O . ALA A 1 175 ? 5.815 -7.849 19.618 1.00 90.31 175 ALA A O 1
ATOM 1411 N N . ILE A 1 176 ? 4.371 -8.009 21.340 1.00 93.44 176 ILE A N 1
ATOM 1412 C CA . ILE A 1 176 ? 4.110 -6.578 21.504 1.00 93.44 176 ILE A CA 1
ATOM 1413 C C . ILE A 1 176 ? 4.585 -6.168 22.895 1.00 93.44 176 ILE A C 1
ATOM 1415 O O . ILE A 1 176 ? 4.250 -6.822 23.878 1.00 93.44 176 ILE A O 1
ATOM 1419 N N . SER A 1 177 ? 5.361 -5.094 22.977 1.00 94.06 177 SER A N 1
ATOM 1420 C CA . SER A 1 177 ? 5.864 -4.528 24.233 1.00 94.06 177 SER A CA 1
ATOM 1421 C C . SER A 1 177 ? 5.426 -3.082 24.458 1.00 94.06 177 SER A C 1
ATOM 1423 O O . SER A 1 177 ? 5.321 -2.657 25.606 1.00 94.06 177 SER A O 1
ATOM 1425 N N . SER A 1 178 ? 5.121 -2.345 23.386 1.00 94.75 178 SER A N 1
ATOM 1426 C CA . SER A 1 178 ? 4.648 -0.962 23.450 1.00 94.75 178 SER A CA 1
ATOM 1427 C C . SER A 1 178 ? 3.615 -0.657 22.363 1.00 94.75 178 SER A C 1
ATOM 1429 O O . SER A 1 178 ? 3.389 -1.457 21.451 1.00 94.75 178 SER A O 1
ATOM 1431 N N . HIS A 1 179 ? 2.997 0.518 22.473 1.00 93.81 179 HIS A N 1
ATOM 1432 C CA . HIS A 1 179 ? 2.075 1.055 21.477 1.00 93.81 179 HIS A CA 1
ATOM 1433 C C . HIS A 1 179 ? 2.761 1.288 20.125 1.00 93.81 179 HIS A C 1
ATOM 1435 O O . HIS A 1 179 ? 2.267 0.843 19.094 1.00 93.81 179 HIS A O 1
ATOM 1441 N N . GLU A 1 180 ? 3.938 1.915 20.134 1.00 92.62 180 GLU A N 1
ATOM 1442 C CA . GLU A 1 180 ? 4.723 2.225 18.935 1.00 92.62 180 GLU A CA 1
ATOM 1443 C C . GLU A 1 180 ? 5.113 0.946 18.197 1.00 92.62 180 GLU A C 1
ATOM 1445 O O . GLU A 1 180 ? 5.016 0.878 16.974 1.00 92.62 180 GLU A O 1
ATOM 1450 N N . GLN A 1 181 ? 5.485 -0.097 18.946 1.00 93.25 181 GLN A N 1
ATOM 1451 C CA . GLN A 1 181 ? 5.784 -1.395 18.357 1.00 93.25 181 GLN A CA 1
ATOM 1452 C C . GLN A 1 181 ? 4.536 -2.022 17.722 1.00 93.25 181 GLN A C 1
ATOM 1454 O O . GLN A 1 181 ? 4.619 -2.589 16.635 1.00 93.25 181 GLN A O 1
ATOM 1459 N N . ALA A 1 182 ? 3.373 -1.925 18.371 1.00 93.94 182 ALA A N 1
ATOM 1460 C CA . ALA A 1 182 ? 2.126 -2.424 17.800 1.00 93.94 182 ALA A CA 1
ATOM 1461 C C . ALA A 1 182 ? 1.773 -1.683 16.498 1.00 93.94 182 ALA A C 1
ATOM 1463 O O . ALA A 1 182 ? 1.393 -2.320 15.515 1.00 93.94 182 ALA A O 1
ATOM 1464 N N . LEU A 1 183 ? 1.950 -0.360 16.471 1.00 91.44 183 LEU A N 1
ATOM 1465 C CA . LEU A 1 183 ? 1.717 0.471 15.292 1.00 91.44 183 LEU A CA 1
ATOM 1466 C C . LEU A 1 183 ? 2.666 0.103 14.144 1.00 91.44 183 LEU A C 1
ATOM 1468 O O . LEU A 1 183 ? 2.210 -0.124 13.026 1.00 91.44 183 LEU A O 1
ATOM 1472 N N . GLU A 1 184 ? 3.965 -0.032 14.422 1.00 89.19 184 GLU A N 1
ATOM 1473 C CA . GLU A 1 184 ? 4.966 -0.435 13.428 1.00 89.19 184 GLU A CA 1
ATOM 1474 C C . GLU A 1 184 ? 4.635 -1.805 12.823 1.00 89.19 184 GLU A C 1
ATOM 1476 O O . GLU A 1 184 ? 4.655 -1.983 11.603 1.00 89.19 184 GLU A O 1
ATOM 1481 N N . ILE A 1 185 ? 4.277 -2.775 13.669 1.00 90.25 185 ILE A N 1
ATOM 1482 C CA . ILE A 1 185 ? 3.870 -4.111 13.230 1.00 90.25 185 ILE A CA 1
ATOM 1483 C C . ILE A 1 185 ? 2.623 -4.020 12.353 1.00 90.25 185 ILE A C 1
ATOM 1485 O O . ILE A 1 185 ? 2.603 -4.615 11.272 1.00 90.25 185 ILE A O 1
ATOM 1489 N N . LEU A 1 186 ? 1.596 -3.282 12.786 1.00 91.50 186 LEU A N 1
ATOM 1490 C CA . LEU A 1 186 ? 0.374 -3.117 12.009 1.00 91.50 186 LEU A CA 1
ATOM 1491 C C . LEU A 1 186 ? 0.679 -2.517 10.638 1.00 91.50 186 LEU A C 1
ATOM 1493 O O . LEU A 1 186 ? 0.306 -3.112 9.631 1.00 91.50 186 LEU A O 1
ATOM 1497 N N . GLU A 1 187 ? 1.380 -1.383 10.585 1.00 86.88 187 GLU A N 1
ATOM 1498 C CA . GLU A 1 187 ? 1.735 -0.719 9.331 1.00 86.88 187 GLU A CA 1
ATOM 1499 C C . GLU A 1 187 ? 2.491 -1.673 8.403 1.00 86.88 187 GLU A C 1
ATOM 1501 O O . GLU A 1 187 ? 2.145 -1.815 7.230 1.00 86.88 187 GLU A O 1
ATOM 1506 N N . LYS A 1 188 ? 3.496 -2.379 8.920 1.00 84.00 188 LYS A N 1
ATOM 1507 C CA . LYS A 1 188 ? 4.354 -3.252 8.119 1.00 84.00 188 LYS A CA 1
ATOM 1508 C C . LYS A 1 188 ? 3.589 -4.451 7.552 1.00 84.00 188 LYS A C 1
ATOM 1510 O O . LYS A 1 188 ? 3.673 -4.722 6.352 1.00 84.00 188 LYS A O 1
ATOM 1515 N N . PHE A 1 189 ? 2.827 -5.158 8.389 1.00 86.00 189 PHE A N 1
ATOM 1516 C CA . PHE A 1 189 ? 2.078 -6.347 7.970 1.00 86.00 189 PHE A CA 1
ATOM 1517 C C . PHE A 1 189 ? 0.851 -5.994 7.140 1.00 86.00 189 PHE A C 1
ATOM 1519 O O . PHE A 1 189 ? 0.656 -6.569 6.068 1.00 86.00 189 PHE A O 1
ATOM 1526 N N . ALA A 1 190 ? 0.028 -5.057 7.610 1.00 86.31 190 ALA A N 1
ATOM 1527 C CA . ALA A 1 190 ? -1.207 -4.714 6.927 1.00 86.31 190 ALA A CA 1
ATOM 1528 C C . ALA A 1 190 ? -0.927 -4.060 5.578 1.00 86.31 190 ALA A C 1
ATOM 1530 O O . ALA A 1 190 ? -1.579 -4.428 4.611 1.00 86.31 190 ALA A O 1
ATOM 1531 N N . THR A 1 191 ? 0.061 -3.165 5.465 1.00 81.62 191 THR A N 1
ATOM 1532 C CA . THR A 1 191 ? 0.341 -2.508 4.177 1.00 81.62 191 THR A CA 1
ATOM 1533 C C . THR A 1 191 ? 0.848 -3.503 3.135 1.00 81.62 191 THR A C 1
ATOM 1535 O O . THR A 1 191 ? 0.401 -3.469 1.990 1.00 81.62 191 THR A O 1
ATOM 1538 N N . SER A 1 192 ? 1.728 -4.431 3.527 1.00 82.56 192 SER A N 1
ATOM 1539 C CA . SER A 1 192 ? 2.201 -5.494 2.631 1.00 82.56 192 SER A CA 1
ATOM 1540 C C . SER A 1 192 ? 1.061 -6.419 2.201 1.00 82.56 192 SER A C 1
ATOM 1542 O O . SER A 1 192 ? 0.855 -6.656 1.013 1.00 82.56 192 SER A O 1
ATOM 1544 N N . LEU A 1 193 ? 0.254 -6.874 3.160 1.00 83.38 193 LEU A N 1
ATOM 1545 C CA . LEU A 1 193 ? -0.887 -7.737 2.890 1.00 83.38 193 LEU A CA 1
ATOM 1546 C C . LEU A 1 193 ? -1.927 -7.059 1.989 1.00 83.38 193 LEU A C 1
ATOM 1548 O O . LEU A 1 193 ? -2.371 -7.638 1.002 1.00 83.38 193 LEU A O 1
ATOM 1552 N N . ILE A 1 194 ? -2.301 -5.822 2.302 1.00 81.44 194 ILE A N 1
ATOM 1553 C CA . ILE A 1 194 ? -3.246 -5.035 1.511 1.00 81.44 194 ILE A CA 1
ATOM 1554 C C . ILE A 1 194 ? -2.742 -4.875 0.079 1.00 81.44 194 ILE A C 1
ATOM 1556 O O . ILE A 1 194 ? -3.524 -5.046 -0.851 1.00 81.44 194 ILE A O 1
ATOM 1560 N N . LEU A 1 195 ? -1.449 -4.609 -0.115 1.00 79.81 195 LEU A N 1
ATOM 1561 C CA . LEU A 1 195 ? -0.870 -4.501 -1.449 1.00 79.81 195 LEU A CA 1
ATOM 1562 C C . LEU A 1 195 ? -1.058 -5.796 -2.252 1.00 79.81 195 LEU A C 1
ATOM 1564 O O . LEU A 1 195 ? -1.586 -5.762 -3.365 1.00 79.81 195 LEU A O 1
ATOM 1568 N N . GLU A 1 196 ? -0.697 -6.938 -1.667 1.00 79.00 196 GLU A N 1
ATOM 1569 C CA . GLU A 1 196 ? -0.841 -8.239 -2.323 1.00 79.00 196 GLU A CA 1
ATOM 1570 C C . GLU A 1 196 ? -2.304 -8.607 -2.589 1.00 79.00 196 GLU A C 1
ATOM 1572 O O . GLU A 1 196 ? -2.637 -9.158 -3.640 1.00 79.00 196 GLU A O 1
ATOM 1577 N N . LEU A 1 197 ? -3.217 -8.263 -1.681 1.00 76.25 197 LEU A N 1
ATOM 1578 C CA . LEU A 1 197 ? -4.647 -8.458 -1.907 1.00 76.25 197 LEU A CA 1
ATOM 1579 C C . LEU A 1 197 ? -5.166 -7.561 -3.013 1.00 76.25 197 LEU A C 1
ATOM 1581 O O . LEU A 1 197 ? -5.956 -8.024 -3.832 1.00 76.25 197 LEU A O 1
ATOM 1585 N N . ASN A 1 198 ? -4.737 -6.303 -3.066 1.00 75.31 198 ASN A N 1
ATOM 1586 C CA . ASN A 1 198 ? -5.126 -5.385 -4.128 1.00 75.31 198 ASN A CA 1
ATOM 1587 C C . ASN A 1 198 ? -4.657 -5.931 -5.481 1.00 75.31 198 ASN A C 1
ATOM 1589 O O . ASN A 1 198 ? -5.402 -5.888 -6.460 1.00 75.31 198 ASN A O 1
ATOM 1593 N N . TYR A 1 199 ? -3.470 -6.543 -5.528 1.00 72.81 199 TYR A N 1
ATOM 1594 C CA . TYR A 1 199 ? -2.975 -7.245 -6.711 1.00 72.81 199 TYR A CA 1
ATOM 1595 C C . TYR A 1 199 ? -3.789 -8.483 -7.061 1.00 72.81 199 TYR A C 1
ATOM 1597 O O . TYR A 1 199 ? -4.137 -8.676 -8.225 1.00 72.81 199 TYR A O 1
ATOM 1605 N N . TYR A 1 200 ? -4.081 -9.322 -6.073 1.00 72.38 200 TYR A N 1
ATOM 1606 C CA . TYR A 1 200 ? -4.761 -10.591 -6.291 1.00 72.38 200 TYR A CA 1
ATOM 1607 C C . TYR A 1 200 ? -6.235 -10.400 -6.657 1.00 72.38 200 TYR A C 1
ATOM 1609 O O . TYR A 1 200 ? -6.784 -11.099 -7.506 1.00 72.38 200 TYR A O 1
ATOM 1617 N N . THR A 1 201 ? -6.895 -9.442 -6.014 1.00 68.00 201 THR A N 1
ATOM 1618 C CA . THR A 1 201 ? -8.339 -9.226 -6.126 1.00 68.00 201 THR A CA 1
ATOM 1619 C C . THR A 1 201 ? -8.702 -8.141 -7.139 1.00 68.00 201 THR A C 1
ATOM 1621 O O . THR A 1 201 ? -9.846 -8.110 -7.602 1.00 68.00 201 THR A O 1
ATOM 1624 N N . GLY A 1 202 ? -7.771 -7.242 -7.473 1.00 66.50 202 GLY A N 1
ATOM 1625 C CA . GLY A 1 202 ? -8.047 -6.040 -8.262 1.00 66.50 202 GLY A CA 1
ATOM 1626 C C . GLY A 1 202 ? -8.960 -5.033 -7.555 1.00 66.50 202 GLY A C 1
ATOM 1627 O O . GLY A 1 202 ? -9.510 -4.160 -8.216 1.00 66.50 202 GLY A O 1
ATOM 1628 N N . VAL A 1 203 ? -9.171 -5.183 -6.245 1.00 70.12 203 VAL A N 1
ATOM 1629 C CA . VAL A 1 203 ? -10.007 -4.305 -5.419 1.00 70.12 203 VAL A CA 1
ATOM 1630 C C . VAL A 1 203 ? -9.095 -3.362 -4.650 1.00 70.12 203 VAL A C 1
ATOM 1632 O O . VAL A 1 203 ? -8.092 -3.809 -4.111 1.00 70.12 203 VAL A O 1
ATOM 1635 N N . SER A 1 204 ? -9.441 -2.079 -4.574 1.00 71.62 204 SER A N 1
ATOM 1636 C CA . SER A 1 204 ? -8.731 -1.106 -3.739 1.00 71.62 204 SER A CA 1
ATOM 1637 C C . SER A 1 204 ? -9.140 -1.292 -2.273 1.00 71.62 204 SER A C 1
ATOM 1639 O O . SER A 1 204 ? -10.232 -0.884 -1.872 1.00 71.62 204 SER A O 1
ATOM 1641 N N . ILE A 1 205 ? -8.306 -1.992 -1.498 1.00 77.81 205 ILE A N 1
ATOM 1642 C CA . ILE A 1 205 ? -8.430 -2.193 -0.046 1.00 77.81 205 ILE A CA 1
ATOM 1643 C C . ILE A 1 205 ? -7.438 -1.261 0.658 1.00 77.81 205 ILE A C 1
ATOM 1645 O O . ILE A 1 205 ? -6.338 -1.026 0.154 1.00 77.81 205 ILE A O 1
ATOM 1649 N N . TYR A 1 206 ? -7.814 -0.728 1.821 1.00 80.44 206 TYR A N 1
ATOM 1650 C CA . TYR A 1 206 ? -6.962 0.127 2.655 1.00 80.44 206 TYR A CA 1
ATOM 1651 C C . TYR A 1 206 ? -7.325 0.009 4.146 1.00 80.44 206 TYR A C 1
ATOM 1653 O O . TYR A 1 206 ? -8.436 -0.403 4.488 1.00 80.44 206 TYR A O 1
ATOM 1661 N N . LEU A 1 207 ? -6.392 0.364 5.040 1.00 84.94 207 LEU A N 1
ATOM 1662 C CA . LEU A 1 207 ? -6.653 0.474 6.482 1.00 84.94 207 LEU A CA 1
ATOM 1663 C C . LEU A 1 207 ? -7.578 1.658 6.768 1.00 84.94 207 LEU A C 1
ATOM 1665 O O . LEU A 1 207 ? -7.421 2.725 6.178 1.00 84.94 207 LEU A O 1
ATOM 1669 N N . SER A 1 208 ? -8.524 1.495 7.690 1.00 83.19 208 SER A N 1
ATOM 1670 C CA . SER A 1 208 ? -9.385 2.609 8.081 1.00 83.19 208 SER A CA 1
ATOM 1671 C C . SER A 1 208 ? -8.678 3.550 9.056 1.00 83.19 208 SER A C 1
ATOM 1673 O O . SER A 1 208 ? -8.385 3.161 10.186 1.00 83.19 208 SER A O 1
ATOM 1675 N N . ASP A 1 209 ? -8.463 4.790 8.626 1.00 75.69 209 ASP A N 1
ATOM 1676 C CA . ASP A 1 209 ? -7.840 5.878 9.392 1.00 75.69 209 ASP A CA 1
ATOM 1677 C C . ASP A 1 209 ? -8.856 6.579 10.323 1.00 75.69 209 ASP A C 1
ATOM 1679 O O . ASP A 1 209 ? -10.033 6.720 9.977 1.00 75.69 209 ASP A O 1
ATOM 1683 N N . GLN A 1 210 ? -8.392 7.005 11.499 1.00 56.69 210 GLN A N 1
ATOM 1684 C CA . GLN A 1 210 ? -9.132 7.716 12.556 1.00 56.69 210 GLN A CA 1
ATOM 1685 C C . GLN A 1 210 ? -8.794 9.210 12.671 1.00 56.69 210 GLN A C 1
ATOM 1687 O O . GLN A 1 210 ? -9.458 9.937 13.412 1.00 56.69 210 GLN A O 1
ATOM 1692 N N . GLY A 1 211 ? -7.745 9.682 11.999 1.00 48.31 211 GLY A N 1
ATOM 1693 C CA . GLY A 1 211 ? -7.230 11.035 12.164 1.00 48.31 211 GLY A CA 1
ATOM 1694 C C . GLY A 1 211 ? -8.160 12.123 11.604 1.00 48.31 211 GLY A C 1
ATOM 1695 O O . GLY A 1 211 ? -8.973 11.869 10.719 1.00 48.31 211 GLY A O 1
ATOM 1696 N N . PRO A 1 212 ? -8.015 13.393 12.024 1.00 34.97 212 PRO A N 1
ATOM 1697 C CA . PRO A 1 212 ? -8.774 14.524 11.467 1.00 34.97 212 PRO A CA 1
ATOM 1698 C C . PRO A 1 212 ? -8.520 14.762 9.963 1.00 34.97 212 PRO A C 1
ATOM 1700 O O . PRO A 1 212 ? -9.306 15.446 9.311 1.00 34.97 212 PRO A O 1
ATOM 1703 N N . TYR A 1 213 ? -7.460 14.165 9.401 1.00 36.41 213 TYR A N 1
ATOM 1704 C CA . TYR A 1 213 ? -7.165 14.136 7.964 1.00 36.41 213 TYR A CA 1
ATOM 1705 C C . TYR A 1 213 ? -7.835 12.959 7.214 1.00 36.41 213 TYR A C 1
ATOM 1707 O O . TYR A 1 213 ? -7.838 12.955 5.983 1.00 36.41 213 TYR A O 1
ATOM 1715 N N . SER A 1 214 ? -8.485 12.024 7.927 1.00 40.81 214 SER A N 1
ATOM 1716 C CA . SER A 1 214 ? -9.231 10.858 7.397 1.00 40.81 214 SER A CA 1
ATOM 1717 C C . SER A 1 214 ? -10.365 11.254 6.439 1.00 40.81 214 SER A C 1
ATOM 1719 O O . SER A 1 214 ? -10.689 10.533 5.488 1.00 40.81 214 SER A O 1
ATOM 1721 N N . LYS A 1 215 ? -10.912 12.464 6.613 1.00 35.59 215 LYS A N 1
ATOM 1722 C CA . LYS A 1 215 ? -11.904 13.053 5.704 1.00 35.59 215 LYS A CA 1
ATOM 1723 C C . LYS A 1 215 ? -11.369 13.277 4.288 1.00 35.59 215 LYS A C 1
ATOM 1725 O O . LYS A 1 215 ? -12.102 13.080 3.332 1.00 35.59 215 LYS A O 1
ATOM 1730 N N . SER A 1 216 ? -10.079 13.573 4.110 1.00 37.62 216 SER A N 1
ATOM 1731 C CA . SER A 1 216 ? -9.537 13.872 2.775 1.00 37.62 216 SER A CA 1
ATOM 1732 C C . SER A 1 216 ? -9.516 12.662 1.840 1.00 37.62 216 SER A C 1
ATOM 1734 O O . SER A 1 216 ? -9.613 12.841 0.632 1.00 37.62 216 SER A O 1
ATOM 1736 N N . LEU A 1 217 ? -9.390 11.442 2.373 1.00 38.09 217 LEU A N 1
ATOM 1737 C CA . LEU A 1 217 ? -9.433 10.218 1.569 1.00 38.09 217 LEU A CA 1
ATOM 1738 C C . LEU A 1 217 ? -10.848 9.659 1.443 1.00 38.09 217 LEU A C 1
ATOM 1740 O O . LEU A 1 217 ? -11.095 8.933 0.497 1.00 38.09 217 LEU A O 1
ATOM 1744 N N . SER A 1 218 ? -11.767 9.945 2.365 1.00 36.75 218 SER A N 1
ATOM 1745 C CA . SER A 1 218 ? -13.143 9.426 2.333 1.00 36.75 218 SER A CA 1
ATOM 1746 C C . SER A 1 218 ? -14.133 10.361 1.623 1.00 36.75 218 SER A C 1
ATOM 1748 O O . SER A 1 218 ? -15.040 9.868 0.957 1.00 36.75 218 SER A O 1
ATOM 1750 N N . ASP A 1 219 ? -13.911 11.679 1.656 1.00 36.12 219 ASP A N 1
ATOM 1751 C CA . ASP A 1 219 ? -14.758 12.681 0.988 1.00 36.12 219 ASP A CA 1
ATOM 1752 C C . ASP A 1 219 ? -14.496 12.778 -0.531 1.00 36.12 219 ASP A C 1
ATOM 1754 O O . ASP A 1 219 ? -15.336 13.287 -1.269 1.00 36.12 219 ASP A O 1
ATOM 1758 N N . LEU A 1 220 ? -13.377 12.232 -1.031 1.00 37.06 220 LEU A N 1
ATOM 1759 C CA . LEU A 1 220 ? -13.088 12.114 -2.472 1.00 37.06 220 LEU A CA 1
ATOM 1760 C C . LEU A 1 220 ? -13.726 10.867 -3.129 1.00 37.06 220 LEU A C 1
ATOM 1762 O O . LEU A 1 220 ? -13.560 10.658 -4.325 1.00 37.06 220 LEU A O 1
ATOM 1766 N N . LYS A 1 221 ? -14.448 10.020 -2.374 1.00 45.75 221 LYS A N 1
ATOM 1767 C CA . LYS A 1 221 ? -14.814 8.643 -2.786 1.00 45.75 221 LYS A CA 1
ATOM 1768 C C . LYS A 1 221 ? -16.286 8.413 -3.145 1.00 45.75 221 LYS A C 1
ATOM 1770 O O . LYS A 1 221 ? -16.716 7.269 -3.262 1.00 45.75 221 LYS A O 1
ATOM 1775 N N . ALA A 1 222 ? -17.086 9.463 -3.317 1.00 35.16 222 ALA A N 1
ATOM 1776 C CA . ALA A 1 222 ? -18.525 9.297 -3.535 1.00 35.16 222 ALA A CA 1
ATOM 1777 C C . ALA A 1 222 ? -18.949 9.057 -4.997 1.00 35.16 222 ALA A C 1
ATOM 1779 O O . ALA A 1 222 ? -20.123 8.756 -5.215 1.00 35.16 222 ALA A O 1
ATOM 1780 N N . GLU A 1 223 ? -18.069 9.164 -6.003 1.00 35.34 223 GLU A N 1
ATOM 1781 C CA . GLU A 1 223 ? -18.578 9.259 -7.380 1.00 35.34 223 GLU A CA 1
ATOM 1782 C C . GLU A 1 223 ? -17.729 8.680 -8.520 1.00 35.34 223 GLU A C 1
ATOM 1784 O O . GLU A 1 223 ? -17.878 9.118 -9.648 1.00 35.34 223 GLU A O 1
ATOM 1789 N N . SER A 1 224 ? -16.958 7.608 -8.318 1.00 37.28 224 SER A N 1
ATOM 1790 C CA . SER A 1 224 ? -16.446 6.826 -9.459 1.00 37.28 224 SER A CA 1
ATOM 1791 C C . SER A 1 224 ? -16.114 5.396 -9.066 1.00 37.28 224 SER A C 1
ATOM 1793 O O . SER A 1 224 ? -15.074 5.172 -8.469 1.00 37.28 224 SER A O 1
ATOM 1795 N N . ASN A 1 225 ? -16.965 4.429 -9.447 1.00 36.62 225 ASN A N 1
ATOM 1796 C CA . ASN A 1 225 ? -16.506 3.199 -10.112 1.00 36.62 225 ASN A CA 1
ATOM 1797 C C . ASN A 1 225 ? -17.632 2.217 -10.477 1.00 36.62 225 ASN A C 1
ATOM 1799 O O . ASN A 1 225 ? -18.178 1.477 -9.664 1.00 36.62 225 ASN A O 1
ATOM 1803 N N . ARG A 1 226 ? -17.960 2.158 -11.775 1.00 36.88 226 ARG A N 1
ATOM 1804 C CA . ARG A 1 226 ? -18.798 1.098 -12.375 1.00 36.88 226 ARG A CA 1
ATOM 1805 C C . ARG A 1 226 ? -18.036 0.193 -13.350 1.00 36.88 226 ARG A C 1
ATOM 1807 O O . ARG A 1 226 ? -18.663 -0.661 -13.972 1.00 36.88 226 ARG A O 1
ATOM 1814 N N . TYR A 1 227 ? -16.715 0.337 -13.501 1.00 32.75 227 TYR A N 1
ATOM 1815 C CA . TYR A 1 227 ? -16.024 -0.218 -14.675 1.00 32.75 227 TYR A CA 1
ATOM 1816 C C . TYR A 1 227 ? -14.961 -1.302 -14.444 1.00 32.75 227 TYR A C 1
ATOM 1818 O O . TYR A 1 227 ? -14.480 -1.847 -15.436 1.00 32.75 227 TYR A O 1
ATOM 1826 N N . LEU A 1 228 ? -14.656 -1.734 -13.211 1.00 35.47 228 LEU A N 1
ATOM 1827 C CA . LEU A 1 228 ? -13.569 -2.711 -12.991 1.00 35.47 228 LEU A CA 1
ATOM 1828 C C . LEU A 1 228 ? -13.953 -4.106 -12.469 1.00 35.47 228 LEU A C 1
ATOM 1830 O O . LEU A 1 228 ? -13.079 -4.955 -12.293 1.00 35.47 228 LEU A O 1
ATOM 1834 N N . ILE A 1 229 ? -15.237 -4.456 -12.359 1.00 38.25 229 ILE A N 1
ATOM 1835 C CA . ILE A 1 229 ? -15.632 -5.825 -11.966 1.00 38.25 229 ILE A CA 1
ATOM 1836 C C . ILE A 1 229 ? -15.935 -6.686 -13.200 1.00 38.25 229 ILE A C 1
ATOM 1838 O O . ILE A 1 229 ? -17.084 -7.037 -13.459 1.00 38.25 229 ILE A O 1
ATOM 1842 N N . LYS A 1 230 ? -14.907 -7.050 -13.979 1.00 35.12 230 LYS A N 1
ATOM 1843 C CA . LYS A 1 230 ? -15.026 -8.113 -15.005 1.00 35.12 230 LYS A CA 1
ATOM 1844 C C . LYS A 1 230 ? -13.812 -9.033 -15.165 1.00 35.12 230 LYS A C 1
ATOM 1846 O O . LYS A 1 230 ? -13.740 -9.754 -16.154 1.00 35.12 230 LYS A O 1
ATOM 1851 N N . ASN A 1 231 ? -12.934 -9.129 -14.169 1.00 37.25 231 ASN A N 1
ATOM 1852 C CA . ASN A 1 231 ? -11.930 -10.195 -14.150 1.00 37.25 231 ASN A CA 1
ATOM 1853 C C . ASN A 1 231 ? -12.404 -11.354 -13.263 1.00 37.25 231 ASN A C 1
ATOM 1855 O O . ASN A 1 231 ? -12.358 -11.300 -12.034 1.00 37.25 231 ASN A O 1
ATOM 1859 N N . ARG A 1 232 ? -12.915 -12.403 -13.922 1.00 40.66 232 ARG A N 1
ATOM 1860 C CA . ARG A 1 232 ? -13.094 -13.741 -13.345 1.00 40.66 232 ARG A CA 1
ATOM 1861 C C . ARG A 1 232 ? -11.708 -14.370 -13.197 1.00 40.66 232 ARG A C 1
ATOM 1863 O O . ARG A 1 232 ? -11.103 -14.723 -14.203 1.00 40.66 232 ARG A O 1
ATOM 1870 N N . ILE A 1 233 ? -11.223 -14.522 -11.969 1.00 43.47 233 ILE A N 1
ATOM 1871 C CA . ILE A 1 233 ? -10.060 -15.367 -11.678 1.00 43.47 233 ILE A CA 1
ATOM 1872 C C . ILE A 1 233 ? -10.585 -16.749 -11.288 1.00 43.47 233 ILE A C 1
ATOM 1874 O O . ILE A 1 233 ? -11.460 -16.873 -10.430 1.00 43.47 233 ILE A O 1
ATOM 1878 N N . HIS A 1 234 ? -10.087 -17.776 -11.977 1.00 38.66 234 HIS A N 1
ATOM 1879 C CA . HIS A 1 234 ? -10.381 -19.171 -11.689 1.00 38.66 234 HIS A CA 1
ATOM 1880 C C . HIS A 1 234 ? -9.815 -19.582 -10.324 1.00 38.66 234 HIS A C 1
ATOM 1882 O O . HIS A 1 234 ? -8.636 -19.395 -10.035 1.00 38.66 234 HIS A O 1
ATOM 1888 N N . SER A 1 235 ? -10.702 -20.162 -9.521 1.00 34.00 235 SER A N 1
ATOM 1889 C CA . SER A 1 235 ? -10.516 -20.745 -8.195 1.00 34.00 235 SER A CA 1
ATOM 1890 C C . SER A 1 235 ? -9.266 -21.627 -8.056 1.00 34.00 235 SER A C 1
ATOM 1892 O O . SER A 1 235 ? -9.201 -22.719 -8.628 1.00 34.00 235 SER A O 1
ATOM 1894 N N . LYS A 1 236 ? -8.337 -21.202 -7.194 1.00 37.19 236 LYS A N 1
ATOM 1895 C CA . LYS A 1 236 ? -7.544 -22.110 -6.353 1.00 37.19 236 LYS A CA 1
ATOM 1896 C C . LYS A 1 236 ? -8.004 -21.952 -4.891 1.00 37.19 236 LYS A C 1
ATOM 1898 O O . LYS A 1 236 ? -8.332 -20.829 -4.521 1.00 37.19 236 LYS A O 1
ATOM 1903 N N . PRO A 1 237 ? -8.052 -23.032 -4.085 1.00 40.75 237 PRO A N 1
ATOM 1904 C CA . PRO A 1 237 ? -8.733 -23.052 -2.778 1.00 40.75 237 PRO A CA 1
ATOM 1905 C C . PRO A 1 237 ? -7.941 -22.392 -1.640 1.00 40.75 237 PRO A C 1
ATOM 1907 O O . PRO A 1 237 ? -8.458 -22.204 -0.551 1.00 40.75 237 PRO A O 1
ATOM 1910 N N . THR A 1 238 ? -6.675 -22.057 -1.874 1.00 47.28 238 THR A N 1
ATOM 1911 C CA . THR A 1 238 ? -5.806 -21.372 -0.917 1.00 47.28 238 THR A CA 1
ATOM 1912 C C . THR A 1 238 ? -5.009 -20.316 -1.671 1.00 47.28 238 THR A C 1
ATOM 1914 O O . THR A 1 238 ? -4.448 -20.590 -2.738 1.00 47.28 238 THR A O 1
ATOM 1917 N N . VAL A 1 239 ? -5.001 -19.087 -1.152 1.00 53.75 239 VAL A N 1
ATOM 1918 C CA . VAL A 1 239 ? -4.161 -18.016 -1.694 1.00 53.75 239 VAL A CA 1
ATOM 1919 C C . VAL A 1 239 ? -2.849 -18.035 -0.925 1.00 53.75 239 VAL A C 1
ATOM 1921 O O . VAL A 1 239 ? -2.788 -17.566 0.210 1.00 53.75 239 VAL A O 1
ATOM 1924 N N . ASP A 1 240 ? -1.801 -18.565 -1.551 1.00 59.41 240 ASP A N 1
ATOM 1925 C CA . ASP A 1 240 ? -0.435 -18.433 -1.044 1.00 59.41 240 ASP A CA 1
ATOM 1926 C C . ASP A 1 240 ? 0.034 -16.994 -1.299 1.00 59.41 240 ASP A C 1
ATOM 1928 O O . ASP A 1 240 ? 0.670 -16.684 -2.309 1.00 59.41 240 ASP A O 1
ATOM 1932 N N . ILE A 1 241 ? -0.364 -16.079 -0.410 1.00 67.44 241 ILE A N 1
ATOM 1933 C CA . ILE A 1 241 ? 0.098 -14.691 -0.437 1.00 67.44 241 ILE A CA 1
ATOM 1934 C C . ILE A 1 241 ? 1.488 -14.642 0.184 1.00 67.44 241 ILE A C 1
ATOM 1936 O O . ILE A 1 241 ? 1.651 -14.814 1.392 1.00 67.44 241 ILE A O 1
ATOM 1940 N N . LYS A 1 242 ? 2.501 -14.355 -0.632 1.00 72.19 242 LYS A N 1
ATOM 1941 C CA . LYS A 1 242 ? 3.844 -14.095 -0.123 1.00 72.19 242 LYS A CA 1
ATOM 1942 C C . LYS A 1 242 ? 3.926 -12.656 0.379 1.00 72.19 242 LYS A C 1
ATOM 1944 O O . LYS A 1 242 ? 3.918 -11.721 -0.410 1.00 72.19 242 LYS A O 1
ATOM 1949 N N . ILE A 1 243 ? 4.042 -12.489 1.692 1.00 76.75 243 ILE A N 1
ATOM 1950 C CA . ILE A 1 243 ? 4.219 -11.172 2.308 1.00 76.75 243 ILE A CA 1
ATOM 1951 C C . ILE A 1 243 ? 5.688 -10.770 2.219 1.00 76.75 243 ILE A C 1
ATOM 1953 O O . ILE A 1 243 ? 6.572 -11.470 2.723 1.00 76.75 243 ILE A O 1
ATOM 1957 N N . CYS A 1 244 ? 5.935 -9.614 1.613 1.00 81.50 244 CYS A N 1
ATOM 1958 C CA . CYS A 1 244 ? 7.263 -9.025 1.495 1.00 81.50 244 CYS A CA 1
ATOM 1959 C C . CYS A 1 244 ? 7.354 -7.707 2.273 1.00 81.50 244 CYS A C 1
ATOM 1961 O O . CYS A 1 244 ? 6.365 -6.997 2.448 1.00 81.50 244 CYS A O 1
ATOM 1963 N N . ALA A 1 245 ? 8.545 -7.359 2.750 1.00 83.56 245 ALA A N 1
ATOM 1964 C CA . ALA A 1 245 ? 8.804 -6.042 3.311 1.00 83.56 245 ALA A CA 1
ATOM 1965 C C . ALA A 1 245 ? 9.147 -5.067 2.178 1.00 83.56 245 ALA A C 1
ATOM 1967 O O . ALA A 1 245 ? 10.093 -5.283 1.418 1.00 83.56 245 ALA A O 1
ATOM 1968 N N . TYR A 1 246 ? 8.372 -3.992 2.086 1.00 86.06 246 TYR A N 1
ATOM 1969 C CA . TYR A 1 246 ? 8.523 -2.930 1.096 1.00 86.06 246 TYR A CA 1
ATOM 1970 C C . TYR A 1 246 ? 9.002 -1.641 1.777 1.00 86.06 246 TYR A C 1
ATOM 1972 O O . TYR A 1 246 ? 8.739 -1.412 2.957 1.00 86.06 246 TYR A O 1
ATOM 1980 N N . GLU A 1 247 ? 9.698 -0.783 1.035 1.00 87.44 247 GLU A N 1
ATOM 1981 C CA . GLU A 1 247 ? 10.105 0.540 1.526 1.00 87.44 247 GLU A CA 1
ATOM 1982 C C . GLU A 1 247 ? 8.868 1.439 1.695 1.00 87.44 247 GLU A C 1
ATOM 1984 O O . GLU A 1 247 ? 8.074 1.573 0.760 1.00 87.44 247 GLU A O 1
ATOM 1989 N N . LYS A 1 248 ? 8.715 2.082 2.863 1.00 83.00 248 LYS A N 1
ATOM 1990 C CA . LYS A 1 248 ? 7.503 2.844 3.228 1.00 83.00 248 LYS A CA 1
ATOM 1991 C C . LYS A 1 248 ? 7.170 3.935 2.207 1.00 83.00 248 LYS A C 1
ATOM 1993 O O . LYS A 1 248 ? 6.063 3.956 1.686 1.00 83.00 248 LYS A O 1
ATOM 1998 N N . SER A 1 249 ? 8.129 4.799 1.871 1.00 86.81 249 SER A N 1
ATOM 1999 C CA . SER A 1 249 ? 7.889 5.964 1.004 1.00 86.81 249 SER A CA 1
ATOM 2000 C C . SER A 1 249 ? 7.342 5.618 -0.394 1.00 86.81 249 SER A C 1
ATOM 2002 O O . SER A 1 249 ? 6.276 6.127 -0.745 1.00 86.81 249 SER A O 1
ATOM 2004 N N . PRO A 1 250 ? 7.997 4.762 -1.207 1.00 90.62 250 PRO A N 1
ATOM 2005 C CA . PRO A 1 250 ? 7.466 4.406 -2.524 1.00 90.62 250 PRO A CA 1
ATOM 2006 C C . PRO A 1 250 ? 6.188 3.559 -2.435 1.00 90.62 250 PRO A C 1
ATOM 2008 O O . PRO A 1 250 ? 5.315 3.680 -3.289 1.00 90.62 250 PRO A O 1
ATOM 2011 N N . LEU A 1 251 ? 6.019 2.743 -1.391 1.00 84.56 251 LEU A N 1
ATOM 2012 C CA . LEU A 1 251 ? 4.783 1.989 -1.187 1.00 84.56 251 LEU A CA 1
ATOM 2013 C C . LEU A 1 251 ? 3.589 2.906 -0.894 1.00 84.56 251 LEU A C 1
ATOM 2015 O O . LEU A 1 251 ? 2.527 2.737 -1.489 1.00 84.56 251 LEU A O 1
ATOM 2019 N N . SER A 1 252 ? 3.765 3.900 -0.020 1.00 81.88 252 SER A N 1
ATOM 2020 C CA . SER A 1 252 ? 2.731 4.892 0.277 1.00 81.88 252 SER A CA 1
ATOM 2021 C C . SER A 1 252 ? 2.311 5.657 -0.978 1.00 81.88 252 SER A C 1
ATOM 2023 O O . SER A 1 252 ? 1.115 5.814 -1.204 1.00 81.88 252 SER A O 1
ATOM 2025 N N . LEU A 1 253 ? 3.262 6.057 -1.834 1.00 87.38 253 LEU A N 1
ATOM 2026 C CA . LEU A 1 253 ? 2.955 6.688 -3.126 1.00 87.38 253 LEU A CA 1
ATOM 2027 C C . LEU A 1 253 ? 2.171 5.752 -4.054 1.00 87.38 253 LEU A C 1
ATOM 2029 O O . LEU A 1 253 ? 1.193 6.171 -4.673 1.00 87.38 253 LEU A O 1
ATOM 2033 N N . TYR A 1 254 ? 2.561 4.476 -4.127 1.00 86.62 254 TYR A N 1
ATOM 2034 C CA . TYR A 1 254 ? 1.855 3.481 -4.936 1.00 86.62 254 TYR A CA 1
ATOM 2035 C C . TYR A 1 254 ? 0.399 3.308 -4.491 1.00 86.62 254 TYR A C 1
ATOM 2037 O O . TYR A 1 254 ? -0.505 3.300 -5.327 1.00 86.62 254 TYR A O 1
ATOM 2045 N N . ILE A 1 255 ? 0.171 3.182 -3.180 1.00 77.56 255 ILE A N 1
ATOM 2046 C CA . ILE A 1 255 ? -1.166 3.020 -2.597 1.00 77.56 255 ILE A CA 1
ATOM 2047 C C . ILE A 1 255 ? -1.992 4.284 -2.805 1.00 77.56 255 ILE A C 1
ATOM 2049 O O . ILE A 1 255 ? -3.130 4.195 -3.251 1.00 77.56 255 ILE A O 1
ATOM 2053 N N . TYR A 1 256 ? -1.410 5.454 -2.555 1.00 81.94 256 TYR A N 1
ATOM 2054 C CA . TYR A 1 256 ? -2.074 6.734 -2.773 1.00 81.94 256 TYR A CA 1
ATOM 2055 C C . TYR A 1 256 ? -2.521 6.910 -4.234 1.00 81.94 256 TYR A C 1
ATOM 2057 O O . TYR A 1 256 ? -3.642 7.338 -4.499 1.00 81.94 256 TYR A O 1
ATOM 2065 N N . SER A 1 257 ? -1.710 6.453 -5.192 1.00 83.62 257 SER A N 1
ATOM 2066 C CA . SER A 1 257 ? -2.063 6.463 -6.620 1.00 83.62 257 SER A CA 1
ATOM 2067 C C . SER A 1 257 ? -3.300 5.617 -6.950 1.00 83.62 257 SER A C 1
ATOM 2069 O O . SER A 1 257 ? -3.982 5.896 -7.935 1.00 83.62 257 SER A O 1
ATOM 2071 N N . LEU A 1 258 ? -3.595 4.565 -6.170 1.00 76.38 258 LEU A N 1
ATOM 2072 C CA . LEU A 1 258 ? -4.798 3.747 -6.376 1.00 76.38 258 LEU A CA 1
ATOM 2073 C C . LEU A 1 258 ? -6.071 4.558 -6.125 1.00 76.38 258 LEU A C 1
ATOM 2075 O O . LEU A 1 258 ? -7.049 4.336 -6.823 1.00 76.38 258 LEU A O 1
ATOM 2079 N N . SER A 1 259 ? -6.021 5.523 -5.203 1.00 70.19 259 SER A N 1
ATOM 2080 C CA . SER A 1 259 ? -7.159 6.383 -4.866 1.00 70.19 259 SER A CA 1
ATOM 2081 C C . SER A 1 259 ? -7.329 7.620 -5.754 1.00 70.19 259 SER A C 1
ATOM 2083 O O . SER A 1 259 ? -8.242 8.410 -5.540 1.00 70.19 259 SER A O 1
ATOM 2085 N N . GLU A 1 260 ? -6.467 7.815 -6.757 1.00 76.69 260 GLU A N 1
ATOM 2086 C CA . GLU A 1 260 ? -6.476 8.999 -7.632 1.00 76.69 260 GLU A CA 1
ATOM 2087 C C . GLU A 1 260 ? -7.010 8.720 -9.050 1.00 76.69 260 GLU A C 1
ATOM 2089 O O . GLU A 1 260 ? -6.583 9.356 -10.015 1.00 76.69 260 GLU A O 1
ATOM 2094 N N . GLU A 1 261 ? -7.940 7.778 -9.224 1.00 69.75 261 GLU A N 1
ATOM 2095 C CA . GLU A 1 261 ? -8.433 7.403 -10.564 1.00 69.75 261 GLU A CA 1
ATOM 2096 C C . GLU A 1 261 ? -9.049 8.576 -11.350 1.00 69.75 261 GLU A C 1
ATOM 2098 O O . GLU A 1 261 ? -8.944 8.633 -12.578 1.00 69.75 261 GLU A O 1
ATOM 2103 N N . GLU A 1 262 ? -9.629 9.557 -10.656 1.00 77.75 262 GLU A N 1
ATOM 2104 C CA . GLU A 1 262 ? -10.219 10.754 -11.272 1.00 77.75 262 GLU A CA 1
ATOM 2105 C C . GLU A 1 262 ? -9.183 11.800 -11.706 1.00 77.75 262 GLU A C 1
ATOM 2107 O O . GLU A 1 262 ? -9.503 12.747 -12.429 1.00 77.75 262 GLU A O 1
ATOM 2112 N N . MET A 1 263 ? -7.917 11.612 -11.326 1.00 88.06 263 MET A N 1
ATOM 2113 C CA . MET A 1 263 ? -6.818 12.526 -11.621 1.00 88.06 263 MET A CA 1
ATOM 2114 C C . MET A 1 263 ? -5.708 11.816 -12.415 1.00 88.06 263 MET A C 1
ATOM 2116 O O . MET A 1 263 ? -4.600 11.648 -11.901 1.00 88.06 263 MET A O 1
ATOM 2120 N N . PRO A 1 264 ? -5.934 11.473 -13.707 1.00 91.12 264 PRO A N 1
ATOM 2121 C CA . PRO A 1 264 ? -5.009 10.666 -14.513 1.00 91.12 264 PRO A CA 1
ATOM 2122 C C . PRO A 1 264 ? -3.564 11.175 -14.529 1.00 91.12 264 P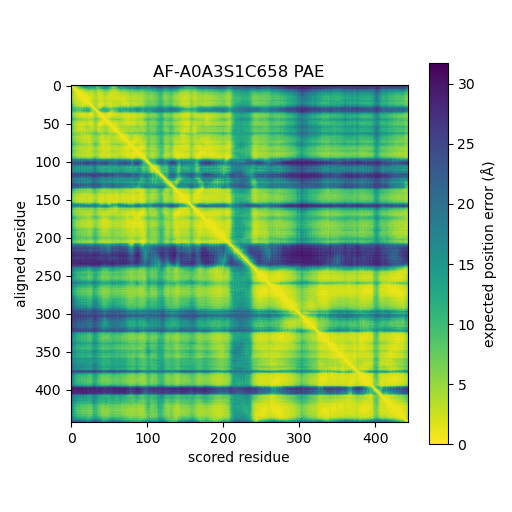RO A C 1
ATOM 2124 O O . PRO A 1 264 ? -2.610 10.402 -14.496 1.00 91.12 264 PRO A O 1
ATOM 2127 N N . VAL A 1 265 ? -3.394 12.498 -14.573 1.00 93.81 265 VAL A N 1
ATOM 2128 C CA . VAL A 1 265 ? -2.072 13.135 -14.579 1.00 93.81 265 VAL A CA 1
ATOM 2129 C C . VAL A 1 265 ? -1.342 12.892 -13.257 1.00 93.81 265 VAL A C 1
ATOM 2131 O O . VAL A 1 265 ? -0.175 12.514 -13.267 1.00 93.81 265 VAL A O 1
ATOM 2134 N N . SER A 1 266 ? -2.037 13.080 -12.134 1.00 92.94 266 SER A N 1
ATOM 2135 C CA . SER A 1 266 ? -1.495 12.868 -10.788 1.00 92.94 266 SER A CA 1
ATOM 2136 C C . SER A 1 266 ? -1.152 11.397 -10.571 1.00 92.94 266 SER A C 1
ATOM 2138 O O . SER A 1 266 ? -0.015 11.060 -10.248 1.00 92.94 266 SER A O 1
ATOM 2140 N N . GLN A 1 267 ? -2.091 10.512 -10.913 1.00 92.62 267 GLN A N 1
ATOM 2141 C CA . GLN A 1 267 ? -1.923 9.068 -10.823 1.00 92.62 267 GLN A CA 1
ATOM 2142 C C . GLN A 1 267 ? -0.715 8.572 -11.633 1.00 92.62 267 GLN A C 1
ATOM 2144 O O . GLN A 1 267 ? 0.088 7.781 -11.136 1.00 92.62 267 GLN A O 1
ATOM 2149 N N . TYR A 1 268 ? -0.539 9.065 -12.866 1.00 96.38 268 TYR A N 1
ATOM 2150 C CA . TYR A 1 268 ? 0.633 8.741 -13.680 1.00 96.38 268 TYR A CA 1
ATOM 2151 C C . TYR A 1 268 ? 1.939 9.178 -13.000 1.00 96.38 268 TYR A C 1
ATOM 2153 O O . TYR A 1 268 ? 2.900 8.408 -12.949 1.00 96.38 268 TYR A O 1
ATOM 2161 N N . LEU A 1 269 ? 1.983 10.409 -12.476 1.00 96.31 269 LEU A N 1
ATOM 2162 C CA . LEU A 1 269 ? 3.176 10.953 -11.829 1.00 96.31 269 LEU A CA 1
ATOM 2163 C C . LEU A 1 269 ? 3.537 10.213 -10.550 1.00 96.31 269 LEU A C 1
ATOM 2165 O O . LEU A 1 269 ? 4.713 9.921 -10.358 1.00 96.31 269 LEU A O 1
ATOM 2169 N N . HIS A 1 270 ? 2.568 9.872 -9.708 1.00 95.31 270 HIS A N 1
ATOM 2170 C CA . HIS A 1 270 ? 2.847 9.143 -8.478 1.00 95.31 270 HIS A CA 1
ATOM 2171 C C . HIS A 1 270 ? 3.397 7.740 -8.771 1.00 95.31 270 HIS A C 1
ATOM 2173 O O . HIS A 1 270 ? 4.417 7.361 -8.194 1.00 95.31 270 HIS A O 1
ATOM 2179 N N . TYR A 1 271 ? 2.848 7.006 -9.748 1.00 96.38 271 TYR A N 1
ATOM 2180 C CA . TYR A 1 271 ? 3.459 5.745 -10.192 1.00 96.38 271 TYR A CA 1
ATOM 2181 C C . TYR A 1 271 ? 4.855 5.938 -10.793 1.00 96.38 271 TYR A C 1
ATOM 2183 O O . TYR A 1 271 ? 5.744 5.122 -10.551 1.00 96.38 271 TYR A O 1
ATOM 2191 N N . TYR A 1 272 ? 5.086 7.016 -11.545 1.00 97.94 272 TYR A N 1
ATOM 2192 C CA . TYR A 1 272 ? 6.425 7.330 -12.039 1.00 97.94 272 TYR A CA 1
ATOM 2193 C C . TYR A 1 272 ? 7.403 7.619 -10.894 1.00 97.94 272 TYR A C 1
ATOM 2195 O O . TYR A 1 272 ? 8.520 7.117 -10.909 1.00 97.94 272 TYR A O 1
ATOM 2203 N N . GLN A 1 273 ? 6.986 8.372 -9.875 1.00 97.25 273 GLN A N 1
ATOM 2204 C CA . GLN A 1 273 ? 7.809 8.702 -8.709 1.00 97.25 273 GLN A CA 1
ATOM 2205 C C . GLN A 1 273 ? 8.202 7.460 -7.903 1.00 97.25 273 GLN A C 1
ATOM 2207 O O . GLN A 1 273 ? 9.313 7.398 -7.376 1.00 97.25 273 GLN A O 1
ATOM 2212 N N . VAL A 1 274 ? 7.336 6.439 -7.857 1.00 97.06 274 VAL A N 1
ATOM 2213 C CA . VAL A 1 274 ? 7.696 5.122 -7.307 1.00 97.06 274 VAL A CA 1
ATOM 2214 C C . VAL A 1 274 ? 8.892 4.534 -8.054 1.00 97.06 274 VAL A C 1
ATOM 2216 O O . VAL A 1 274 ? 9.815 4.044 -7.414 1.00 97.06 274 VAL A O 1
ATOM 2219 N N . ILE A 1 275 ? 8.915 4.610 -9.387 1.00 98.00 275 ILE A N 1
ATOM 2220 C CA . ILE A 1 275 ? 10.046 4.139 -10.204 1.00 98.00 275 ILE A CA 1
ATOM 2221 C C . ILE A 1 275 ? 11.274 5.039 -9.987 1.00 98.00 275 ILE A C 1
ATOM 2223 O O . ILE A 1 275 ? 12.378 4.535 -9.775 1.00 98.00 275 ILE A O 1
ATOM 2227 N N . GLU A 1 276 ? 11.074 6.361 -9.987 1.00 96.44 276 GLU A N 1
ATOM 2228 C CA . GLU A 1 276 ? 12.112 7.388 -9.820 1.00 96.44 276 GLU A CA 1
ATOM 2229 C C . GLU A 1 276 ? 12.917 7.189 -8.530 1.00 96.44 276 GLU A C 1
ATOM 2231 O O . GLU A 1 276 ? 14.148 7.261 -8.545 1.00 96.44 276 GLU A O 1
ATOM 2236 N N . PHE A 1 277 ? 12.233 6.833 -7.437 1.00 96.31 277 PHE A N 1
ATOM 2237 C CA . PHE A 1 277 ? 12.842 6.530 -6.140 1.00 96.31 277 PHE A CA 1
ATOM 2238 C C . PHE A 1 277 ? 13.964 5.478 -6.223 1.00 96.31 277 PHE A C 1
ATOM 2240 O O . PHE A 1 277 ? 14.918 5.523 -5.442 1.00 96.31 277 PHE A O 1
ATOM 2247 N N . TYR A 1 278 ? 13.878 4.536 -7.168 1.00 95.75 278 TYR A N 1
ATOM 2248 C CA . TYR A 1 278 ? 14.832 3.436 -7.315 1.00 95.75 278 TYR A CA 1
ATOM 2249 C C . TYR A 1 278 ? 15.850 3.617 -8.452 1.00 95.75 278 TYR A C 1
ATOM 2251 O O . TYR A 1 278 ? 16.786 2.820 -8.531 1.00 95.75 278 TYR A O 1
ATOM 2259 N N . LEU A 1 279 ? 15.747 4.654 -9.295 1.00 93.81 279 LEU A N 1
ATOM 2260 C CA . LEU A 1 279 ? 16.645 4.833 -10.452 1.00 93.81 279 LEU A CA 1
ATOM 2261 C C . LEU A 1 279 ? 18.127 4.864 -10.048 1.00 93.81 279 LEU A C 1
ATOM 2263 O O . LEU A 1 279 ? 18.958 4.180 -10.647 1.00 93.81 279 LEU A O 1
ATOM 2267 N N . LEU A 1 280 ? 18.462 5.610 -8.990 1.00 90.12 280 LEU A N 1
ATOM 2268 C CA . LEU A 1 280 ? 19.841 5.689 -8.494 1.00 90.12 280 LEU A CA 1
ATOM 2269 C C . LEU A 1 280 ? 20.317 4.366 -7.877 1.00 90.12 280 LEU A C 1
ATOM 2271 O O . LEU A 1 280 ? 21.474 3.995 -8.053 1.00 90.12 280 LEU A O 1
ATOM 2275 N N . LYS A 1 281 ? 19.422 3.606 -7.229 1.00 91.62 281 LYS A N 1
ATOM 2276 C CA . LYS A 1 281 ? 19.754 2.278 -6.687 1.00 91.62 281 LYS A CA 1
ATOM 2277 C C . LYS A 1 281 ? 20.129 1.300 -7.810 1.00 91.62 281 LYS A C 1
ATOM 2279 O O . LYS A 1 281 ? 21.065 0.522 -7.640 1.00 91.62 281 LYS A O 1
ATOM 2284 N N . PHE A 1 282 ? 19.461 1.366 -8.965 1.00 90.38 282 PHE A N 1
ATOM 2285 C CA . PHE A 1 282 ? 19.844 0.580 -10.146 1.00 90.38 282 PHE A CA 1
ATOM 2286 C C . PHE A 1 282 ? 21.179 1.015 -10.744 1.00 90.38 282 PHE A C 1
ATOM 2288 O O . PHE A 1 282 ? 21.988 0.164 -11.115 1.00 90.38 282 PHE A O 1
ATOM 2295 N N . ALA A 1 283 ? 21.442 2.322 -10.795 1.00 88.44 283 ALA A N 1
ATOM 2296 C CA . ALA A 1 283 ? 22.735 2.834 -11.237 1.00 88.44 283 ALA A CA 1
ATOM 2297 C C . ALA A 1 283 ? 23.880 2.251 -10.389 1.00 88.44 283 ALA A C 1
ATOM 2299 O O . ALA A 1 283 ? 24.870 1.753 -10.930 1.00 88.44 283 ALA A O 1
ATOM 2300 N N . ASP A 1 284 ? 23.707 2.232 -9.064 1.00 88.44 284 ASP A N 1
ATOM 2301 C CA . ASP A 1 284 ? 24.672 1.655 -8.127 1.00 88.44 284 ASP A CA 1
ATOM 2302 C C . ASP A 1 284 ? 24.824 0.134 -8.303 1.00 88.44 284 ASP A C 1
ATOM 2304 O O . ASP A 1 284 ? 25.944 -0.386 -8.307 1.00 88.44 284 ASP A O 1
ATOM 2308 N N . GLN A 1 285 ? 23.724 -0.603 -8.494 1.00 89.69 285 GLN A N 1
ATOM 2309 C CA . GLN A 1 285 ? 23.765 -2.049 -8.750 1.00 89.69 285 GLN A CA 1
ATOM 2310 C C . GLN A 1 285 ? 24.517 -2.389 -10.043 1.00 89.69 285 GLN A C 1
ATOM 2312 O O . GLN A 1 285 ? 25.347 -3.304 -10.049 1.00 89.69 285 GLN A O 1
ATOM 2317 N N . GLU A 1 286 ? 24.299 -1.627 -11.115 1.00 88.38 286 GLU A N 1
ATOM 2318 C CA . GLU A 1 286 ? 25.028 -1.782 -12.375 1.00 88.38 286 GLU A CA 1
ATOM 2319 C C . GLU A 1 286 ? 26.517 -1.432 -12.206 1.00 88.38 286 GLU A C 1
ATOM 2321 O O . GLU A 1 286 ? 27.381 -2.147 -12.725 1.00 88.38 286 GLU A O 1
ATOM 2326 N N . ALA A 1 287 ? 26.846 -0.407 -11.408 1.00 87.25 287 ALA A N 1
ATOM 2327 C CA . ALA A 1 287 ? 28.226 -0.092 -11.017 1.00 87.25 287 ALA A CA 1
ATOM 2328 C C . ALA A 1 287 ? 28.915 -1.299 -10.379 1.00 87.25 287 ALA A C 1
ATOM 2330 O O . ALA A 1 287 ? 30.017 -1.697 -10.771 1.00 87.25 287 ALA A O 1
ATOM 2331 N N . LEU A 1 288 ? 28.241 -1.894 -9.392 1.00 88.62 288 LEU A N 1
ATOM 2332 C CA . LEU A 1 288 ? 28.728 -3.047 -8.650 1.00 88.62 288 LEU A CA 1
ATOM 2333 C C . LEU A 1 288 ? 28.852 -4.276 -9.548 1.00 88.62 288 LEU A C 1
ATOM 2335 O O . LEU A 1 288 ? 29.797 -5.049 -9.384 1.00 88.62 288 LEU A O 1
ATOM 2339 N N . ARG A 1 289 ? 27.944 -4.465 -10.511 1.00 88.75 289 ARG A N 1
ATOM 2340 C CA . ARG A 1 289 ? 28.028 -5.554 -11.491 1.00 88.75 289 ARG A CA 1
ATOM 2341 C C . ARG A 1 289 ? 29.267 -5.405 -12.372 1.00 88.75 289 ARG A C 1
ATOM 2343 O O . ARG A 1 289 ? 30.065 -6.337 -12.438 1.00 88.75 289 ARG A O 1
ATOM 2350 N N . ILE A 1 290 ? 29.484 -4.223 -12.955 1.00 87.06 290 ILE A N 1
ATOM 2351 C CA . ILE A 1 290 ? 30.669 -3.914 -13.776 1.00 87.06 290 ILE A CA 1
ATOM 2352 C C . ILE A 1 290 ? 31.957 -4.105 -12.967 1.00 87.06 290 ILE A C 1
ATOM 2354 O O . ILE A 1 290 ? 32.932 -4.671 -13.468 1.00 87.06 290 ILE A O 1
ATOM 2358 N N . MET A 1 291 ? 31.956 -3.666 -11.706 1.00 86.00 291 MET A N 1
ATOM 2359 C CA . MET A 1 291 ? 33.070 -3.850 -10.779 1.00 86.00 291 MET A CA 1
ATOM 2360 C C . MET A 1 291 ? 33.365 -5.329 -10.534 1.00 86.00 291 MET A C 1
ATOM 2362 O O . MET A 1 291 ? 34.497 -5.767 -10.735 1.00 86.00 291 MET A O 1
ATOM 2366 N N . LYS A 1 292 ? 32.351 -6.117 -10.166 1.00 87.94 292 LYS A N 1
ATOM 2367 C CA . LYS A 1 292 ? 32.489 -7.558 -9.920 1.00 87.94 292 LYS A CA 1
ATOM 2368 C C . LYS A 1 292 ? 32.964 -8.309 -11.161 1.00 87.94 292 LYS A C 1
ATOM 2370 O O . LYS A 1 292 ? 33.836 -9.162 -11.039 1.00 87.94 292 LYS A O 1
ATOM 2375 N N . GLU A 1 293 ? 32.414 -8.009 -12.335 1.00 87.88 293 GLU A N 1
ATOM 2376 C CA . GLU A 1 293 ? 32.825 -8.629 -13.602 1.00 87.88 293 GLU A CA 1
ATOM 2377 C C . GLU A 1 293 ? 34.284 -8.306 -13.926 1.00 87.88 293 GLU A C 1
ATOM 2379 O O . GLU A 1 293 ? 35.062 -9.211 -14.212 1.00 87.88 293 GLU A O 1
ATOM 2384 N N . THR A 1 294 ? 34.683 -7.040 -13.782 1.00 85.50 294 THR A N 1
ATOM 2385 C CA . THR A 1 294 ? 36.052 -6.601 -14.079 1.00 85.50 294 THR A CA 1
ATOM 2386 C C . THR A 1 294 ? 37.076 -7.221 -13.123 1.00 85.50 294 THR A C 1
ATOM 2388 O O . THR A 1 294 ? 38.114 -7.696 -13.578 1.00 85.50 294 THR A O 1
ATOM 2391 N N . ILE A 1 295 ? 36.778 -7.260 -11.818 1.00 86.56 295 ILE A N 1
ATOM 2392 C CA . ILE A 1 295 ? 37.677 -7.802 -10.784 1.00 86.56 295 ILE A CA 1
ATOM 2393 C C . ILE A 1 295 ? 37.811 -9.329 -10.882 1.00 86.56 295 ILE A C 1
ATOM 2395 O O . ILE A 1 295 ? 38.881 -9.872 -10.618 1.00 86.56 295 ILE A O 1
ATOM 2399 N N . LYS A 1 296 ? 36.746 -10.043 -11.273 1.00 86.94 296 LYS A N 1
ATOM 2400 C CA . LYS A 1 296 ? 36.766 -11.511 -11.403 1.00 86.94 296 LYS A CA 1
ATOM 2401 C C . LYS A 1 296 ? 37.671 -12.018 -12.528 1.00 86.94 296 LYS A C 1
ATOM 2403 O O . LYS A 1 296 ? 37.991 -13.206 -12.545 1.00 86.94 296 LYS A O 1
ATOM 2408 N N . HIS A 1 297 ? 38.068 -11.171 -13.475 1.00 82.75 297 HIS A N 1
ATOM 2409 C CA . HIS A 1 297 ? 38.971 -11.591 -14.538 1.00 82.75 297 HIS A CA 1
ATOM 2410 C C . HIS A 1 297 ? 40.366 -11.899 -13.979 1.00 82.75 297 HIS A C 1
ATOM 2412 O O . HIS A 1 297 ? 40.980 -11.072 -13.314 1.00 82.75 297 HIS A O 1
ATOM 2418 N N . SER A 1 298 ? 40.902 -13.080 -14.302 1.00 71.19 298 SER A N 1
ATOM 2419 C CA . SER A 1 298 ? 42.226 -13.539 -13.844 1.00 71.19 298 SER A CA 1
ATOM 2420 C C . SER A 1 298 ? 43.374 -12.609 -14.253 1.00 71.19 298 SER A C 1
ATOM 2422 O O . SER A 1 298 ? 44.418 -12.593 -13.606 1.00 71.19 298 SER A O 1
ATOM 2424 N N . SER A 1 299 ? 43.178 -11.796 -15.294 1.00 80.25 299 SER A N 1
ATOM 2425 C CA . SER A 1 299 ? 44.129 -10.777 -15.734 1.00 80.25 299 SER A CA 1
ATOM 2426 C C . SER A 1 299 ? 44.180 -9.537 -14.836 1.00 80.25 299 SER A C 1
ATOM 2428 O O . SER A 1 299 ? 45.082 -8.717 -14.987 1.00 80.25 299 SER A O 1
ATOM 2430 N N . PHE A 1 300 ? 43.227 -9.373 -13.911 1.00 78.06 300 PHE A N 1
ATOM 2431 C CA . PHE A 1 300 ? 43.109 -8.162 -13.101 1.00 78.06 300 PHE A CA 1
ATOM 2432 C C . PHE A 1 300 ? 44.312 -7.966 -12.160 1.00 78.06 300 PHE A C 1
ATOM 2434 O O . PHE A 1 300 ? 44.768 -6.838 -11.989 1.00 78.06 300 PHE A O 1
ATOM 2441 N N . TYR A 1 301 ? 44.872 -9.062 -11.629 1.00 79.31 301 TYR A N 1
ATOM 2442 C CA . TYR A 1 301 ? 45.950 -9.072 -10.626 1.00 79.31 301 TYR A CA 1
ATOM 2443 C C . TYR A 1 301 ? 47.331 -9.483 -11.175 1.00 79.31 301 TYR A C 1
ATOM 2445 O O . TYR A 1 301 ? 48.195 -9.904 -10.412 1.00 79.31 301 TYR A O 1
ATOM 2453 N N . GLN A 1 302 ? 47.555 -9.414 -12.492 1.00 75.38 302 GLN A N 1
ATOM 2454 C CA . GLN A 1 302 ? 48.770 -9.968 -13.118 1.00 75.38 302 GLN A CA 1
ATOM 2455 C C . GLN A 1 302 ? 50.088 -9.316 -12.661 1.00 75.38 302 GLN A C 1
ATOM 2457 O O . GLN A 1 302 ? 51.107 -10.001 -12.607 1.00 75.38 302 GLN A O 1
ATOM 2462 N N . SER A 1 303 ? 50.091 -8.019 -12.344 1.00 78.94 303 SER A N 1
ATOM 2463 C CA . SER A 1 303 ? 51.233 -7.312 -11.745 1.00 78.94 303 SER A CA 1
ATOM 2464 C C . SER A 1 303 ? 50.782 -5.993 -11.108 1.00 78.94 303 SER A C 1
ATOM 2466 O O . SER A 1 303 ? 49.696 -5.505 -11.412 1.00 78.94 303 SER A O 1
ATOM 2468 N N . GLU A 1 304 ? 51.617 -5.389 -10.260 1.00 71.06 304 GLU A N 1
ATOM 2469 C CA . GLU A 1 304 ? 51.325 -4.115 -9.578 1.00 71.06 304 GLU A CA 1
ATOM 2470 C C . GLU A 1 304 ? 51.115 -2.947 -10.569 1.00 71.06 304 GLU A C 1
ATOM 2472 O O . GLU A 1 304 ? 50.155 -2.193 -10.457 1.00 71.06 304 GLU A O 1
ATOM 2477 N N . GLN A 1 305 ? 51.920 -2.872 -11.637 1.00 72.12 305 GLN A N 1
ATOM 2478 C CA . GLN A 1 305 ? 51.759 -1.868 -12.705 1.00 72.12 305 GLN A CA 1
ATOM 2479 C C . GLN A 1 305 ? 50.493 -2.088 -13.555 1.00 72.12 305 GLN A C 1
ATOM 2481 O O . GLN A 1 305 ? 49.870 -1.134 -14.024 1.00 72.12 305 GLN A O 1
ATOM 2486 N N . ILE A 1 306 ? 50.099 -3.348 -13.766 1.00 76.44 306 ILE A N 1
ATOM 2487 C CA . ILE A 1 306 ? 48.870 -3.705 -14.488 1.00 76.44 306 ILE A CA 1
ATOM 2488 C C . ILE A 1 306 ? 47.639 -3.449 -13.605 1.00 76.44 306 ILE A C 1
ATOM 2490 O O . ILE A 1 306 ? 46.598 -3.037 -14.118 1.00 76.44 306 ILE A O 1
ATOM 2494 N N . LEU A 1 307 ? 47.762 -3.620 -12.286 1.00 78.81 307 LEU A N 1
ATOM 2495 C CA . LEU A 1 307 ? 46.701 -3.372 -11.313 1.00 78.81 307 LEU A CA 1
ATOM 2496 C C . LEU A 1 307 ? 46.260 -1.903 -11.322 1.00 78.81 307 LEU A C 1
ATOM 2498 O O . LEU A 1 307 ? 45.068 -1.640 -11.472 1.00 78.81 307 LEU A O 1
ATOM 2502 N N . ASP A 1 308 ? 47.192 -0.951 -11.263 1.00 80.12 308 ASP A N 1
ATOM 2503 C CA . ASP A 1 308 ? 46.862 0.482 -11.309 1.00 80.12 308 ASP A CA 1
ATOM 2504 C C . ASP A 1 308 ? 46.182 0.881 -12.628 1.00 80.12 308 ASP A C 1
ATOM 2506 O O . ASP A 1 308 ? 45.216 1.652 -12.649 1.00 80.12 308 ASP A O 1
ATOM 2510 N N . SER A 1 309 ? 46.637 0.318 -13.752 1.00 84.06 309 SER A N 1
ATOM 2511 C CA . SER A 1 309 ? 45.994 0.519 -15.057 1.00 84.06 309 SER A CA 1
ATOM 2512 C C . SER A 1 309 ? 44.575 -0.062 -15.083 1.00 84.06 309 SER A C 1
ATOM 2514 O O . SER A 1 309 ? 43.635 0.593 -15.541 1.00 84.06 309 SER A O 1
ATOM 2516 N N . ASN A 1 310 ? 44.386 -1.263 -14.533 1.00 84.19 310 ASN A N 1
ATOM 2517 C CA . ASN A 1 310 ? 43.090 -1.932 -14.447 1.00 84.19 310 ASN A CA 1
ATOM 2518 C C . ASN A 1 310 ? 42.110 -1.197 -13.524 1.00 84.19 310 ASN A C 1
ATOM 2520 O O . ASN A 1 310 ? 40.936 -1.073 -13.873 1.00 84.19 310 ASN A O 1
ATOM 2524 N N . ILE A 1 311 ? 42.582 -0.661 -12.395 1.00 84.44 311 ILE A N 1
ATOM 2525 C CA . ILE A 1 311 ? 41.793 0.166 -11.475 1.00 84.44 311 ILE A CA 1
ATOM 2526 C C . ILE A 1 311 ? 41.343 1.453 -12.175 1.00 84.44 311 ILE A C 1
ATOM 2528 O O . ILE A 1 311 ? 40.156 1.780 -12.159 1.00 84.44 311 ILE A O 1
ATOM 2532 N N . ASN A 1 312 ? 42.248 2.154 -12.861 1.00 84.00 312 ASN A N 1
ATOM 2533 C CA . ASN A 1 312 ? 41.900 3.361 -13.615 1.00 84.00 312 ASN A CA 1
ATOM 2534 C C . ASN A 1 312 ? 40.910 3.071 -14.757 1.00 84.00 312 ASN A C 1
ATOM 2536 O O . ASN A 1 312 ? 39.946 3.815 -14.950 1.00 84.00 312 ASN A O 1
ATOM 2540 N N . ASN A 1 313 ? 41.091 1.959 -15.476 1.00 85.56 313 ASN A N 1
ATOM 2541 C CA . ASN A 1 313 ? 40.158 1.506 -16.508 1.00 85.56 313 ASN A CA 1
ATOM 2542 C C . ASN A 1 313 ? 38.787 1.145 -15.929 1.00 85.56 313 ASN A C 1
ATOM 2544 O O . ASN A 1 313 ? 37.765 1.455 -16.538 1.00 85.56 313 ASN A O 1
ATOM 2548 N N . LEU A 1 314 ? 38.745 0.520 -14.753 1.00 86.31 314 LEU A N 1
ATOM 2549 C CA . LEU A 1 314 ? 37.511 0.222 -14.037 1.00 86.31 314 LEU A CA 1
ATOM 2550 C C . LEU A 1 314 ? 36.777 1.507 -13.633 1.00 86.31 314 LEU A C 1
ATOM 2552 O O . LEU A 1 314 ? 35.597 1.655 -13.947 1.00 86.31 314 LEU A O 1
ATOM 2556 N N . PHE A 1 315 ? 37.470 2.460 -13.003 1.00 83.31 315 PHE A N 1
ATOM 2557 C CA . PHE A 1 315 ? 36.882 3.752 -12.647 1.00 83.31 315 PHE A CA 1
ATOM 2558 C C . PHE A 1 315 ? 36.367 4.500 -13.873 1.00 83.31 315 PHE A C 1
ATOM 2560 O O . PHE A 1 315 ? 35.276 5.065 -13.823 1.00 83.31 315 PHE A O 1
ATOM 2567 N N . LYS A 1 316 ? 37.106 4.464 -14.988 1.00 84.56 316 LYS A N 1
ATOM 2568 C CA . LYS A 1 316 ? 36.656 5.041 -16.255 1.00 84.56 316 LYS A CA 1
ATOM 2569 C C . LYS A 1 316 ? 35.390 4.351 -16.767 1.00 84.56 316 LYS A C 1
ATOM 2571 O O . LYS A 1 316 ? 34.418 5.040 -17.043 1.00 84.56 316 LYS A O 1
ATOM 2576 N N . LYS A 1 317 ? 35.352 3.014 -16.806 1.00 82.38 317 LYS A N 1
ATOM 2577 C CA . LYS A 1 317 ? 34.159 2.251 -17.217 1.00 82.38 317 LYS A CA 1
ATOM 2578 C C . LYS A 1 317 ? 32.935 2.600 -16.376 1.00 82.38 317 LYS A C 1
ATOM 2580 O O . LYS A 1 317 ? 31.875 2.828 -16.943 1.00 82.38 317 LYS A O 1
ATOM 2585 N N . ILE A 1 318 ? 33.078 2.661 -15.051 1.00 82.56 318 ILE A N 1
ATOM 2586 C CA . ILE A 1 318 ? 31.989 3.027 -14.133 1.00 82.56 318 ILE A CA 1
ATOM 2587 C C . ILE A 1 318 ? 31.556 4.479 -14.370 1.00 82.56 318 ILE A C 1
ATOM 2589 O O . ILE A 1 318 ? 30.366 4.758 -14.493 1.00 82.56 318 ILE A O 1
ATOM 2593 N N . LYS A 1 319 ? 32.511 5.411 -14.471 1.00 79.44 319 LYS A N 1
ATOM 2594 C CA . LYS A 1 319 ? 32.231 6.836 -14.686 1.00 79.44 319 LYS A CA 1
ATOM 2595 C C . LYS A 1 319 ? 31.509 7.077 -16.011 1.00 79.44 319 LYS A C 1
ATOM 2597 O O . LYS A 1 319 ? 30.511 7.792 -16.012 1.00 79.44 319 LYS A O 1
ATOM 2602 N N . ASP A 1 320 ? 31.981 6.461 -17.090 1.00 78.06 320 ASP A N 1
ATOM 2603 C CA . ASP A 1 320 ? 31.403 6.580 -18.430 1.00 78.06 320 ASP A CA 1
ATOM 2604 C C . ASP A 1 320 ? 30.004 5.945 -18.484 1.00 78.06 320 ASP A C 1
ATOM 2606 O O . ASP A 1 320 ? 29.102 6.497 -19.109 1.00 78.06 320 ASP A O 1
ATOM 2610 N N . LYS A 1 321 ? 29.792 4.823 -17.779 1.00 74.62 321 LYS A N 1
ATOM 2611 C CA . LYS A 1 321 ? 28.487 4.152 -17.701 1.00 74.62 321 LYS A CA 1
ATOM 2612 C C . LYS A 1 321 ? 27.462 4.863 -16.826 1.00 74.62 321 LYS A C 1
ATOM 2614 O O . LYS A 1 321 ? 26.295 4.714 -17.129 1.00 74.62 321 LYS A O 1
ATOM 2619 N N . ILE A 1 322 ? 27.853 5.559 -15.756 1.00 74.31 322 ILE A N 1
ATOM 2620 C CA . ILE A 1 322 ? 26.903 6.039 -14.731 1.00 74.31 322 ILE A CA 1
ATOM 2621 C C . ILE A 1 322 ? 26.777 7.558 -14.711 1.00 74.31 322 ILE A C 1
ATOM 2623 O O . ILE A 1 322 ? 25.670 8.082 -14.669 1.00 74.31 322 ILE A O 1
ATOM 2627 N N . ARG A 1 323 ? 27.889 8.307 -14.769 1.00 66.56 323 ARG A N 1
ATOM 2628 C CA . ARG A 1 323 ? 27.834 9.781 -14.678 1.00 66.56 323 ARG A CA 1
ATOM 2629 C C . ARG A 1 323 ? 27.356 10.457 -15.965 1.00 66.56 323 ARG A C 1
ATOM 2631 O O . ARG A 1 323 ? 27.085 11.652 -15.937 1.00 66.56 323 ARG A O 1
ATOM 2638 N N . GLY A 1 324 ? 27.289 9.719 -17.073 1.00 67.81 324 GLY A N 1
ATOM 2639 C CA . GLY A 1 324 ? 26.764 10.196 -18.353 1.00 67.81 324 GLY A CA 1
ATOM 2640 C C . GLY A 1 324 ? 25.332 9.753 -18.657 1.00 67.81 324 GLY A C 1
ATOM 2641 O O . GLY A 1 324 ? 24.827 10.104 -19.719 1.00 67.81 324 GLY A O 1
ATOM 2642 N N . GLN A 1 325 ? 24.691 8.972 -17.779 1.00 80.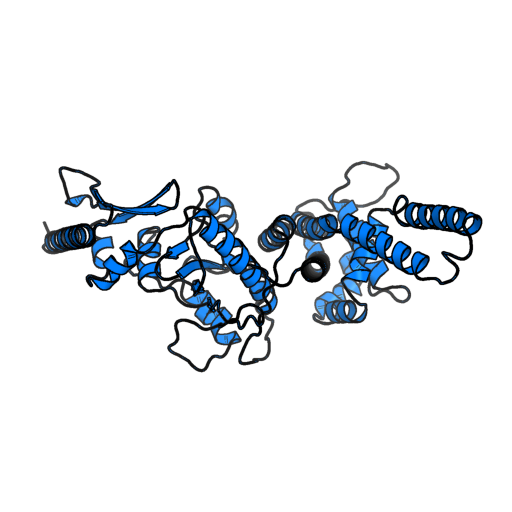44 325 GLN A N 1
ATOM 2643 C CA . GLN A 1 325 ? 23.345 8.466 -18.035 1.00 80.44 325 GLN A CA 1
ATOM 2644 C C . GLN A 1 325 ? 22.299 9.553 -17.830 1.00 80.44 325 GLN A C 1
ATOM 2646 O O . GLN A 1 325 ? 22.271 10.239 -16.807 1.00 80.44 325 GLN A O 1
ATOM 2651 N N . THR A 1 326 ? 21.426 9.693 -18.822 1.00 88.44 326 THR A N 1
ATOM 2652 C CA . THR A 1 326 ? 20.220 10.505 -18.693 1.00 88.44 326 THR A CA 1
ATOM 2653 C C . THR A 1 326 ? 19.193 9.785 -17.815 1.00 88.44 326 THR A C 1
ATOM 2655 O O . THR A 1 326 ? 19.273 8.573 -17.613 1.00 88.44 326 THR A O 1
ATOM 2658 N N . GLU A 1 327 ? 18.193 10.511 -17.314 1.00 89.81 327 GLU A N 1
ATOM 2659 C CA . GLU A 1 327 ? 17.046 9.911 -16.613 1.00 89.81 327 GLU A CA 1
ATOM 2660 C C . GLU A 1 327 ? 16.370 8.821 -17.471 1.00 89.81 327 GLU A C 1
ATOM 2662 O O . GLU A 1 327 ? 16.018 7.759 -16.965 1.00 89.81 327 GLU A O 1
ATOM 2667 N N . GLU A 1 328 ? 16.283 9.037 -18.789 1.00 92.69 328 GLU A N 1
ATOM 2668 C CA . GLU A 1 328 ? 15.773 8.053 -19.750 1.00 92.69 328 GLU A CA 1
ATOM 2669 C C . GLU A 1 328 ? 16.621 6.766 -19.769 1.00 92.69 328 GLU A C 1
ATOM 2671 O O . GLU A 1 328 ? 16.078 5.662 -19.835 1.00 92.69 328 GLU A O 1
ATOM 2676 N N . ASP A 1 329 ? 17.950 6.881 -19.692 1.00 92.25 329 ASP A N 1
ATOM 2677 C CA . ASP A 1 329 ? 18.851 5.722 -19.675 1.00 92.25 329 ASP A CA 1
ATOM 2678 C C . ASP A 1 329 ? 18.772 4.947 -18.359 1.00 92.25 329 ASP A C 1
ATOM 2680 O O . ASP A 1 329 ? 18.791 3.713 -18.371 1.00 92.25 329 ASP A O 1
ATOM 2684 N N . LEU A 1 330 ? 18.628 5.660 -17.239 1.00 93.25 330 LEU A N 1
ATOM 2685 C CA . LEU A 1 330 ? 18.372 5.044 -15.940 1.00 93.25 330 LEU A CA 1
ATOM 2686 C C . LEU A 1 330 ? 17.039 4.295 -15.946 1.00 93.25 330 LEU A C 1
ATOM 2688 O O . LEU A 1 330 ? 16.981 3.156 -15.494 1.00 93.25 330 LEU A O 1
ATOM 2692 N N . LEU A 1 331 ? 15.991 4.876 -16.535 1.00 95.50 331 LEU A N 1
ATOM 2693 C CA . LEU A 1 331 ? 14.693 4.218 -16.651 1.00 95.50 331 LEU A CA 1
ATOM 2694 C C . LEU A 1 331 ? 14.766 2.942 -17.502 1.00 95.50 331 LEU A C 1
ATOM 2696 O O . LEU A 1 331 ? 14.191 1.921 -17.124 1.00 95.50 331 LEU A O 1
ATOM 2700 N N . LYS A 1 332 ? 15.500 2.958 -18.624 1.00 94.81 332 LYS A N 1
ATOM 2701 C CA . LYS A 1 332 ? 15.739 1.749 -19.438 1.00 94.81 332 LYS A CA 1
ATOM 2702 C C . LYS A 1 332 ? 16.411 0.650 -18.620 1.00 94.81 332 LYS A C 1
ATOM 2704 O O . LYS A 1 332 ? 15.977 -0.498 -18.684 1.00 94.81 332 LYS A O 1
ATOM 2709 N N . LEU A 1 333 ? 17.454 1.001 -17.864 1.00 93.19 333 LEU A N 1
ATOM 2710 C CA . LEU A 1 333 ? 18.172 0.068 -16.995 1.00 93.19 333 LEU A CA 1
ATOM 2711 C C . LEU A 1 333 ? 17.236 -0.528 -15.935 1.00 93.19 333 LEU A C 1
ATOM 2713 O O . LEU A 1 333 ? 17.147 -1.745 -15.816 1.00 93.19 333 LEU A O 1
ATOM 2717 N N . THR A 1 334 ? 16.477 0.320 -15.243 1.00 95.25 334 THR A N 1
ATOM 2718 C CA . THR A 1 334 ? 15.502 -0.088 -14.229 1.00 95.25 334 THR A CA 1
ATOM 2719 C C . THR A 1 334 ? 14.458 -1.055 -14.776 1.00 95.25 334 THR A C 1
ATOM 2721 O O . THR A 1 334 ? 14.257 -2.128 -14.214 1.00 95.25 334 THR A O 1
ATOM 2724 N N . ILE A 1 335 ? 13.808 -0.726 -15.897 1.00 95.75 335 ILE A N 1
ATOM 2725 C CA . ILE A 1 335 ? 12.776 -1.603 -16.470 1.00 95.75 335 ILE A CA 1
ATOM 2726 C C . ILE A 1 335 ? 13.386 -2.933 -16.913 1.00 95.75 335 ILE A C 1
ATOM 2728 O O . ILE A 1 335 ? 12.779 -3.979 -16.693 1.00 95.75 335 ILE A O 1
ATOM 2732 N N . LYS A 1 336 ? 14.586 -2.904 -17.500 1.00 94.56 336 LYS A N 1
ATOM 2733 C CA . LYS A 1 336 ? 15.290 -4.105 -17.954 1.00 94.56 336 LYS A CA 1
ATOM 2734 C C . LYS A 1 336 ? 15.613 -5.073 -16.814 1.00 94.56 336 LYS A C 1
ATOM 2736 O O . LYS A 1 336 ? 15.519 -6.281 -17.017 1.00 94.56 336 LYS A O 1
ATOM 2741 N N . ASP A 1 337 ? 15.983 -4.555 -15.648 1.00 93.69 337 ASP A N 1
ATOM 2742 C CA . ASP A 1 337 ? 16.342 -5.380 -14.492 1.00 93.69 337 ASP A CA 1
ATOM 2743 C C . ASP A 1 337 ? 15.106 -5.886 -13.723 1.00 93.69 337 ASP A C 1
ATOM 2745 O O . ASP A 1 337 ? 15.168 -6.927 -13.063 1.00 93.69 337 ASP A O 1
ATOM 2749 N N . CYS A 1 338 ? 13.965 -5.194 -13.824 1.00 95.25 338 CYS A N 1
ATOM 2750 C CA . CYS A 1 338 ? 12.721 -5.586 -13.153 1.00 95.25 338 CYS A CA 1
ATOM 2751 C C . CYS A 1 338 ? 11.783 -6.457 -13.990 1.00 95.25 338 CYS A C 1
ATOM 2753 O O . CYS A 1 338 ? 10.983 -7.196 -13.418 1.00 95.25 338 CYS A O 1
ATOM 2755 N N . VAL A 1 339 ? 11.808 -6.325 -15.318 1.00 92.88 339 VAL A N 1
ATOM 2756 C CA . VAL A 1 339 ? 10.791 -6.904 -16.203 1.00 92.88 339 VAL A CA 1
ATOM 2757 C C . VAL A 1 339 ? 11.449 -7.543 -17.411 1.00 92.88 339 VAL A C 1
ATOM 2759 O O . VAL A 1 339 ? 12.224 -6.912 -18.129 1.00 92.88 339 VAL A O 1
ATOM 2762 N N . ASN A 1 340 ? 11.087 -8.795 -17.689 1.00 91.50 340 ASN A N 1
ATOM 2763 C CA . ASN A 1 340 ? 11.533 -9.455 -18.911 1.00 91.50 340 ASN A CA 1
ATOM 2764 C C . ASN A 1 340 ? 10.576 -9.193 -20.090 1.00 91.50 340 ASN A C 1
ATOM 2766 O O . ASN A 1 340 ? 9.416 -8.806 -19.935 1.00 91.50 340 ASN A O 1
ATOM 2770 N N . THR A 1 341 ? 11.065 -9.426 -21.307 1.00 92.38 341 THR A N 1
ATOM 2771 C CA . THR A 1 341 ? 10.306 -9.163 -22.536 1.00 92.38 341 THR A CA 1
ATOM 2772 C C . THR A 1 341 ? 9.000 -9.962 -22.620 1.00 92.38 341 THR A C 1
ATOM 2774 O O . THR A 1 341 ? 8.015 -9.450 -23.148 1.00 92.38 341 THR A O 1
ATOM 2777 N N . GLU A 1 342 ? 8.963 -11.194 -22.108 1.00 89.69 342 GLU A N 1
ATOM 2778 C CA . GLU A 1 342 ? 7.773 -12.051 -22.174 1.00 89.69 342 GLU A CA 1
ATOM 2779 C C . GLU A 1 342 ? 6.678 -11.588 -21.209 1.00 89.69 342 GLU A C 1
ATOM 2781 O O . GLU A 1 342 ? 5.518 -11.504 -21.603 1.00 89.69 342 GLU A O 1
ATOM 2786 N N . GLU A 1 343 ? 7.027 -11.185 -19.987 1.00 88.69 343 GLU A N 1
ATOM 2787 C CA . GLU A 1 343 ? 6.081 -10.585 -19.039 1.00 88.69 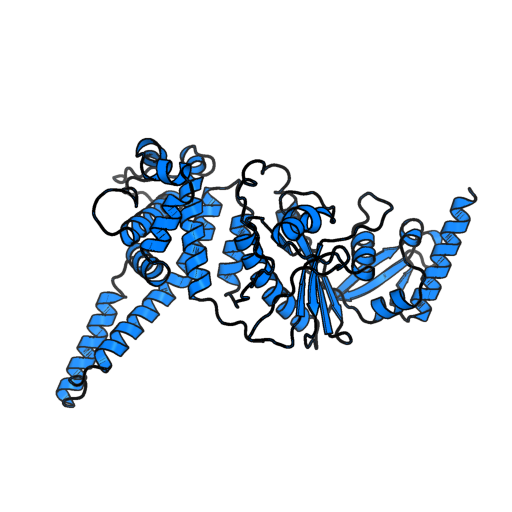343 GLU A CA 1
ATOM 2788 C C . GLU A 1 343 ? 5.437 -9.323 -19.611 1.00 88.69 343 GLU A C 1
ATOM 2790 O O . GLU A 1 343 ? 4.225 -9.134 -19.518 1.00 88.69 343 GLU A O 1
ATOM 2795 N N . LEU A 1 344 ? 6.236 -8.473 -20.256 1.00 90.94 344 LEU A N 1
ATOM 2796 C CA . LEU A 1 344 ? 5.745 -7.243 -20.860 1.00 90.94 344 LEU A CA 1
ATOM 2797 C C . LEU A 1 344 ? 4.848 -7.524 -22.081 1.00 90.94 344 LEU A C 1
ATOM 2799 O O . LEU A 1 344 ? 3.837 -6.848 -22.277 1.00 90.94 344 LEU A O 1
ATOM 2803 N N . LYS A 1 345 ? 5.147 -8.564 -22.874 1.00 91.00 345 LYS A N 1
ATOM 2804 C CA . LYS A 1 345 ? 4.245 -9.047 -23.937 1.00 91.00 345 LYS A CA 1
ATOM 2805 C C . LYS A 1 345 ? 2.924 -9.555 -23.367 1.00 91.00 345 LYS A C 1
ATOM 2807 O O . LYS A 1 345 ? 1.874 -9.182 -23.890 1.00 91.00 345 LYS A O 1
ATOM 2812 N N . LEU A 1 346 ? 2.972 -10.374 -22.315 1.00 88.06 346 LEU A N 1
ATOM 2813 C CA . LEU A 1 346 ? 1.781 -10.892 -21.637 1.00 88.06 346 LEU A CA 1
ATOM 2814 C C . LEU A 1 346 ? 0.925 -9.746 -21.100 1.00 88.06 346 LEU A C 1
ATOM 2816 O O . LEU A 1 346 ? -0.280 -9.728 -21.340 1.00 88.06 346 LEU A O 1
ATOM 2820 N N . PHE A 1 347 ? 1.550 -8.738 -20.486 1.00 89.31 347 PHE A N 1
ATOM 2821 C CA . PHE A 1 347 ? 0.868 -7.513 -20.090 1.00 89.31 347 PHE A CA 1
ATOM 2822 C C . PHE A 1 347 ? 0.152 -6.874 -21.286 1.00 89.31 347 PHE A C 1
ATOM 2824 O O . PHE A 1 347 ? -1.055 -6.675 -21.247 1.00 89.31 347 PHE A O 1
ATOM 2831 N N . PHE A 1 348 ? 0.808 -6.612 -22.414 1.00 88.44 348 PHE A N 1
ATOM 2832 C CA . PHE A 1 348 ? 0.102 -6.003 -23.549 1.00 88.44 348 PHE A CA 1
ATOM 2833 C C . PHE A 1 348 ? -1.022 -6.874 -24.142 1.00 88.44 348 PHE A C 1
ATOM 2835 O O . PHE A 1 348 ? -1.944 -6.324 -24.743 1.00 88.44 348 PHE A O 1
ATOM 2842 N N . GLN A 1 349 ? -0.960 -8.199 -23.987 1.00 87.56 349 GLN A N 1
ATOM 2843 C CA . GLN A 1 349 ? -1.913 -9.157 -24.562 1.00 87.56 349 GLN A CA 1
ATOM 2844 C C . GLN A 1 349 ? -3.085 -9.522 -23.642 1.00 87.56 349 GLN A C 1
ATOM 2846 O O . GLN A 1 349 ? -4.116 -9.956 -24.145 1.00 87.56 349 GLN A O 1
ATOM 2851 N N . GLU A 1 350 ? -2.960 -9.339 -22.327 1.00 83.06 350 GLU A N 1
ATOM 2852 C CA . GLU A 1 350 ? -3.979 -9.765 -21.353 1.00 83.06 350 GLU A CA 1
ATOM 2853 C C . GLU A 1 350 ? -5.350 -9.092 -21.578 1.00 83.06 350 GLU A C 1
ATOM 2855 O O . GLU A 1 350 ? -6.380 -9.728 -21.361 1.00 83.06 350 GLU A O 1
ATOM 2860 N N . LYS A 1 351 ? -5.392 -7.841 -22.064 1.00 82.62 351 LYS A N 1
ATOM 2861 C CA . LYS A 1 351 ? -6.639 -7.148 -22.436 1.00 82.62 351 LYS A CA 1
ATOM 2862 C C . LYS A 1 351 ? -6.635 -6.779 -23.917 1.00 82.62 351 LYS A C 1
ATOM 2864 O O . LYS A 1 351 ? -5.760 -6.043 -24.377 1.00 82.62 351 LYS A O 1
ATOM 2869 N N . GLU A 1 352 ? -7.667 -7.201 -24.647 1.00 86.31 352 GLU A N 1
ATOM 2870 C CA . GLU A 1 352 ? -7.799 -6.916 -26.083 1.00 86.31 352 GLU A CA 1
ATOM 2871 C C . GLU A 1 352 ? -7.845 -5.404 -26.370 1.00 86.31 352 GLU A C 1
ATOM 2873 O O . GLU A 1 352 ? -7.184 -4.922 -27.291 1.00 86.31 352 GLU A O 1
ATOM 2878 N N . ASP A 1 353 ? -8.559 -4.628 -25.551 1.00 86.31 353 ASP A N 1
ATOM 2879 C CA . ASP A 1 353 ? -8.670 -3.178 -25.741 1.00 86.31 353 ASP A CA 1
ATOM 2880 C C . ASP A 1 353 ? -7.354 -2.439 -25.478 1.00 86.31 353 ASP A C 1
ATOM 2882 O O . ASP A 1 353 ? -7.023 -1.506 -26.219 1.00 86.31 353 ASP A O 1
ATOM 2886 N N . ARG A 1 354 ? -6.560 -2.908 -24.504 1.00 89.50 354 ARG A N 1
ATOM 2887 C CA . ARG A 1 354 ? -5.197 -2.419 -24.247 1.00 89.50 354 ARG A CA 1
ATOM 2888 C C . ARG A 1 354 ? -4.298 -2.700 -25.443 1.00 89.50 354 ARG A C 1
ATOM 2890 O O . ARG A 1 354 ? -3.624 -1.801 -25.943 1.00 89.50 354 ARG A O 1
ATOM 2897 N N . GLN A 1 355 ? -4.340 -3.921 -25.969 1.00 91.19 355 GLN A N 1
ATOM 2898 C CA . GLN A 1 355 ? -3.572 -4.277 -27.157 1.00 91.19 355 GLN A CA 1
ATOM 2899 C C . GLN A 1 355 ? -3.967 -3.412 -28.366 1.00 91.19 355 GLN A C 1
ATOM 2901 O O . GLN A 1 355 ? -3.101 -2.885 -29.069 1.00 91.19 355 GLN A O 1
ATOM 2906 N N . LYS A 1 356 ? -5.275 -3.227 -28.598 1.00 91.62 356 LYS A N 1
ATOM 2907 C CA . LYS A 1 356 ? -5.810 -2.363 -29.662 1.00 91.62 356 LYS A CA 1
ATOM 2908 C C . LYS A 1 356 ? -5.372 -0.914 -29.489 1.00 91.62 356 LYS A C 1
ATOM 2910 O O . LYS A 1 356 ? -5.081 -0.265 -30.492 1.00 91.62 356 LYS A O 1
ATOM 2915 N N . PHE A 1 357 ? -5.346 -0.402 -28.257 1.00 93.00 357 PHE A N 1
ATOM 2916 C CA . PHE A 1 357 ? -4.848 0.936 -27.950 1.00 93.00 357 PHE A CA 1
ATOM 2917 C C . PHE A 1 357 ? -3.412 1.097 -28.431 1.00 93.00 357 PHE A C 1
ATOM 2919 O O . PHE A 1 357 ? -3.176 1.890 -29.335 1.00 93.00 357 PHE A O 1
ATOM 2926 N N . PHE A 1 358 ? -2.484 0.274 -27.944 1.00 93.25 358 PHE A N 1
ATOM 2927 C CA . PHE A 1 358 ? -1.073 0.411 -28.304 1.00 93.25 358 PHE A CA 1
ATOM 2928 C C . PHE A 1 358 ? -0.792 0.123 -29.788 1.00 93.25 358 PHE A C 1
ATOM 2930 O O . PHE A 1 358 ? 0.112 0.731 -30.354 1.00 93.25 358 PHE A O 1
ATOM 2937 N N . LYS A 1 359 ? -1.567 -0.730 -30.470 1.00 93.12 359 LYS A N 1
ATOM 2938 C CA . LYS A 1 359 ? -1.395 -0.978 -31.917 1.00 93.12 359 LYS A CA 1
ATOM 2939 C C . LYS A 1 359 ? -1.934 0.140 -32.818 1.00 93.12 359 LYS A C 1
ATOM 2941 O O . LYS A 1 359 ? -1.472 0.278 -33.946 1.00 93.12 359 LYS A O 1
ATOM 2946 N N . THR A 1 360 ? -2.902 0.932 -32.354 1.00 92.88 360 THR A N 1
ATOM 2947 C CA . THR A 1 360 ? -3.602 1.914 -33.200 1.00 92.88 360 THR A CA 1
ATOM 2948 C C . THR A 1 360 ? -3.087 3.323 -32.930 1.00 92.88 360 THR A C 1
ATOM 2950 O O . THR A 1 360 ? -3.465 3.926 -31.928 1.00 92.88 360 THR A O 1
ATOM 2953 N N . TYR A 1 361 ? -2.274 3.873 -33.840 1.00 88.12 361 TYR A N 1
ATOM 2954 C CA . TYR A 1 361 ? -1.668 5.209 -33.703 1.00 88.12 361 TYR A CA 1
ATOM 2955 C C . TYR A 1 361 ? -2.677 6.300 -33.309 1.00 88.12 361 TYR A C 1
ATOM 2957 O O . TYR A 1 361 ? -2.443 7.059 -32.370 1.00 88.12 361 TYR A O 1
ATOM 2965 N N . ASP A 1 362 ? -3.850 6.332 -33.949 1.00 89.31 362 ASP A N 1
ATOM 2966 C CA . ASP A 1 362 ? -4.881 7.345 -33.687 1.00 89.31 362 ASP A CA 1
ATOM 2967 C C . ASP A 1 362 ? -5.396 7.375 -32.243 1.00 89.31 362 ASP A C 1
ATOM 2969 O O . ASP A 1 362 ? -5.907 8.406 -31.799 1.00 89.31 362 ASP A O 1
ATOM 2973 N N . LYS A 1 363 ? -5.251 6.276 -31.493 1.00 88.56 363 LYS A N 1
ATOM 2974 C CA . LYS A 1 363 ? -5.699 6.206 -30.100 1.00 88.56 363 LYS A CA 1
ATOM 2975 C C . LYS A 1 363 ? -4.764 6.935 -29.134 1.00 88.56 363 LYS A C 1
ATOM 2977 O O . LYS A 1 363 ? -5.234 7.393 -28.097 1.00 88.56 363 LYS A O 1
ATOM 2982 N N . TRP A 1 364 ? -3.484 7.087 -29.478 1.00 90.75 364 TRP A N 1
ATOM 2983 C CA . TRP A 1 364 ? -2.469 7.645 -28.575 1.00 90.75 364 TRP A CA 1
ATOM 2984 C C . TRP A 1 364 ? -1.593 8.746 -29.182 1.00 90.75 364 TRP A C 1
ATOM 2986 O O . TRP A 1 364 ? -0.793 9.332 -28.459 1.00 90.75 364 TRP A O 1
ATOM 2996 N N . LYS A 1 365 ? -1.750 9.083 -30.467 1.00 89.38 365 LYS A N 1
ATOM 2997 C CA . LYS A 1 365 ? -0.956 10.123 -31.153 1.00 89.38 365 LYS A CA 1
ATOM 2998 C C . LYS A 1 365 ? -0.973 11.502 -30.487 1.00 89.38 365 LYS A C 1
ATOM 3000 O O . LYS A 1 365 ? -0.057 12.292 -30.687 1.00 89.38 365 LYS A O 1
ATOM 3005 N N . ASP A 1 366 ? -2.021 11.805 -29.720 1.00 87.81 366 ASP A N 1
ATOM 3006 C CA . ASP A 1 366 ? -2.147 13.071 -28.990 1.00 87.81 366 ASP A CA 1
ATOM 3007 C C . ASP A 1 366 ? -1.451 13.048 -27.619 1.00 87.81 366 ASP A C 1
ATOM 3009 O O . ASP A 1 366 ? -1.336 14.099 -26.998 1.00 87.81 366 ASP A O 1
ATOM 3013 N N . ILE A 1 367 ? -1.027 11.867 -27.151 1.00 89.62 367 ILE A N 1
ATOM 3014 C CA . ILE A 1 367 ? -0.363 11.635 -25.858 1.00 89.62 367 ILE A CA 1
ATOM 3015 C C . ILE A 1 367 ? 1.156 11.646 -26.022 1.00 89.62 367 ILE A C 1
ATOM 3017 O O . ILE A 1 367 ? 1.878 12.088 -25.144 1.00 89.62 367 ILE A O 1
ATOM 3021 N N . THR A 1 368 ? 1.682 11.102 -27.118 1.00 89.44 368 THR A N 1
ATOM 3022 C CA . THR A 1 368 ? 3.129 11.080 -27.350 1.00 89.44 368 THR A CA 1
ATOM 3023 C C . THR A 1 368 ? 3.468 10.941 -28.819 1.00 89.44 368 THR A C 1
ATOM 3025 O O . THR A 1 368 ? 2.747 10.311 -29.594 1.00 89.44 368 THR A O 1
ATOM 3028 N N . ILE A 1 369 ? 4.596 11.547 -29.187 1.00 87.69 369 ILE A N 1
ATOM 3029 C CA . ILE A 1 369 ? 5.212 11.417 -30.509 1.00 87.69 369 ILE A CA 1
ATOM 3030 C C . ILE A 1 369 ? 6.057 10.143 -30.631 1.00 87.69 369 ILE A C 1
ATOM 3032 O O . ILE A 1 369 ? 6.479 9.796 -31.733 1.00 87.69 369 ILE A O 1
ATOM 3036 N N . ARG A 1 370 ? 6.347 9.467 -29.512 1.00 89.69 370 ARG A N 1
ATOM 3037 C CA . ARG A 1 370 ? 7.165 8.253 -29.484 1.00 89.69 370 ARG A CA 1
ATOM 3038 C C . ARG A 1 370 ? 6.366 7.069 -29.993 1.00 89.69 370 ARG A C 1
ATOM 3040 O O . ARG A 1 370 ? 5.168 6.962 -29.747 1.00 89.69 370 ARG A O 1
ATOM 3047 N N . GLU A 1 371 ? 7.050 6.167 -30.686 1.00 87.75 371 GLU A N 1
ATOM 3048 C CA . GLU A 1 371 ? 6.423 4.958 -31.199 1.00 87.75 371 GLU A CA 1
ATOM 3049 C C . GLU A 1 371 ? 5.807 4.105 -30.086 1.00 87.75 371 GLU A C 1
ATOM 3051 O O . GLU A 1 371 ? 6.242 4.108 -28.932 1.00 87.75 371 GLU A O 1
ATOM 3056 N N . SER A 1 372 ? 4.791 3.333 -30.463 1.00 90.31 372 SER A N 1
ATOM 3057 C CA . SER A 1 372 ? 4.228 2.322 -29.582 1.00 90.31 372 SER A CA 1
ATOM 3058 C C . SER A 1 372 ? 5.284 1.279 -29.203 1.00 90.31 372 SER A C 1
ATOM 3060 O O . SER A 1 372 ? 6.029 0.835 -30.078 1.00 90.31 372 SER A O 1
ATOM 3062 N N . PRO A 1 373 ? 5.290 0.776 -27.957 1.00 91.38 373 PRO A N 1
ATOM 3063 C CA . PRO A 1 373 ? 6.094 -0.387 -27.594 1.00 91.38 373 PRO A CA 1
ATOM 3064 C C . PRO A 1 373 ? 5.816 -1.610 -28.479 1.00 91.38 373 PRO A C 1
ATOM 3066 O O . PRO A 1 373 ? 6.702 -2.431 -28.687 1.00 91.38 373 PRO A O 1
ATOM 3069 N N . LEU A 1 374 ? 4.607 -1.708 -29.046 1.00 91.44 374 LEU A N 1
ATOM 3070 C CA . LEU A 1 374 ? 4.193 -2.794 -29.935 1.00 91.44 374 LEU A CA 1
ATOM 3071 C C . LEU A 1 374 ? 4.495 -2.547 -31.426 1.00 91.44 374 LEU A C 1
ATOM 3073 O O . LEU A 1 374 ? 4.058 -3.354 -32.247 1.00 91.44 374 LEU A O 1
ATOM 3077 N N . SER A 1 375 ? 5.176 -1.456 -31.806 1.00 87.81 375 SER A N 1
ATOM 3078 C CA . SER A 1 375 ? 5.581 -1.258 -33.208 1.00 87.81 375 SER A CA 1
ATOM 3079 C C . SER A 1 375 ? 6.643 -2.282 -33.629 1.00 87.81 375 SER A C 1
ATOM 3081 O O . SER A 1 375 ? 7.428 -2.757 -32.803 1.00 87.81 375 SER A O 1
ATOM 3083 N N . GLU A 1 376 ? 6.662 -2.634 -34.917 1.00 79.75 376 GLU A N 1
ATOM 3084 C CA . GLU A 1 376 ? 7.578 -3.640 -35.466 1.00 79.75 376 GLU A CA 1
ATOM 3085 C C . GLU A 1 376 ? 9.057 -3.236 -35.312 1.00 79.75 376 GLU A C 1
ATOM 3087 O O . GLU A 1 376 ? 9.414 -2.059 -35.393 1.00 79.75 376 GLU A O 1
ATOM 3092 N N . GLY A 1 377 ? 9.925 -4.231 -35.087 1.00 75.19 377 GLY A N 1
ATOM 3093 C CA . GLY A 1 377 ? 11.371 -4.047 -34.905 1.00 75.19 377 GLY A CA 1
ATOM 3094 C C . GLY A 1 377 ? 11.761 -3.399 -33.569 1.00 75.19 377 GLY A C 1
ATOM 3095 O O . GLY A 1 377 ? 10.959 -2.753 -32.917 1.00 75.19 377 GLY A O 1
ATOM 3096 N N . GLY A 1 378 ? 13.012 -3.550 -33.136 1.00 77.75 378 GLY A N 1
ATOM 3097 C CA . GLY A 1 378 ? 13.522 -2.908 -31.915 1.00 77.75 378 GLY A CA 1
ATOM 3098 C C . GLY A 1 378 ? 13.173 -3.614 -30.597 1.00 77.75 378 GLY A C 1
ATOM 3099 O O . GLY A 1 378 ? 12.464 -4.616 -30.557 1.00 77.75 378 GLY A O 1
ATOM 3100 N N . ASP A 1 379 ? 13.739 -3.095 -29.509 1.00 90.81 379 ASP A N 1
ATOM 3101 C CA . ASP A 1 379 ? 13.622 -3.682 -28.174 1.00 90.81 379 ASP A CA 1
ATOM 3102 C C . ASP A 1 379 ? 12.401 -3.128 -27.423 1.00 90.81 379 ASP A C 1
ATOM 3104 O O . ASP A 1 379 ? 12.324 -1.931 -27.133 1.00 90.81 379 ASP A O 1
ATOM 3108 N N . LEU A 1 380 ? 11.460 -4.022 -27.101 1.00 94.00 380 LEU A N 1
ATOM 3109 C CA . LEU A 1 380 ? 10.208 -3.729 -26.398 1.00 94.00 380 LEU A CA 1
ATOM 3110 C C . LEU A 1 380 ? 10.445 -2.979 -25.080 1.00 94.00 380 LEU A C 1
ATOM 3112 O O . LEU A 1 380 ? 9.706 -2.048 -24.764 1.00 94.00 380 LEU A O 1
ATOM 3116 N N . ILE A 1 381 ? 11.482 -3.361 -24.330 1.00 93.94 381 ILE A N 1
ATOM 3117 C CA . ILE A 1 381 ? 11.810 -2.752 -23.035 1.00 93.94 381 ILE A CA 1
ATOM 3118 C C . ILE A 1 381 ? 12.227 -1.295 -23.235 1.00 93.94 381 ILE A C 1
ATOM 3120 O O . ILE A 1 381 ? 11.667 -0.390 -22.613 1.00 93.94 381 ILE A O 1
ATOM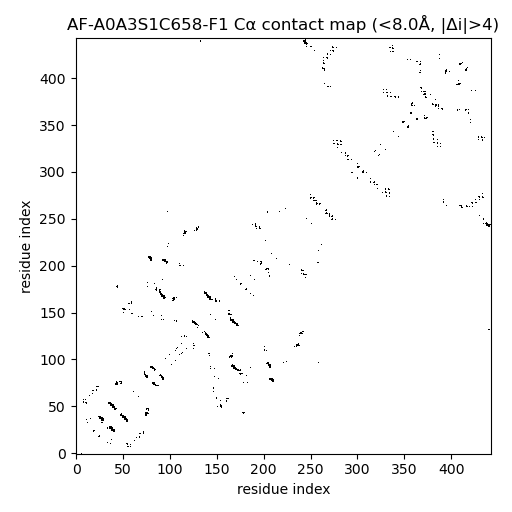 3124 N N . ASN A 1 382 ? 13.155 -1.057 -24.163 1.00 94.25 382 ASN A N 1
ATOM 3125 C CA . ASN A 1 382 ? 13.626 0.286 -24.478 1.00 94.25 382 ASN A CA 1
ATOM 3126 C C . ASN A 1 382 ? 12.501 1.188 -24.998 1.00 94.25 382 ASN A C 1
ATOM 3128 O O . ASN A 1 382 ? 12.396 2.333 -24.563 1.00 94.25 382 ASN A O 1
ATOM 3132 N N . LYS A 1 383 ? 11.633 0.685 -25.886 1.00 95.25 383 LYS A N 1
ATOM 3133 C CA . LYS A 1 383 ? 10.486 1.464 -26.383 1.00 95.25 383 LYS A CA 1
ATOM 3134 C C . LYS A 1 383 ? 9.514 1.832 -25.260 1.00 95.25 383 LYS A C 1
ATOM 3136 O O . LYS A 1 383 ? 9.058 2.972 -25.204 1.00 95.25 383 LYS A O 1
ATOM 3141 N N . THR A 1 384 ? 9.238 0.901 -24.347 1.00 96.31 384 THR A N 1
ATOM 3142 C CA . THR A 1 384 ? 8.419 1.158 -23.154 1.00 96.31 384 THR A CA 1
ATOM 3143 C C . THR A 1 384 ? 9.030 2.244 -22.273 1.00 96.31 384 THR A C 1
ATOM 3145 O O . THR A 1 384 ? 8.332 3.193 -21.925 1.00 96.31 384 THR A O 1
ATOM 3148 N N . ALA A 1 385 ? 10.329 2.163 -21.972 1.00 96.44 385 ALA A N 1
ATOM 3149 C CA . ALA A 1 385 ? 11.024 3.172 -21.172 1.00 96.44 385 ALA A CA 1
ATOM 3150 C C . ALA A 1 385 ? 10.961 4.566 -21.817 1.00 96.44 385 ALA A C 1
ATOM 3152 O O . ALA A 1 385 ? 10.573 5.534 -21.167 1.00 96.44 385 ALA A O 1
ATOM 3153 N N . ILE A 1 386 ? 11.269 4.656 -23.116 1.00 94.62 386 ILE A N 1
ATOM 3154 C CA . ILE A 1 386 ? 11.230 5.913 -23.880 1.00 94.62 386 ILE A CA 1
ATOM 3155 C C . ILE A 1 386 ? 9.834 6.535 -23.831 1.00 94.62 386 ILE A C 1
ATOM 3157 O O . ILE A 1 386 ? 9.698 7.736 -23.613 1.00 94.62 386 ILE A O 1
ATOM 3161 N N . ARG A 1 387 ? 8.789 5.722 -24.018 1.00 95.00 387 ARG A N 1
ATOM 3162 C CA . ARG A 1 387 ? 7.404 6.190 -23.954 1.00 95.00 387 ARG A CA 1
ATOM 3163 C C . ARG A 1 387 ? 7.040 6.709 -22.564 1.00 95.00 387 ARG A C 1
ATOM 3165 O O . ARG A 1 387 ? 6.465 7.790 -22.468 1.00 95.00 387 ARG A O 1
ATOM 3172 N N . ILE A 1 388 ? 7.383 5.968 -21.507 1.00 96.69 388 ILE A N 1
ATOM 3173 C CA . ILE A 1 388 ? 7.075 6.362 -20.126 1.00 96.69 388 ILE A CA 1
ATOM 3174 C C . ILE A 1 388 ? 7.751 7.698 -19.779 1.00 96.69 388 ILE A C 1
ATOM 3176 O O . ILE A 1 388 ? 7.107 8.600 -19.234 1.00 96.69 388 ILE A O 1
ATOM 3180 N N . TYR A 1 389 ? 9.030 7.838 -20.139 1.00 95.69 389 TYR A N 1
ATOM 3181 C CA . TYR A 1 389 ? 9.799 9.064 -19.938 1.00 95.69 389 TYR A CA 1
ATOM 3182 C C . TYR A 1 389 ? 9.205 10.250 -20.710 1.00 95.69 389 TYR A C 1
ATOM 3184 O O . TYR A 1 389 ? 9.005 11.325 -20.148 1.00 95.69 389 TYR A O 1
ATOM 3192 N N . ASP A 1 390 ? 8.855 10.050 -21.983 1.00 93.56 390 ASP A N 1
ATOM 3193 C CA . ASP A 1 390 ? 8.300 11.105 -22.832 1.00 93.56 390 ASP A CA 1
ATOM 3194 C C . ASP A 1 390 ? 6.968 11.646 -22.295 1.00 93.56 390 ASP A C 1
ATOM 3196 O O . ASP A 1 390 ? 6.797 12.863 -22.205 1.00 93.56 390 ASP A O 1
ATOM 3200 N N . ILE A 1 391 ? 6.063 10.761 -21.860 1.00 94.69 391 ILE A N 1
ATOM 3201 C CA . ILE A 1 391 ? 4.791 11.154 -21.236 1.00 94.69 391 ILE A CA 1
ATOM 3202 C C . ILE A 1 391 ? 5.044 11.925 -19.938 1.00 94.69 391 ILE A C 1
ATOM 3204 O O . ILE A 1 391 ? 4.446 12.983 -19.735 1.00 94.69 391 ILE A O 1
ATOM 3208 N N . ARG A 1 392 ? 5.971 11.461 -19.083 1.00 94.06 392 ARG A N 1
ATOM 3209 C CA . ARG A 1 392 ? 6.349 12.192 -17.862 1.00 94.06 392 ARG A CA 1
ATOM 3210 C C . ARG A 1 392 ? 6.815 13.602 -18.205 1.00 94.06 392 ARG A C 1
ATOM 3212 O O . ARG A 1 392 ? 6.316 14.559 -17.621 1.00 94.06 392 ARG A O 1
ATOM 3219 N N . CYS A 1 393 ? 7.710 13.753 -19.179 1.00 90.81 393 CYS A N 1
ATOM 3220 C CA . CYS A 1 393 ? 8.191 15.064 -19.605 1.00 90.81 393 CYS A CA 1
ATOM 3221 C C . CYS A 1 393 ? 7.064 15.981 -20.100 1.00 90.81 393 CYS A C 1
ATOM 3223 O O . CYS A 1 393 ? 7.063 17.161 -19.754 1.00 90.81 393 CYS A O 1
ATOM 3225 N N . GLN A 1 394 ? 6.101 15.454 -20.861 1.00 90.50 394 GLN A N 1
ATOM 3226 C CA . GLN A 1 394 ? 4.949 16.228 -21.339 1.00 90.50 394 GLN A CA 1
ATOM 3227 C C . GLN A 1 394 ? 3.990 16.668 -20.228 1.00 90.50 394 GLN A C 1
ATOM 3229 O O . GLN A 1 394 ? 3.254 17.641 -20.411 1.00 90.50 394 GLN A O 1
ATOM 3234 N N . ILE A 1 395 ? 3.987 15.961 -19.097 1.00 91.56 395 ILE A N 1
ATOM 3235 C CA . ILE A 1 395 ? 3.220 16.330 -17.910 1.00 91.56 395 ILE A CA 1
ATOM 3236 C C . ILE A 1 395 ? 3.956 17.404 -17.087 1.00 91.56 395 ILE A C 1
ATOM 3238 O O . ILE A 1 395 ? 3.350 18.413 -16.731 1.00 91.56 395 ILE A O 1
ATOM 3242 N N . VAL A 1 396 ? 5.242 17.204 -16.755 1.00 85.00 396 VAL A N 1
ATOM 3243 C CA . VAL A 1 396 ? 5.942 18.046 -15.754 1.00 85.00 396 VAL A CA 1
ATOM 3244 C C . VAL A 1 396 ? 6.672 19.266 -16.312 1.00 85.00 396 VAL A C 1
ATOM 3246 O O . VAL A 1 396 ? 6.866 20.245 -15.589 1.00 85.00 396 VAL A O 1
ATOM 3249 N N . HIS A 1 397 ? 7.135 19.242 -17.562 1.00 71.88 397 HIS A N 1
ATOM 3250 C CA . HIS A 1 397 ? 7.993 20.312 -18.067 1.00 71.88 397 HIS A CA 1
ATOM 3251 C C . HIS A 1 397 ? 7.183 21.343 -18.836 1.00 71.88 397 HIS A C 1
ATOM 3253 O O . HIS A 1 397 ? 6.868 21.136 -19.992 1.00 71.88 397 HIS A O 1
ATOM 3259 N N . THR A 1 398 ? 6.925 22.496 -18.216 1.00 53.00 398 THR A N 1
ATOM 3260 C CA . THR A 1 398 ? 6.369 23.702 -18.863 1.00 53.00 398 THR A CA 1
ATOM 3261 C C . THR A 1 398 ? 7.451 24.677 -19.345 1.00 53.00 398 THR A C 1
ATOM 3263 O O . THR A 1 398 ? 7.145 25.734 -19.899 1.00 53.00 398 THR A O 1
ATOM 3266 N N . LYS A 1 399 ? 8.738 24.363 -19.126 1.00 47.38 399 LYS A N 1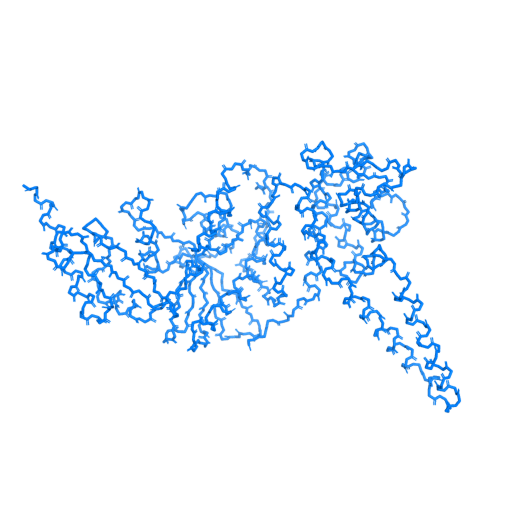
ATOM 3267 C CA . LYS A 1 399 ? 9.858 25.245 -19.485 1.00 47.38 399 LYS A CA 1
ATOM 3268 C C . LYS A 1 399 ? 10.271 25.053 -20.947 1.00 47.38 399 LYS A C 1
ATOM 3270 O O . LYS A 1 399 ? 11.095 24.209 -21.269 1.00 47.38 399 LYS A O 1
ATOM 3275 N N . ASN A 1 400 ? 9.653 25.889 -21.774 1.00 40.22 400 ASN A N 1
ATOM 3276 C CA . ASN A 1 400 ? 9.959 26.271 -23.152 1.00 40.22 400 ASN A CA 1
ATOM 3277 C C . ASN A 1 400 ? 11.391 25.990 -23.643 1.00 40.22 400 ASN A C 1
ATOM 3279 O O . ASN A 1 400 ? 12.336 26.666 -23.236 1.00 40.22 400 ASN A O 1
ATOM 3283 N N . ASP A 1 401 ? 11.491 25.155 -24.674 1.00 50.56 401 ASP A N 1
ATOM 3284 C CA . ASP A 1 401 ? 12.213 25.548 -25.880 1.00 50.56 401 ASP A CA 1
ATOM 3285 C C . ASP A 1 401 ? 11.134 25.992 -26.893 1.00 50.56 401 ASP A C 1
ATOM 3287 O O . ASP A 1 401 ? 10.237 25.204 -27.194 1.00 50.56 401 ASP A O 1
ATOM 3291 N N . PRO A 1 402 ? 11.121 27.247 -27.381 1.00 51.16 402 PRO A N 1
ATOM 3292 C CA . PRO A 1 402 ? 10.110 27.731 -28.330 1.00 51.16 402 PRO A CA 1
ATOM 3293 C C . PRO A 1 402 ? 10.108 26.969 -29.669 1.00 51.16 402 PRO A C 1
ATOM 3295 O O . PRO A 1 402 ? 9.197 27.149 -30.479 1.00 51.16 402 PRO A O 1
ATOM 3298 N N . THR A 1 403 ? 11.110 26.119 -29.911 1.00 54.72 403 THR A N 1
ATOM 3299 C CA . THR A 1 403 ? 11.155 25.198 -31.053 1.00 54.72 403 THR A CA 1
ATOM 3300 C C . THR A 1 403 ? 10.477 23.849 -30.784 1.00 54.72 403 THR A C 1
ATOM 3302 O O . THR A 1 403 ? 10.158 23.122 -31.731 1.00 54.72 403 THR A O 1
ATOM 3305 N N . ASP A 1 404 ? 10.206 23.519 -29.520 1.00 57.50 404 ASP A N 1
ATOM 3306 C CA . ASP A 1 404 ? 9.669 22.228 -29.112 1.00 57.50 404 ASP A CA 1
ATOM 3307 C C . ASP A 1 404 ? 8.142 22.219 -29.245 1.00 57.50 404 ASP A C 1
ATOM 3309 O O . ASP A 1 404 ? 7.398 22.784 -28.447 1.00 57.50 404 ASP A O 1
ATOM 3313 N N . ARG A 1 405 ? 7.653 21.567 -30.304 1.00 56.12 405 ARG A N 1
ATOM 3314 C CA . ARG A 1 405 ? 6.217 21.410 -30.597 1.00 56.12 405 ARG A CA 1
ATOM 3315 C C . ARG A 1 405 ? 5.521 20.388 -29.685 1.00 56.12 405 ARG A C 1
ATOM 3317 O O . ARG A 1 405 ? 4.414 19.952 -30.014 1.00 56.12 405 ARG A O 1
ATOM 3324 N N . ARG A 1 406 ? 6.158 19.943 -28.596 1.00 61.78 406 ARG A N 1
ATOM 3325 C CA . ARG A 1 406 ? 5.571 18.983 -27.653 1.00 61.78 406 ARG A CA 1
ATOM 3326 C C . ARG A 1 406 ? 4.281 19.555 -27.057 1.00 61.78 406 ARG A C 1
ATOM 3328 O O . ARG A 1 406 ? 4.267 20.628 -26.463 1.00 61.78 406 ARG A O 1
ATOM 3335 N N . LYS A 1 407 ? 3.171 18.837 -27.257 1.00 70.94 407 LYS A N 1
ATOM 3336 C CA . LYS A 1 407 ? 1.870 19.171 -26.666 1.00 70.94 407 LYS A CA 1
ATOM 3337 C C . LYS A 1 407 ? 1.908 18.790 -25.188 1.00 70.94 407 LYS A C 1
ATOM 3339 O O . LYS A 1 407 ? 2.188 17.642 -24.872 1.00 70.94 407 LYS A O 1
ATOM 3344 N N . PHE A 1 408 ? 1.620 19.734 -24.299 1.00 85.69 408 PHE A N 1
ATOM 3345 C CA . PHE A 1 408 ? 1.507 19.444 -22.871 1.00 85.69 408 PHE A CA 1
ATOM 3346 C C . PHE A 1 408 ? 0.261 18.614 -22.575 1.00 85.69 408 PHE A C 1
ATOM 3348 O O . PHE A 1 408 ? -0.799 18.831 -23.174 1.00 85.69 408 PHE A O 1
ATOM 3355 N N . ILE A 1 409 ? 0.374 17.717 -21.598 1.00 88.12 409 ILE A N 1
ATOM 3356 C CA . ILE A 1 409 ? -0.774 16.995 -21.053 1.00 88.12 409 ILE A CA 1
ATOM 3357 C C . ILE A 1 409 ? -1.212 17.720 -19.783 1.00 88.12 409 ILE A C 1
ATOM 3359 O O . ILE A 1 409 ? -0.661 17.518 -18.705 1.00 88.12 409 ILE A O 1
ATOM 3363 N N . LEU A 1 410 ? -2.196 18.606 -19.928 1.00 88.69 410 LEU A N 1
ATOM 3364 C CA . LEU A 1 410 ? -2.738 19.376 -18.809 1.00 88.69 410 LEU A CA 1
ATOM 3365 C C . LEU A 1 410 ? -3.794 18.566 -18.038 1.00 88.69 410 LEU A C 1
ATOM 3367 O O . LEU A 1 410 ? -4.493 17.747 -18.653 1.00 88.69 410 LEU A O 1
ATOM 3371 N N . PRO A 1 411 ? -3.975 18.817 -16.726 1.00 89.00 411 PRO A N 1
ATOM 3372 C CA . PRO A 1 411 ? -5.104 18.274 -15.975 1.00 89.00 411 PRO A CA 1
ATOM 3373 C C . PRO A 1 411 ? -6.434 18.551 -16.688 1.00 89.00 411 PRO A C 1
ATOM 3375 O O . PRO A 1 411 ? -6.612 19.616 -17.280 1.00 89.00 411 PRO A O 1
ATOM 3378 N N . LEU A 1 412 ? -7.355 17.582 -16.652 1.00 84.69 412 LEU A N 1
ATOM 3379 C CA . LEU A 1 412 ? -8.686 17.644 -17.284 1.00 84.69 412 LEU A CA 1
ATOM 3380 C C . LEU A 1 412 ? -8.696 17.787 -18.822 1.00 84.69 412 LEU A C 1
ATOM 3382 O O . LEU A 1 412 ? -9.760 17.925 -19.423 1.00 84.69 412 LEU A O 1
ATOM 3386 N N . SER A 1 413 ? -7.538 17.728 -19.487 1.00 88.69 413 SER A N 1
ATOM 3387 C CA . SER A 1 413 ? -7.462 17.748 -20.951 1.00 88.69 413 SER A CA 1
ATOM 3388 C C . SER A 1 413 ? -7.942 16.435 -21.579 1.00 88.69 413 SER A C 1
ATOM 3390 O O . SER A 1 413 ? -7.908 15.367 -20.963 1.00 88.69 413 SER A O 1
ATOM 3392 N N . THR A 1 414 ? -8.318 16.481 -22.861 1.00 87.88 414 THR A N 1
ATOM 3393 C CA . THR A 1 414 ? -8.670 15.266 -23.621 1.00 87.88 414 THR A CA 1
ATOM 3394 C C . THR A 1 414 ? -7.523 14.254 -23.678 1.00 87.88 414 THR A C 1
ATOM 3396 O O . THR A 1 414 ? -7.757 13.054 -23.737 1.00 87.88 414 THR A O 1
ATOM 3399 N N . GLN A 1 415 ? -6.277 14.728 -23.647 1.00 89.62 415 GLN A N 1
ATOM 3400 C CA . GLN A 1 415 ? -5.074 13.909 -23.618 1.00 89.62 415 GLN A CA 1
ATOM 3401 C C . GLN A 1 415 ? -4.956 13.184 -22.279 1.00 89.62 415 GLN A C 1
ATOM 3403 O O . GLN A 1 415 ? -4.737 11.976 -22.269 1.00 89.62 415 GLN A O 1
ATOM 3408 N N . ALA A 1 416 ? -5.178 13.898 -21.169 1.00 90.50 416 ALA A N 1
ATOM 3409 C CA . ALA A 1 416 ? -5.169 13.314 -19.831 1.00 90.50 416 ALA A CA 1
ATOM 3410 C C . ALA A 1 416 ? -6.212 12.196 -19.697 1.00 90.50 416 ALA A C 1
ATOM 3412 O O . ALA A 1 416 ? -5.905 11.130 -19.175 1.00 90.50 416 ALA A O 1
ATOM 3413 N N . GLN A 1 417 ? -7.411 12.384 -20.254 1.00 88.00 417 GLN A N 1
ATOM 3414 C CA . GLN A 1 417 ? -8.458 11.354 -20.256 1.00 88.00 417 GLN A CA 1
ATOM 3415 C C . GLN A 1 417 ? -8.080 10.097 -21.061 1.00 88.00 417 GLN A C 1
ATOM 3417 O O . GLN A 1 417 ? -8.599 9.015 -20.796 1.00 88.00 417 GLN A O 1
ATOM 3422 N N . LYS A 1 418 ? -7.167 10.207 -22.036 1.00 90.62 418 LYS A N 1
ATOM 3423 C CA . LYS A 1 418 ? -6.682 9.063 -22.827 1.00 90.62 418 LYS A CA 1
ATOM 3424 C C . LYS A 1 418 ? -5.519 8.311 -22.163 1.00 90.62 418 LYS A C 1
ATOM 3426 O O . LYS A 1 418 ? -5.123 7.271 -22.686 1.00 90.62 418 LYS A O 1
ATOM 3431 N N . LEU A 1 419 ? -4.988 8.785 -21.030 1.00 92.94 419 LEU A N 1
ATOM 3432 C CA . LEU A 1 419 ? -3.835 8.173 -20.355 1.00 92.94 419 LEU A CA 1
ATOM 3433 C C . LEU A 1 419 ? -4.121 6.803 -19.727 1.00 92.94 419 LEU A C 1
ATOM 3435 O O . LEU A 1 419 ? -3.172 6.140 -19.333 1.00 92.94 419 LEU A O 1
ATOM 3439 N N . GLY A 1 420 ? -5.373 6.344 -19.641 1.00 91.06 420 GLY A N 1
ATOM 3440 C CA . GLY A 1 420 ? -5.738 5.143 -18.872 1.00 91.06 420 GLY A CA 1
ATOM 3441 C C . GLY A 1 420 ? -4.844 3.914 -19.110 1.00 91.06 420 GLY A C 1
ATOM 3442 O O . GLY A 1 420 ? -4.353 3.319 -18.155 1.00 91.06 420 GLY A O 1
ATOM 3443 N N . TYR A 1 421 ? -4.544 3.559 -20.365 1.00 92.69 421 TYR A N 1
ATOM 3444 C CA . TYR A 1 421 ? -3.666 2.412 -20.656 1.00 92.69 421 TYR A CA 1
ATOM 3445 C C . TYR A 1 421 ? -2.176 2.681 -20.409 1.00 92.69 421 TYR A C 1
ATOM 3447 O O . TYR A 1 421 ? -1.432 1.749 -20.107 1.00 92.69 421 TYR A O 1
ATOM 3455 N N . ASP A 1 422 ? -1.735 3.933 -20.524 1.00 95.44 422 ASP A N 1
ATOM 3456 C CA . ASP A 1 422 ? -0.379 4.343 -20.150 1.00 95.44 422 ASP A CA 1
ATOM 3457 C C . ASP A 1 422 ? -0.208 4.356 -18.620 1.00 95.44 422 ASP A C 1
ATOM 3459 O O . ASP A 1 422 ? 0.848 3.977 -18.117 1.00 95.44 422 ASP A O 1
ATOM 3463 N N . ILE A 1 423 ? -1.269 4.690 -17.876 1.00 94.69 423 ILE A N 1
ATOM 3464 C CA . ILE A 1 423 ? -1.333 4.561 -16.417 1.00 94.69 423 ILE A CA 1
ATOM 3465 C C . ILE A 1 423 ? -1.259 3.092 -16.004 1.00 94.69 423 ILE A C 1
ATOM 3467 O O . ILE A 1 423 ? -0.457 2.747 -15.140 1.00 94.69 423 ILE A O 1
ATOM 3471 N N . GLU A 1 424 ? -2.037 2.205 -16.637 1.00 90.62 424 GLU A N 1
ATOM 3472 C CA . GLU A 1 424 ? -1.928 0.762 -16.383 1.00 90.62 424 GLU A CA 1
ATOM 3473 C C . GLU A 1 424 ? -0.494 0.255 -16.619 1.00 90.62 424 GLU A C 1
ATOM 3475 O O . GLU A 1 424 ? 0.002 -0.570 -15.851 1.00 90.62 424 GLU A O 1
ATOM 3480 N N . LEU A 1 425 ? 0.179 0.759 -17.661 1.00 94.69 425 LEU A N 1
ATOM 3481 C CA . LEU A 1 425 ? 1.557 0.399 -17.987 1.00 94.69 425 LEU A CA 1
ATOM 3482 C C . LEU A 1 425 ? 2.541 0.881 -16.914 1.00 94.69 425 LEU A C 1
ATOM 3484 O O . LEU A 1 425 ? 3.302 0.067 -16.392 1.00 94.69 425 LEU A O 1
ATOM 3488 N N . VAL A 1 426 ? 2.527 2.166 -16.543 1.00 96.88 426 VAL A N 1
ATOM 3489 C CA . VAL A 1 426 ? 3.441 2.674 -15.505 1.00 96.88 426 VAL A CA 1
ATOM 3490 C C . VAL A 1 426 ? 3.142 2.041 -14.143 1.00 96.88 426 VAL A C 1
ATOM 3492 O O . VAL A 1 426 ? 4.079 1.685 -13.439 1.00 96.88 426 VAL A O 1
ATOM 3495 N N . LYS A 1 427 ? 1.870 1.772 -13.813 1.00 93.44 427 LYS A N 1
ATOM 3496 C CA . LYS A 1 427 ? 1.450 1.027 -12.614 1.00 93.44 427 LYS A CA 1
ATOM 3497 C C . LYS A 1 427 ? 2.040 -0.382 -12.579 1.00 93.44 427 LYS A C 1
ATOM 3499 O O . LYS A 1 427 ? 2.519 -0.819 -11.531 1.00 93.44 427 LYS A O 1
ATOM 3504 N N . PHE A 1 428 ? 2.001 -1.096 -13.706 1.00 92.31 428 PHE A N 1
ATOM 3505 C CA . PHE A 1 428 ? 2.604 -2.423 -13.838 1.00 92.31 428 PHE A CA 1
ATOM 3506 C C . PHE A 1 428 ? 4.120 -2.369 -13.614 1.00 92.31 428 PHE A C 1
ATOM 3508 O O . PHE A 1 428 ? 4.652 -3.166 -12.843 1.00 92.31 428 PHE A O 1
ATOM 3515 N N . ILE A 1 429 ? 4.808 -1.395 -14.216 1.00 96.44 429 ILE A N 1
ATOM 3516 C CA . ILE A 1 429 ? 6.252 -1.217 -14.024 1.00 96.44 429 ILE A CA 1
ATOM 3517 C C . ILE A 1 429 ? 6.588 -0.840 -12.575 1.00 96.44 429 ILE A C 1
ATOM 3519 O O . ILE A 1 429 ? 7.459 -1.468 -11.981 1.00 96.44 429 ILE A O 1
ATOM 3523 N N . ALA A 1 430 ? 5.885 0.122 -11.971 1.00 95.62 430 ALA A N 1
ATOM 3524 C CA . ALA A 1 430 ? 6.103 0.527 -10.579 1.00 95.62 430 ALA A CA 1
ATOM 3525 C C . ALA A 1 430 ? 5.937 -0.650 -9.612 1.00 95.62 430 ALA A C 1
ATOM 3527 O O . ALA A 1 430 ? 6.751 -0.832 -8.708 1.00 95.62 430 ALA A O 1
ATOM 3528 N N . ARG A 1 431 ? 4.931 -1.500 -9.848 1.00 90.62 431 ARG A N 1
ATOM 3529 C CA . ARG A 1 431 ? 4.751 -2.749 -9.105 1.00 90.62 431 ARG A CA 1
ATOM 3530 C C . ARG A 1 431 ? 5.975 -3.658 -9.231 1.00 90.62 431 ARG A C 1
ATOM 3532 O O . ARG A 1 431 ? 6.486 -4.122 -8.219 1.00 90.62 431 ARG A O 1
ATOM 3539 N N . LYS A 1 432 ? 6.462 -3.897 -10.450 1.00 93.06 432 LYS A N 1
ATOM 3540 C CA . LYS A 1 432 ? 7.637 -4.749 -10.688 1.00 93.06 432 LYS A CA 1
ATOM 3541 C C . LYS A 1 432 ? 8.903 -4.204 -10.026 1.00 93.06 432 LYS A C 1
ATOM 3543 O O . LYS A 1 432 ? 9.704 -4.978 -9.510 1.00 93.06 432 LYS A O 1
ATOM 3548 N N . VAL A 1 433 ? 9.054 -2.882 -9.977 1.00 95.3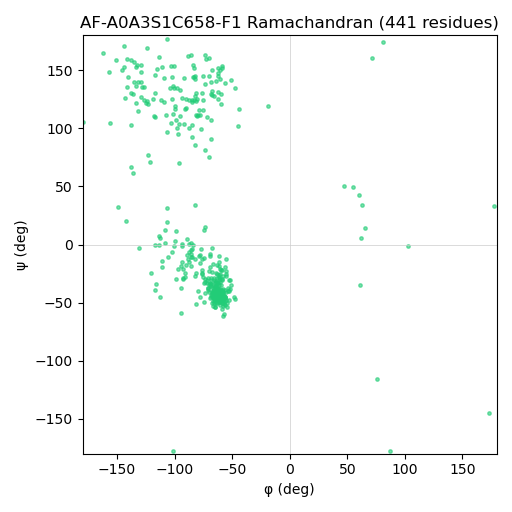8 433 VAL A N 1
ATOM 3549 C CA . VAL A 1 433 ? 10.147 -2.217 -9.254 1.00 95.38 433 VAL A CA 1
ATOM 3550 C C . VAL A 1 433 ? 10.028 -2.431 -7.741 1.00 95.38 433 VAL A C 1
ATOM 3552 O O . VAL A 1 433 ? 11.015 -2.797 -7.102 1.00 95.38 433 VAL A O 1
ATOM 3555 N N . LEU A 1 434 ? 8.831 -2.269 -7.166 1.00 91.06 434 LEU A N 1
ATOM 3556 C CA . LEU A 1 434 ? 8.583 -2.554 -5.747 1.00 91.06 434 LEU A CA 1
ATOM 3557 C C . LEU A 1 434 ? 8.878 -4.017 -5.404 1.00 91.06 434 LEU A C 1
ATOM 3559 O O . LEU A 1 434 ? 9.579 -4.277 -4.431 1.00 91.06 434 LEU A O 1
ATOM 3563 N N . GLU A 1 435 ? 8.389 -4.961 -6.213 1.00 88.44 435 GLU A N 1
ATOM 3564 C CA . GLU A 1 435 ? 8.636 -6.400 -6.046 1.00 88.44 435 GLU A CA 1
ATOM 3565 C C . GLU A 1 435 ? 10.140 -6.721 -6.098 1.00 88.44 435 GLU A C 1
ATOM 3567 O O . GLU A 1 435 ? 10.633 -7.469 -5.253 1.00 88.44 435 GLU A O 1
ATOM 3572 N N . HIS A 1 436 ? 10.886 -6.114 -7.029 1.00 92.25 436 HIS A N 1
ATOM 3573 C CA . HIS A 1 436 ? 12.329 -6.328 -7.187 1.00 92.25 436 HIS A CA 1
ATOM 3574 C C . HIS A 1 436 ? 13.137 -5.919 -5.944 1.00 92.25 436 HIS A C 1
ATOM 3576 O O . HIS A 1 436 ? 14.076 -6.615 -5.563 1.00 92.25 436 HIS A O 1
ATOM 3582 N N . PHE A 1 437 ? 12.783 -4.800 -5.302 1.00 90.75 437 PHE A N 1
ATOM 3583 C CA . PHE A 1 437 ? 13.448 -4.332 -4.076 1.00 90.75 437 PHE A CA 1
ATOM 3584 C C . PHE A 1 437 ? 12.782 -4.796 -2.787 1.00 90.75 437 PHE A C 1
ATOM 3586 O O . PHE A 1 437 ? 13.243 -4.442 -1.696 1.00 90.75 437 PHE A O 1
ATOM 3593 N N . SER A 1 438 ? 11.707 -5.568 -2.900 1.00 88.88 438 SER A N 1
ATOM 3594 C CA . SER A 1 438 ? 11.063 -6.152 -1.743 1.00 88.88 438 SER A CA 1
ATOM 3595 C C . SER A 1 438 ? 12.024 -7.122 -1.062 1.00 88.88 438 SER A C 1
ATOM 3597 O O . SER A 1 438 ? 12.796 -7.843 -1.699 1.00 88.88 438 SER A O 1
ATOM 3599 N N . LYS A 1 439 ? 12.012 -7.112 0.264 1.00 85.50 439 LYS A N 1
ATOM 3600 C CA . LYS A 1 439 ? 12.790 -8.052 1.064 1.00 85.50 439 LYS A CA 1
ATOM 3601 C C . LYS A 1 439 ? 11.873 -9.163 1.553 1.00 85.50 439 LYS A C 1
ATOM 3603 O O . LYS A 1 439 ? 10.675 -8.923 1.748 1.00 85.50 439 LYS A O 1
ATOM 3608 N N . PRO A 1 440 ? 12.413 -10.363 1.819 1.00 79.12 440 PRO A N 1
ATOM 3609 C CA . PRO A 1 440 ? 11.754 -11.268 2.743 1.00 79.12 440 PRO A CA 1
ATOM 3610 C C . PRO A 1 440 ? 11.375 -10.478 3.994 1.00 79.12 440 PRO A C 1
ATOM 3612 O O . PRO A 1 440 ? 12.146 -9.644 4.470 1.00 79.12 440 PRO A O 1
ATOM 3615 N N . PHE A 1 441 ? 10.154 -10.672 4.471 1.00 71.81 441 PHE A N 1
ATOM 3616 C CA . PHE A 1 441 ? 9.726 -10.007 5.687 1.00 71.81 441 PHE A CA 1
ATOM 3617 C C . PHE A 1 441 ? 10.669 -10.440 6.830 1.00 71.81 441 PHE A C 1
ATOM 3619 O O . PHE A 1 441 ? 10.919 -11.634 6.973 1.00 71.81 441 PHE A O 1
ATOM 3626 N N . GLU A 1 442 ? 11.227 -9.498 7.595 1.00 66.69 442 GLU A N 1
ATOM 3627 C CA . GLU A 1 442 ? 12.131 -9.692 8.755 1.00 66.69 442 GLU A CA 1
ATOM 3628 C C . GLU A 1 442 ? 11.513 -8.954 9.954 1.00 66.69 442 GLU A C 1
ATOM 3630 O O . GLU A 1 442 ? 11.224 -7.770 9.787 1.00 66.69 442 GLU A O 1
ATOM 3635 N N . LEU A 1 443 ? 11.215 -9.615 11.086 1.00 59.34 443 LEU A N 1
ATOM 3636 C CA . LEU A 1 443 ? 10.657 -8.976 12.297 1.00 59.34 443 LEU A CA 1
ATOM 3637 C C . LEU A 1 443 ? 11.728 -8.230 13.086 1.00 59.34 443 LEU A C 1
ATOM 3639 O O . LEU A 1 443 ? 12.758 -8.864 13.409 1.00 59.34 443 LEU A O 1
#

Secondary structure (DSSP, 8-state):
--HHHHHHHHHHHHHHHHHHHTT-EEEESSSS-GGG-EEEEEEETTEEEEEEE-TTGGGGS--SHHHHHHHHT-EEETTBTEEEETTTTEEEEEEEETTS-S-TTHHIIIIIHHHH--S-TT-SB------TT-TT-EEEEEEPPHHHHHHHHHH--SS-SS----EEEEEES----SHHHHHHHHHHHHHHHHHHHHHHH---EEEPB-STTTHHHHTT-SS--SS---------SS-----EE--HHHHHHHHHHHT-TT-HHHHHHHHHHHHHHHHHHHHHHHHHHHHHHHHHSGGGGS-HHHHHHHHHHHHHHHHHHHTT--HHHHHHHHHHHH--HHHHHHHHHHSHHHHHHHH-HHHHTTT-SSPPTTSSSS-HHHHHHHHHHHHHHHHH-----TT--PPP--TTSHHHHTTHHHHHHHHHHHHHHHHHHPEEP--

Radius of gyration: 27.65 Å; Cα contacts (8 Å, |Δi|>4): 604; chains: 1; bounding box: 94×53×74 Å

Organism: NCBI:txid447716

Foldseek 3Di:
DDPLLVVLLVLLVLVVVLCVVLVWDKAQPDPVDCQQFIWTWFAAAVDTQTFTDHSLLSVADDNDSVLSNVSSQWHDHQFFLKIDGQVQAKIKFFKDFLPDDDAAQDCAPPQNCVQQDDPCPPDQWRAFADAVVCPQKTKTWGWDDSSSQSRVCRSPVPDDSHRGTTIIIMIGRHNDDGSVRSVVVCCFQVLQVQVLCCVVRVTLMDTQTNDPCSCVLNVLRDDDDPDPPDDDDDDDNHDNRQGWGFDPVLSVLLSVLVSPPLWLLSSLVSLVVLLVVCLVVLLVVVLVVLVVVLCPDPQCPPDPVSVVVSVVVSVVVSCVSRVPDDPLNSLLSLLVVLDDPVRVVCLCVVDPVSVVQLVDCVLQVLQDPQHRLPDPDDDSSSSLSVSSVRNNCLAPDPDDPVPDPRHHDDTPDPNSVSCVSVSVSSSVSSVSSRVSPIHRDDD

Mean predicted aligned error: 10.74 Å

Sequence (443 aa):
MSTESADNLLLLQQLEKLCQRANLDIERRNQEDINHGFCLKLNAGNDSINIDITHNEAKLIPKDDIFFETIKKISGMSEFHAYYSIEDRYIEAMINCEDRPQGHDSIYKNLIKPRINNEEENSRTVININNDNYSMIKLSIGLSTPTFSVLATLKDPISQPQIKEYSTIRIEQVAISSHEQALEILEKFATSLILELNYYTGVSIYLSDQGPYSKSLSDLKAESNRYLIKNRIHSKPTVDIKICAYEKSPLSLYIYSLSEEEMPVSQYLHYYQVIEFYLLKFADQEALRIMKETIKHSSFYQSEQILDSNINNLFKKIKDKIRGQTEEDLLKLTIKDCVNTEELKLFFQEKEDRQKFFKTYDKWKDITIRESPLSEGGDLINKTAIRIYDIRCQIVHTKNDPTDRRKFILPLSTQAQKLGYDIELVKFIARKVLEHFSKPFEL

Solvent-accessible surface area (backbone atoms only — not comparable to full-atom values): 25130 Å² total; per-residue (Å²): 132,62,73,71,62,55,54,31,51,54,48,40,55,50,50,52,51,50,38,55,73,56,68,49,54,68,45,61,74,35,90,90,40,74,86,67,18,35,30,41,49,34,52,21,73,97,48,67,47,73,34,64,39,38,52,75,54,44,76,67,55,79,87,52,69,66,59,48,56,50,56,64,52,41,30,43,42,69,60,32,52,30,40,34,21,58,85,79,13,33,38,40,32,35,48,45,47,73,91,58,78,98,62,41,57,48,62,42,62,69,61,46,47,74,59,37,58,66,90,62,90,82,58,54,60,72,45,71,39,74,42,94,90,37,91,62,46,50,38,32,37,30,51,40,53,72,68,54,16,44,56,56,37,47,62,57,67,85,82,64,102,62,77,51,52,34,28,23,44,36,42,32,64,43,94,46,89,47,57,69,53,46,50,53,49,46,54,55,52,50,52,33,47,36,52,52,46,26,67,75,69,71,46,65,53,45,76,35,58,56,41,95,67,39,52,69,70,58,73,74,49,83,81,84,86,90,81,78,91,76,80,85,76,83,79,53,66,67,70,87,55,83,66,42,39,65,62,64,71,47,48,52,36,46,56,54,30,67,77,28,74,93,38,49,60,58,25,40,49,34,21,46,48,35,42,56,73,44,34,64,59,44,51,51,50,51,43,52,48,55,48,52,58,55,62,67,39,82,74,39,73,73,40,76,76,50,29,57,53,47,51,54,51,48,53,47,54,45,44,63,64,52,79,67,52,48,73,60,52,35,42,32,51,43,48,55,77,46,48,55,74,64,62,54,49,48,60,45,61,77,40,67,67,55,36,51,41,54,68,34,62,88,70,44,56,80,60,43,91,62,67,45,48,73,49,87,74,84,59,51,60,52,34,43,30,52,39,55,46,51,42,51,47,30,55,73,60,84,80,77,56,96,83,59,83,75,69,68,45,46,84,93,32,77,43,28,71,59,36,61,64,60,38,54,49,42,44,52,49,26,50,35,48,49,59,68,70,35,36,78,62,78,136

pLDDT: mean 79.78, std 16.47, range [32.75, 98.0]